Protein AF-E3CAZ2-F1 (afdb_monomer)

Nearest PDB structures (foldseek):
  9b2i-assembly2_B  TM=7.616E-01  e=1.110E-14  Saccharococcus caldoxylosilyticus
  9b2n-assembly2_B  TM=7.678E-01  e=1.558E-14  Saccharococcus caldoxylosilyticus
  9ayt-assembly1_P  TM=7.506E-01  e=1.174E-14  Saccharococcus caldoxylosilyticus
  9b2j-assembly2_B  TM=7.121E-01  e=1.558E-14  Saccharococcus caldoxylosilyticus
  8r2r-assembly1_B  TM=5.221E-01  e=1.292E-05  Mycobacterium tuberculosis H37Rv

Foldseek 3Di:
DDAQWPAKDKAQLWWFWDFPVQWFPPDPTDIAIFGLIKMWTAGPPQGTEIEFFFAACVCVVDPVNVVVCVVTVIDHDNCSGRQNVCVVVVHHLQRHAEYEQLAAANGGLRQQQVRPNYAYEYAPFRVVCVVPPDPLSRGPCVSHHPCNVVRYDHDYQADQDPLCNPGGWGDPPPPQQWTWFQAAKLHHGRTWIAGSVLLETELAPLDSELVCLVRLVRTDDVNCVNIPDHVSSNVSSVVQVVSVVVVRHYDYSRYDPVSVCCSRCQVVLLVVLLCCLQPVPQDLAPVSLVVLQVVLVVVLQVQQCPQAQQNVPPPLVPDDADELVNCLVCVCRQFRPNDDNVVLVVVQVVCLVVLNQPDAPSQKRKYWFPDPPPDIGIDIDGSSLLSSQLSNCLSQPPDPPQSFPFEEEAEDQHDHPSVVSNDDPTYHYDYDHLPDDVVVVQVVCQVSQGQEYEYALVVLLVVLVCLQVVVHDHAHQAYEHEDDFNDPVSFVSSCVSNVHPTHKYWYDGSLGRFWIAHPQRWIFGPSSQKNWDFDDPDPFKTWTQIFGSSGRRRGRRRYTAFWIFGWDPDDDPRSDPTTTTPGTQGGPQLWAWFAAPVRDIFTHTNNLLVCLLVVQPPFDDWAWEQEPVREIEIATAPDDPVSVVSSLVSLVVVCVVRRGDRHHYHYDHDDDDSSDDDDRTGYDD

Sequence (685 aa):
MSNMIKRIDYFPAGYCSSHSGLLFKGIPNEKMQFPAGVFLIHHREKGYILYDTGYHYEIKKRARYFWYRLATPMQMKKEDQIDYLLQERGIDPGEITYVILSHLHPDHLGGAALFPNAHFFVTQEVYEVYQKPKFKDLIFKEFLPADFKDRVTCLKADQRHPAFPYRPTADLFGDGSILVSSIDGHARGQGCLYMDEFKLFIGADLSWGVELLPYTRQMRLIPSLVQDDKKAYLKGADLLETLLQDGIQVVVSHDPQDRIERILNEKTVFLKTFIETRWCHRFRSKEALKRYQDKQLARYHAFITSQSPYFQTHSPESFGTMDKTFMMTHFNELNTLGVDRDQALEMAIRGEQTRDFTEMNGEVAVGLSSGTSGHRGVFVTTEKERSMWAAAILAKMLPKGKLFGHRIAFFLRADNELYQTINSGLIRLEYFDIFKDSKEHLERLKDYQPTIVVAPASTLIELANYVSNQQLAIQPVKVVSVAEILEDRDAQTIAKAFQLDKVDQVYQATEGFLACTCSEGNLHLNEDILSVEKEYLDDSRFYPIITDFKRTSQPIYRYRLNDILVEEKSPCPCGSVFTRIEKIEGRSDDIFYFKKEDGSSQMIYPDFIRRCILFVENIQDYQVTQLADGSIIIALSHRTESMEQAIFAQFELLAQQKQFILPSIQFIDYQWDPTRKLKRVQRLQ

Structure (mmCIF, N/CA/C/O backbone):
data_AF-E3CAZ2-F1
#
_entry.id   AF-E3CAZ2-F1
#
loop_
_atom_site.group_PDB
_atom_site.id
_atom_site.type_symbol
_atom_site.label_atom_id
_atom_site.label_alt_id
_atom_site.label_comp_id
_atom_site.label_asym_id
_atom_site.label_entity_id
_atom_site.label_seq_id
_atom_site.pdbx_PDB_ins_code
_atom_site.Cartn_x
_atom_site.Cartn_y
_atom_site.Cartn_z
_atom_site.occupancy
_atom_site.B_iso_or_equiv
_atom_site.auth_seq_id
_atom_site.auth_comp_id
_atom_site.auth_asym_id
_atom_site.auth_atom_id
_atom_site.pdbx_PDB_model_num
ATOM 1 N N . MET A 1 1 ? -13.732 -13.241 -20.578 1.00 42.38 1 MET A N 1
ATOM 2 C CA . MET A 1 1 ? -12.751 -13.547 -21.641 1.00 42.38 1 MET A CA 1
ATOM 3 C C . MET A 1 1 ? -11.437 -13.857 -20.958 1.00 42.38 1 MET A C 1
ATOM 5 O O . MET A 1 1 ? -11.190 -13.298 -19.898 1.00 42.38 1 MET A O 1
ATOM 9 N N . SER A 1 2 ? -10.673 -14.821 -21.456 1.00 53.06 2 SER A N 1
ATOM 10 C CA . SER A 1 2 ? -9.406 -15.170 -20.822 1.00 53.06 2 SER A CA 1
ATOM 11 C C . SER A 1 2 ? -8.297 -14.272 -21.359 1.00 53.06 2 SER A C 1
ATOM 13 O O . SER A 1 2 ? -8.201 -14.157 -22.572 1.00 53.06 2 SER A O 1
ATOM 15 N N . ASN A 1 3 ? -7.456 -13.722 -20.480 1.00 76.06 3 ASN A N 1
ATOM 16 C CA . ASN A 1 3 ? -6.325 -12.870 -20.867 1.00 76.06 3 ASN A CA 1
ATOM 17 C C . ASN A 1 3 ? -5.417 -13.570 -21.894 1.00 76.06 3 ASN A C 1
ATOM 19 O O . ASN A 1 3 ? -5.028 -14.736 -21.682 1.00 76.06 3 ASN A O 1
ATOM 23 N N . MET A 1 4 ? -5.116 -12.868 -22.990 1.00 90.56 4 MET A N 1
ATOM 24 C CA . MET A 1 4 ? -4.241 -13.332 -24.070 1.00 90.56 4 MET A CA 1
ATOM 25 C C . MET A 1 4 ? -2.774 -13.309 -23.645 1.00 90.56 4 MET A C 1
ATOM 27 O O . MET A 1 4 ? -2.034 -14.257 -23.925 1.00 90.56 4 MET A O 1
ATOM 31 N N . ILE A 1 5 ? -2.366 -12.299 -22.876 1.00 91.19 5 ILE A N 1
ATOM 32 C CA . ILE A 1 5 ? -1.016 -12.210 -22.319 1.00 91.19 5 ILE A CA 1
ATOM 33 C C . ILE A 1 5 ? -1.021 -12.842 -20.922 1.00 91.19 5 ILE A C 1
ATOM 35 O O . ILE A 1 5 ? -1.731 -12.414 -20.011 1.00 91.19 5 ILE A O 1
ATOM 39 N N . LYS A 1 6 ? -0.226 -13.902 -20.741 1.00 85.06 6 LYS A N 1
ATOM 40 C CA . LYS A 1 6 ? -0.132 -14.621 -19.460 1.00 85.06 6 LYS A CA 1
ATOM 41 C C . LYS A 1 6 ? 0.726 -13.872 -18.446 1.00 85.06 6 LYS A C 1
ATOM 43 O O . LYS A 1 6 ? 0.412 -13.884 -17.259 1.00 85.06 6 LYS A O 1
ATOM 48 N N . ARG A 1 7 ? 1.843 -13.310 -18.909 1.00 87.81 7 ARG A N 1
ATOM 49 C CA . ARG A 1 7 ? 2.868 -12.662 -18.086 1.00 87.81 7 ARG A CA 1
ATOM 50 C C . ARG A 1 7 ? 3.768 -11.803 -18.967 1.00 87.81 7 ARG A C 1
ATOM 52 O O . ARG A 1 7 ? 3.971 -12.135 -20.136 1.00 87.81 7 ARG A O 1
ATOM 59 N N . ILE A 1 8 ? 4.313 -10.748 -18.375 1.00 93.06 8 ILE A N 1
ATOM 60 C CA . ILE A 1 8 ? 5.373 -9.924 -18.947 1.00 93.06 8 ILE A CA 1
ATOM 61 C C . ILE A 1 8 ? 6.534 -9.954 -17.955 1.00 93.06 8 ILE A C 1
ATOM 63 O O . ILE A 1 8 ? 6.333 -9.735 -16.761 1.00 93.06 8 ILE A O 1
ATOM 67 N N . ASP A 1 9 ? 7.725 -10.259 -18.447 1.00 92.31 9 ASP A N 1
ATOM 68 C CA . ASP A 1 9 ? 8.962 -10.311 -17.678 1.00 92.31 9 ASP A CA 1
ATOM 69 C C . ASP A 1 9 ? 9.947 -9.263 -18.183 1.00 92.31 9 ASP A C 1
ATOM 71 O O . ASP A 1 9 ? 9.970 -8.951 -19.369 1.00 92.31 9 ASP A O 1
ATOM 75 N N . TYR A 1 10 ? 10.781 -8.747 -17.283 1.00 95.56 10 TYR A N 1
ATOM 76 C CA . TYR A 1 10 ? 11.813 -7.767 -17.606 1.00 95.56 10 TYR A CA 1
ATOM 77 C C . TYR A 1 10 ? 13.219 -8.359 -17.448 1.00 95.56 10 TYR A C 1
ATOM 79 O O . TYR A 1 10 ? 13.467 -9.203 -16.572 1.00 95.56 10 TYR A O 1
ATOM 87 N N . PHE A 1 11 ? 14.130 -7.915 -18.309 1.00 95.62 11 PHE A N 1
ATOM 88 C CA . PHE A 1 11 ? 15.535 -8.294 -18.329 1.00 95.62 11 PHE A CA 1
ATOM 89 C C . PHE A 1 11 ? 16.417 -7.054 -18.579 1.00 95.62 11 PHE A C 1
ATOM 91 O O . PHE A 1 11 ? 16.299 -6.437 -19.638 1.00 95.62 11 PHE A O 1
ATOM 98 N N . PRO A 1 12 ? 17.317 -6.688 -17.647 1.00 93.00 12 PRO A N 1
ATOM 99 C CA . PRO A 1 12 ? 18.283 -5.608 -17.846 1.00 93.00 12 PRO A CA 1
ATOM 100 C C . PRO A 1 12 ? 19.504 -6.133 -18.620 1.00 93.00 12 PRO A C 1
ATOM 102 O O . PRO A 1 12 ? 20.495 -6.563 -18.028 1.00 93.00 12 PRO A O 1
ATOM 105 N N . ALA A 1 13 ? 19.434 -6.130 -19.950 1.00 96.31 13 ALA A N 1
ATOM 106 C CA . ALA A 1 13 ? 20.427 -6.772 -20.809 1.00 96.31 13 ALA A CA 1
ATOM 107 C C . ALA A 1 13 ? 21.679 -5.893 -21.041 1.00 96.31 13 ALA A C 1
ATOM 109 O O . ALA A 1 13 ? 22.016 -5.501 -22.164 1.00 96.31 13 ALA A O 1
ATOM 110 N N . GLY A 1 14 ? 22.357 -5.559 -19.939 1.00 95.06 14 GLY A N 1
ATOM 111 C CA . GLY A 1 14 ? 23.413 -4.549 -19.857 1.00 95.06 14 GLY A CA 1
ATOM 112 C C . GLY A 1 14 ? 22.870 -3.153 -19.534 1.00 95.06 14 GLY A C 1
ATOM 113 O O . GLY A 1 14 ? 21.665 -2.936 -19.439 1.00 95.06 14 GLY A O 1
ATOM 114 N N . TYR A 1 15 ? 23.767 -2.189 -19.334 1.00 95.75 15 TYR A N 1
ATOM 115 C CA . TYR A 1 15 ? 23.398 -0.797 -19.060 1.00 95.75 15 TYR A CA 1
ATOM 116 C C . TYR A 1 15 ? 24.494 0.170 -19.501 1.00 95.75 15 TYR A C 1
ATOM 118 O O . TYR A 1 15 ? 25.662 -0.204 -19.606 1.00 95.75 15 TYR A O 1
ATOM 126 N N . CYS A 1 16 ? 24.153 1.439 -19.708 1.00 94.38 16 CYS A N 1
ATOM 127 C CA . CYS A 1 16 ? 25.139 2.516 -19.749 1.00 94.38 16 CYS A CA 1
ATOM 128 C C . CYS A 1 16 ? 25.035 3.399 -18.503 1.00 94.38 16 CYS A C 1
ATOM 130 O O . CYS A 1 16 ? 24.042 3.367 -17.782 1.00 94.38 16 CYS A O 1
ATOM 132 N N . SER A 1 17 ? 26.090 4.149 -18.189 1.00 92.56 17 SER A N 1
ATOM 133 C CA . SER A 1 17 ? 26.075 5.066 -17.044 1.00 92.56 17 SER A CA 1
ATOM 134 C C . SER A 1 17 ? 26.466 6.474 -17.450 1.00 92.56 17 SER A C 1
ATOM 136 O O . SER A 1 17 ? 27.421 6.658 -18.207 1.00 92.56 17 SER A O 1
ATOM 138 N N . SER A 1 18 ? 25.775 7.458 -16.886 1.00 92.81 18 SER A N 1
ATOM 139 C CA . SER A 1 18 ? 26.091 8.878 -17.033 1.00 92.81 18 SER A CA 1
ATOM 140 C C . SER A 1 18 ? 25.812 9.607 -15.721 1.00 92.81 18 SER A C 1
ATOM 142 O O . SER A 1 18 ? 25.253 9.024 -14.795 1.00 92.81 18 SER A O 1
ATOM 144 N N . HIS A 1 19 ? 26.221 10.870 -15.626 1.00 91.81 19 HIS A N 1
ATOM 145 C CA . HIS A 1 19 ? 25.815 11.716 -14.509 1.00 91.81 19 HIS A CA 1
ATOM 146 C C . HIS A 1 19 ? 24.631 12.590 -14.926 1.00 91.81 19 HIS A C 1
ATOM 148 O O . HIS A 1 19 ? 24.693 13.262 -15.957 1.00 91.81 19 HIS A O 1
ATOM 154 N N . SER A 1 20 ? 23.567 12.607 -14.130 1.00 88.94 20 SER A N 1
ATOM 155 C CA . SER A 1 20 ? 22.316 13.334 -14.399 1.00 88.94 20 SER A CA 1
ATOM 156 C C . SER A 1 20 ? 22.530 14.820 -14.715 1.00 88.94 20 SER A C 1
ATOM 158 O O . SER A 1 20 ? 21.945 15.348 -15.662 1.00 88.94 20 SER A O 1
ATOM 160 N N . GLY A 1 21 ? 23.438 15.493 -14.003 1.00 89.19 21 GLY A N 1
ATOM 161 C CA . GLY A 1 21 ? 23.763 16.906 -14.215 1.00 89.19 21 GLY A CA 1
ATOM 162 C C . GLY A 1 21 ? 24.543 17.183 -15.506 1.00 89.19 21 GLY A C 1
ATOM 163 O O . GLY A 1 21 ? 24.608 18.336 -15.941 1.00 89.19 21 GLY A O 1
ATOM 164 N N . LEU A 1 22 ? 25.102 16.154 -16.157 1.00 90.44 22 LEU A N 1
ATOM 165 C CA . LEU A 1 22 ? 25.636 16.246 -17.524 1.00 90.44 22 LEU A CA 1
ATOM 166 C C . LEU A 1 22 ? 24.530 16.145 -18.579 1.00 90.44 22 LEU A C 1
ATOM 168 O O . LEU A 1 22 ? 24.701 16.651 -19.691 1.00 90.44 22 LEU A O 1
ATOM 172 N N . LEU A 1 23 ? 23.403 15.519 -18.233 1.00 90.25 23 LEU A N 1
ATOM 173 C CA . LEU A 1 23 ? 22.282 15.292 -19.138 1.00 90.25 23 LEU A CA 1
ATOM 174 C C . LEU A 1 23 ? 21.264 16.441 -19.092 1.00 90.25 23 LEU A C 1
ATOM 176 O O . LEU A 1 23 ? 20.863 16.971 -20.132 1.00 90.25 23 LEU A O 1
ATOM 180 N N . PHE A 1 24 ? 20.910 16.890 -17.889 1.00 91.69 24 PHE A N 1
ATOM 181 C CA . PHE A 1 24 ? 19.858 17.880 -17.661 1.00 91.69 24 PHE A CA 1
ATOM 182 C C . PHE A 1 24 ? 20.364 19.082 -16.853 1.00 91.69 24 PHE A C 1
ATOM 184 O O . PHE A 1 24 ? 21.421 19.055 -16.213 1.00 91.69 24 PHE A O 1
ATOM 191 N N . LYS A 1 25 ? 19.645 20.203 -16.939 1.00 88.31 25 LYS A N 1
ATOM 192 C CA . LYS A 1 25 ? 19.810 21.342 -16.023 1.00 88.31 25 LYS A CA 1
ATOM 193 C C . LYS A 1 25 ? 18.842 21.176 -14.847 1.00 88.31 25 LYS A C 1
ATOM 195 O O . LYS A 1 25 ? 17.805 20.547 -15.005 1.00 88.31 25 LYS A O 1
ATOM 200 N N . GLY A 1 26 ? 19.193 21.727 -13.685 1.00 83.56 26 GLY A N 1
ATOM 201 C CA . GLY A 1 26 ? 18.300 21.773 -12.519 1.00 83.56 26 GLY A CA 1
ATOM 202 C C . GLY A 1 26 ? 18.146 20.468 -11.726 1.00 83.56 26 GLY A C 1
ATOM 203 O O . GLY A 1 26 ? 17.418 20.468 -10.743 1.00 83.56 26 GLY A O 1
ATOM 204 N N . ILE A 1 27 ? 18.833 19.386 -12.108 1.00 85.75 27 ILE A N 1
ATOM 205 C CA . ILE A 1 27 ? 18.860 18.112 -11.374 1.00 85.75 27 ILE A CA 1
ATOM 206 C C . ILE A 1 27 ? 20.165 17.985 -10.556 1.00 85.75 27 ILE A C 1
ATOM 208 O O . ILE A 1 27 ? 21.220 18.399 -11.063 1.00 85.75 27 ILE A O 1
ATOM 212 N N . PRO A 1 28 ? 20.142 17.433 -9.323 1.00 84.81 28 PRO A N 1
ATOM 213 C CA . PRO A 1 28 ? 21.356 17.058 -8.595 1.00 84.81 28 PRO A CA 1
ATOM 214 C C . PRO A 1 28 ? 22.243 16.160 -9.453 1.00 84.81 28 PRO A C 1
ATOM 216 O O . PRO A 1 28 ? 21.734 15.294 -10.157 1.00 84.81 28 PRO A O 1
ATOM 219 N N . ASN A 1 29 ? 23.559 16.389 -9.444 1.00 91.12 29 ASN A N 1
ATOM 220 C CA . ASN A 1 29 ? 24.488 15.669 -10.314 1.00 91.12 29 ASN A CA 1
ATOM 221 C C . ASN A 1 29 ? 24.936 14.348 -9.678 1.00 91.12 29 ASN A C 1
ATOM 223 O O . ASN A 1 29 ? 25.919 14.310 -8.941 1.00 91.12 29 ASN A O 1
ATOM 227 N N . GLU A 1 30 ? 24.244 13.273 -10.025 1.00 89.56 30 GLU A N 1
ATOM 228 C CA . GLU A 1 30 ? 24.439 11.932 -9.485 1.00 89.56 30 GLU A CA 1
ATOM 229 C C . GLU A 1 30 ? 24.708 10.936 -10.606 1.00 89.56 30 GLU A C 1
ATOM 231 O O . GLU A 1 30 ? 24.318 11.144 -11.757 1.00 89.56 30 GLU A O 1
ATOM 236 N N . LYS A 1 31 ? 25.407 9.849 -10.282 1.00 90.25 31 LYS A N 1
ATOM 237 C CA . LYS A 1 31 ? 25.685 8.789 -11.247 1.00 90.25 31 LYS A CA 1
ATOM 238 C C . LYS A 1 31 ? 24.452 7.899 -11.395 1.00 90.25 31 LYS A C 1
ATOM 240 O O . LYS A 1 31 ? 24.088 7.201 -10.457 1.00 90.25 31 LYS A O 1
ATOM 245 N N . MET A 1 32 ? 23.892 7.865 -12.598 1.00 90.38 32 MET A N 1
ATOM 246 C CA . MET A 1 32 ? 22.729 7.054 -12.955 1.00 90.38 32 MET A CA 1
ATOM 247 C C . MET A 1 32 ? 23.120 5.888 -13.865 1.00 90.38 32 MET A C 1
ATOM 249 O O . MET A 1 32 ? 24.121 5.951 -14.592 1.00 90.38 32 MET A O 1
ATOM 253 N N . GLN A 1 33 ? 22.317 4.827 -13.823 1.00 93.00 33 GLN A N 1
ATOM 254 C CA . GLN A 1 33 ? 22.394 3.697 -14.744 1.00 93.00 33 GLN A CA 1
ATOM 255 C C . GLN A 1 33 ? 21.157 3.696 -15.641 1.00 93.00 33 GLN A C 1
ATOM 257 O O . GLN A 1 33 ? 20.047 3.848 -15.151 1.00 93.00 33 GLN A O 1
ATOM 262 N N . PHE A 1 34 ? 21.375 3.497 -16.936 1.00 94.25 34 PHE A N 1
ATOM 263 C CA . PHE A 1 34 ? 20.348 3.404 -17.966 1.00 94.25 34 PHE A CA 1
ATOM 264 C C . PHE A 1 34 ? 20.405 1.980 -18.533 1.00 94.25 34 PHE A C 1
ATOM 266 O O . PHE A 1 34 ? 21.288 1.691 -19.352 1.00 94.25 34 PHE A O 1
ATOM 273 N N . PRO A 1 35 ? 19.579 1.047 -18.030 1.00 95.69 35 PRO A N 1
ATOM 274 C CA . PRO A 1 35 ? 19.573 -0.333 -18.496 1.00 95.69 35 PRO A CA 1
ATOM 275 C C . PRO A 1 35 ? 19.112 -0.434 -19.949 1.00 95.69 35 PRO A C 1
ATOM 277 O O . PRO A 1 35 ? 18.271 0.335 -20.395 1.00 95.69 35 PRO A O 1
ATOM 280 N N . ALA A 1 36 ? 19.652 -1.397 -20.688 1.00 96.62 36 ALA A N 1
ATOM 281 C CA . ALA A 1 36 ? 19.113 -1.801 -21.979 1.00 96.62 36 ALA A CA 1
ATOM 282 C C . ALA A 1 36 ? 17.949 -2.765 -21.723 1.00 96.62 36 ALA A C 1
ATOM 284 O O . ALA A 1 36 ? 18.138 -3.978 -21.592 1.00 96.62 36 ALA A O 1
ATOM 285 N N . GLY A 1 37 ? 16.762 -2.193 -21.528 1.00 96.31 37 GLY A N 1
ATOM 286 C CA . GLY A 1 37 ? 15.578 -2.933 -21.124 1.00 96.31 37 GLY A CA 1
ATOM 287 C C . GLY A 1 37 ? 15.053 -3.871 -22.206 1.00 96.31 37 GLY A C 1
ATOM 288 O O . GLY A 1 37 ? 14.801 -3.452 -23.332 1.00 96.31 37 GLY A O 1
ATOM 289 N N . VAL A 1 38 ? 14.838 -5.135 -21.840 1.00 98.25 38 VAL A N 1
ATOM 290 C CA . VAL A 1 38 ? 14.196 -6.144 -22.689 1.00 98.25 38 VAL A CA 1
ATOM 291 C C . VAL A 1 38 ? 12.959 -6.684 -21.989 1.00 98.25 38 VAL A C 1
ATOM 293 O O . VAL A 1 38 ? 13.018 -7.067 -20.816 1.00 98.25 38 VAL A O 1
ATOM 296 N N . PHE A 1 39 ? 11.846 -6.758 -22.718 1.00 98.12 39 PHE A N 1
ATOM 297 C CA . PHE A 1 39 ? 10.595 -7.305 -22.199 1.00 98.12 39 PHE A CA 1
ATOM 298 C C . PHE A 1 39 ? 10.272 -8.629 -22.884 1.00 98.12 39 PHE A C 1
ATOM 300 O O . PHE A 1 39 ? 10.230 -8.718 -24.107 1.00 98.12 39 PHE A O 1
ATOM 307 N N . LEU A 1 40 ? 10.003 -9.658 -22.088 1.00 97.56 40 LEU A N 1
ATOM 308 C CA . LEU A 1 40 ? 9.527 -10.954 -22.551 1.00 97.56 40 LEU A CA 1
ATOM 309 C C . LEU A 1 40 ? 8.029 -11.060 -22.282 1.00 97.56 40 LEU A C 1
ATOM 311 O O . LEU A 1 40 ? 7.592 -11.149 -21.136 1.00 97.56 40 LEU A O 1
ATOM 315 N N . ILE A 1 41 ? 7.242 -11.085 -23.348 1.00 97.38 41 ILE A N 1
ATOM 316 C CA . ILE A 1 41 ? 5.790 -11.204 -23.311 1.00 97.38 41 ILE A CA 1
ATOM 317 C C . ILE A 1 41 ? 5.430 -12.664 -23.602 1.00 97.38 41 ILE A C 1
ATOM 319 O O . ILE A 1 41 ? 5.702 -13.185 -24.684 1.00 97.38 41 ILE A O 1
ATOM 323 N N . HIS A 1 42 ? 4.806 -13.344 -22.638 1.00 94.75 42 HIS A N 1
ATOM 324 C CA . HIS A 1 42 ? 4.293 -14.700 -22.831 1.00 94.75 42 HIS A CA 1
ATOM 325 C C . HIS A 1 42 ? 2.843 -14.633 -23.317 1.00 94.75 42 HIS A C 1
ATOM 327 O O . HIS A 1 42 ? 1.898 -14.544 -22.524 1.00 94.75 42 HIS A O 1
ATOM 333 N N . HIS A 1 43 ? 2.672 -14.714 -24.633 1.00 95.25 43 HIS A N 1
ATOM 334 C CA . HIS A 1 43 ? 1.370 -14.751 -25.278 1.00 95.25 43 HIS A CA 1
ATOM 335 C C . HIS A 1 43 ? 0.807 -16.174 -25.300 1.00 95.25 43 HIS A C 1
ATOM 337 O O . HIS A 1 43 ? 1.504 -17.138 -25.624 1.00 95.25 43 HIS A O 1
ATOM 343 N N . ARG A 1 44 ? -0.480 -16.333 -24.990 1.00 91.94 44 ARG A N 1
ATOM 344 C CA . ARG A 1 44 ? -1.121 -17.648 -24.871 1.00 91.94 44 ARG A CA 1
ATOM 345 C C . ARG A 1 44 ? -1.083 -18.455 -26.162 1.00 91.94 44 ARG A C 1
ATOM 347 O O . ARG A 1 44 ? -0.852 -19.658 -26.095 1.00 91.94 44 ARG A O 1
ATOM 354 N N . GLU A 1 45 ? -1.334 -17.797 -27.287 1.00 94.69 45 GLU A N 1
ATOM 355 C CA . GLU A 1 45 ? -1.430 -18.448 -28.599 1.00 94.69 45 GLU A CA 1
ATOM 356 C C . GLU A 1 45 ? -0.166 -18.303 -29.443 1.00 94.69 45 GLU A C 1
ATOM 358 O O . GLU A 1 45 ? 0.047 -19.081 -30.367 1.00 94.69 45 GLU A O 1
ATOM 363 N N . LYS A 1 46 ? 0.657 -17.290 -29.153 1.00 95.44 46 LYS A N 1
ATOM 364 C CA . LYS A 1 46 ? 1.826 -16.950 -29.974 1.00 95.44 46 LYS A CA 1
ATOM 365 C C . LYS A 1 46 ? 3.132 -17.420 -29.340 1.00 95.44 46 LYS A C 1
ATOM 367 O O . LYS A 1 46 ? 4.119 -17.487 -30.046 1.00 95.44 46 LYS A O 1
ATOM 372 N N . GLY A 1 47 ? 3.131 -17.808 -28.061 1.00 95.00 47 GLY A N 1
ATOM 373 C CA . GLY A 1 47 ? 4.333 -18.231 -27.346 1.00 95.00 47 GLY A CA 1
ATOM 374 C C . GLY A 1 47 ? 5.111 -17.043 -26.784 1.00 95.00 47 GLY A C 1
ATOM 375 O O . GLY A 1 47 ? 4.519 -16.043 -26.370 1.00 95.00 47 GLY A O 1
ATOM 376 N N . TYR A 1 48 ? 6.434 -17.174 -26.728 1.00 97.50 48 TYR A N 1
ATOM 377 C CA . TYR A 1 48 ? 7.318 -16.134 -26.214 1.00 97.50 48 TYR A CA 1
ATOM 378 C C . TYR A 1 48 ? 7.650 -15.094 -27.283 1.00 97.50 48 TYR A C 1
ATOM 380 O O . TYR A 1 48 ? 8.090 -15.435 -28.386 1.00 97.50 48 TYR A O 1
ATOM 388 N N . ILE A 1 49 ? 7.449 -13.829 -26.918 1.00 98.62 49 ILE A N 1
ATOM 389 C CA . ILE A 1 49 ? 7.705 -12.651 -27.742 1.00 98.62 49 ILE A CA 1
ATOM 390 C C . ILE A 1 49 ? 8.689 -11.765 -26.988 1.00 98.62 49 ILE A C 1
ATOM 392 O O . ILE A 1 49 ? 8.458 -11.459 -25.819 1.00 98.62 49 ILE A O 1
ATOM 396 N N . LEU A 1 50 ? 9.756 -11.329 -27.645 1.00 98.69 50 LEU A N 1
ATOM 397 C CA . LEU A 1 50 ? 10.627 -10.289 -27.105 1.00 98.69 50 LEU A CA 1
ATOM 398 C C . LEU A 1 50 ? 10.240 -8.925 -27.665 1.00 98.69 50 LEU A C 1
ATOM 400 O O . LEU A 1 50 ? 9.945 -8.798 -28.851 1.00 98.69 50 LEU A O 1
ATOM 404 N N . TYR A 1 51 ? 10.275 -7.913 -26.812 1.00 98.62 51 TYR A N 1
ATOM 405 C CA . TYR A 1 51 ? 10.342 -6.516 -27.206 1.00 98.62 51 TYR A CA 1
ATOM 406 C C . TYR A 1 51 ? 11.737 -6.004 -26.858 1.00 98.62 51 TYR A C 1
ATOM 408 O O . TYR A 1 51 ? 12.118 -5.978 -25.682 1.00 98.62 51 TYR A O 1
ATOM 416 N N . ASP A 1 52 ? 12.479 -5.662 -27.909 1.00 98.62 52 ASP A N 1
ATOM 417 C CA . ASP A 1 52 ? 13.919 -5.425 -27.922 1.00 98.62 52 ASP A CA 1
ATOM 418 C C . ASP A 1 52 ? 14.759 -6.617 -27.433 1.00 98.62 52 ASP A C 1
ATOM 420 O O . ASP A 1 52 ? 14.253 -7.684 -27.087 1.00 98.62 52 ASP A O 1
ATOM 424 N N . THR A 1 53 ? 16.082 -6.490 -27.533 1.00 98.38 53 THR A N 1
ATOM 425 C CA . THR A 1 53 ? 17.030 -7.601 -27.333 1.00 98.38 53 THR A CA 1
ATOM 426 C C . THR A 1 53 ? 18.312 -7.212 -26.599 1.00 98.38 53 THR A C 1
ATOM 428 O O . THR A 1 53 ? 19.199 -8.052 -26.444 1.00 98.38 53 THR A O 1
ATOM 431 N N . GLY A 1 54 ? 18.413 -5.978 -26.104 1.00 97.38 54 GLY A N 1
ATOM 432 C CA . GLY A 1 54 ? 19.525 -5.569 -25.256 1.00 97.38 54 GLY A CA 1
ATOM 433 C C . GLY A 1 54 ? 20.823 -5.315 -26.015 1.00 97.38 54 GLY A C 1
ATOM 434 O O . GLY A 1 54 ? 20.882 -5.366 -27.248 1.00 97.38 54 GLY A O 1
ATOM 435 N N . TYR A 1 55 ? 21.900 -5.095 -25.260 1.00 97.50 55 TYR A N 1
ATOM 436 C CA . TYR A 1 55 ? 23.244 -5.016 -25.825 1.00 97.50 55 TYR A CA 1
ATOM 437 C C . TYR A 1 55 ? 23.789 -6.395 -26.213 1.00 97.50 55 TYR A C 1
ATOM 439 O O . TYR A 1 55 ? 23.519 -7.411 -25.575 1.00 97.50 55 TYR A O 1
ATOM 447 N N . HIS A 1 56 ? 24.671 -6.415 -27.216 1.00 96.69 56 HIS A N 1
ATOM 448 C CA . HIS A 1 56 ? 25.521 -7.572 -27.491 1.00 96.69 56 HIS A CA 1
ATOM 449 C C . HIS A 1 56 ? 26.852 -7.460 -26.733 1.00 96.69 56 HIS A C 1
ATOM 451 O O . HIS A 1 56 ? 27.546 -6.441 -26.834 1.00 96.69 56 HIS A O 1
ATOM 457 N N . TYR A 1 57 ? 27.305 -8.534 -26.078 1.00 96.06 57 TYR A N 1
ATOM 458 C CA . TYR A 1 57 ? 28.550 -8.528 -25.295 1.00 96.06 57 TYR A CA 1
ATOM 459 C C . TYR A 1 57 ? 29.797 -8.169 -26.134 1.00 96.06 57 TYR A C 1
ATOM 461 O O . TYR A 1 57 ? 30.740 -7.526 -25.666 1.00 96.06 57 TYR A O 1
ATOM 469 N N . GLU A 1 58 ? 29.802 -8.509 -27.426 1.00 94.81 58 GLU A N 1
ATOM 470 C CA . GLU A 1 58 ? 30.885 -8.125 -28.350 1.00 94.81 58 GLU A CA 1
ATOM 471 C C . GLU A 1 58 ? 31.060 -6.599 -28.512 1.00 94.81 58 GLU A C 1
ATOM 473 O O . GLU A 1 58 ? 32.163 -6.165 -28.866 1.00 94.81 58 GLU A O 1
ATOM 478 N N . ILE A 1 59 ? 30.044 -5.776 -28.200 1.00 92.94 59 ILE A N 1
ATOM 479 C CA . ILE A 1 59 ? 30.184 -4.309 -28.145 1.00 92.94 59 ILE A CA 1
ATOM 480 C C . ILE A 1 59 ? 31.180 -3.916 -27.052 1.00 92.94 59 ILE A C 1
ATOM 482 O O . ILE A 1 59 ? 31.997 -3.017 -27.263 1.00 92.94 59 ILE A O 1
ATOM 486 N N . LYS A 1 60 ? 31.208 -4.635 -25.922 1.00 90.19 60 LYS A N 1
ATOM 487 C CA . LYS A 1 60 ? 32.182 -4.422 -24.843 1.00 90.19 60 LYS A CA 1
ATOM 488 C C . LYS A 1 60 ? 33.598 -4.842 -25.249 1.00 90.19 60 LYS A C 1
ATOM 490 O O . LYS A 1 60 ? 34.565 -4.170 -24.891 1.00 90.19 60 LYS A O 1
ATOM 495 N N . LYS A 1 61 ? 33.714 -5.935 -26.009 1.00 90.62 61 LYS A N 1
ATOM 496 C CA . LYS A 1 61 ? 34.980 -6.633 -26.288 1.00 90.62 61 LYS A CA 1
ATOM 497 C C . LYS A 1 61 ? 35.734 -6.122 -27.518 1.00 90.62 61 LYS A C 1
ATOM 499 O O . LYS A 1 61 ? 36.957 -5.996 -27.477 1.00 90.62 61 LYS A O 1
ATOM 504 N N . ARG A 1 62 ? 35.052 -5.862 -28.640 1.00 92.19 62 ARG A N 1
ATOM 505 C CA . ARG A 1 62 ? 35.737 -5.594 -29.921 1.00 92.19 62 ARG A CA 1
ATOM 506 C C . ARG A 1 62 ? 36.273 -4.170 -30.004 1.00 92.19 62 ARG A C 1
ATOM 508 O O . ARG A 1 62 ? 35.560 -3.205 -29.728 1.00 92.19 62 ARG A O 1
ATOM 515 N N . ALA A 1 63 ? 37.500 -4.013 -30.498 1.00 91.19 63 ALA A N 1
ATOM 516 C CA . ALA A 1 63 ? 38.139 -2.705 -30.670 1.00 91.19 63 ALA A CA 1
ATOM 517 C C . ALA A 1 63 ? 37.331 -1.745 -31.566 1.00 91.19 63 ALA A C 1
ATOM 519 O O . ALA A 1 63 ? 37.286 -0.553 -31.280 1.00 91.19 63 ALA A O 1
ATOM 520 N N . ARG A 1 64 ? 36.616 -2.256 -32.582 1.00 92.62 64 ARG A N 1
ATOM 521 C CA . ARG A 1 64 ? 35.826 -1.430 -33.518 1.00 92.62 64 ARG A CA 1
ATOM 522 C C . ARG A 1 64 ? 34.751 -0.557 -32.857 1.00 92.62 64 ARG A C 1
ATOM 524 O O . ARG A 1 64 ? 34.420 0.485 -33.402 1.00 92.62 64 ARG A O 1
ATOM 531 N N . TYR A 1 65 ? 34.249 -0.939 -31.680 1.00 92.62 65 TYR A N 1
ATOM 532 C CA . TYR A 1 65 ? 33.242 -0.165 -30.939 1.00 92.62 65 TYR A CA 1
ATOM 533 C C . TYR A 1 65 ? 33.847 0.753 -29.870 1.00 92.62 65 TYR A C 1
ATOM 535 O O . TYR A 1 65 ? 33.136 1.233 -28.993 1.00 92.62 65 TYR A O 1
ATOM 543 N N . PHE A 1 66 ? 35.161 0.998 -29.908 1.00 90.75 66 PHE A N 1
ATOM 544 C CA . PHE A 1 66 ? 35.847 1.843 -28.928 1.00 90.75 66 PHE A CA 1
ATOM 545 C C . PHE A 1 66 ? 35.219 3.235 -28.807 1.00 90.75 66 PHE A C 1
ATOM 547 O O . PHE A 1 66 ? 34.920 3.667 -27.698 1.00 90.75 66 PHE A O 1
ATOM 554 N N . TRP A 1 67 ? 34.947 3.895 -29.935 1.00 89.62 67 TRP A N 1
ATOM 555 C CA . TRP A 1 67 ? 34.332 5.225 -29.946 1.00 89.62 67 TRP A CA 1
ATOM 556 C C . TRP A 1 67 ? 32.900 5.222 -29.413 1.00 89.62 67 TRP A C 1
ATOM 558 O O . TRP A 1 67 ? 32.524 6.136 -28.686 1.00 89.62 67 TRP A O 1
ATOM 568 N N . TYR A 1 68 ? 32.135 4.164 -29.699 1.00 90.19 68 TYR A N 1
ATOM 569 C CA . TYR A 1 68 ? 30.802 3.983 -29.128 1.00 90.19 68 TYR A CA 1
ATOM 570 C C . TYR A 1 68 ? 30.871 3.858 -27.602 1.00 90.19 68 TYR A C 1
ATOM 572 O O . TYR A 1 68 ? 30.192 4.595 -26.903 1.00 90.19 68 TYR A O 1
ATOM 580 N N . ARG A 1 69 ? 31.769 3.015 -27.070 1.00 92.31 69 ARG A N 1
ATOM 581 C CA . ARG A 1 69 ? 31.956 2.855 -25.614 1.00 92.31 69 ARG A CA 1
ATOM 582 C C . ARG A 1 69 ? 32.452 4.118 -24.912 1.00 92.31 69 ARG A C 1
ATOM 584 O O . ARG A 1 69 ? 32.242 4.262 -23.711 1.00 92.31 69 ARG A O 1
ATOM 591 N N . LEU A 1 70 ? 33.163 4.987 -25.629 1.00 88.25 70 LEU A N 1
ATOM 592 C CA . LEU A 1 70 ? 33.627 6.264 -25.092 1.00 88.25 70 LEU A CA 1
ATOM 593 C C . LEU A 1 70 ? 32.477 7.276 -24.991 1.00 88.25 70 LEU A C 1
ATOM 595 O O . LEU A 1 70 ? 32.393 7.991 -23.998 1.00 88.25 70 LEU A O 1
ATOM 599 N N . ALA A 1 71 ? 31.602 7.322 -26.000 1.00 86.44 71 ALA A N 1
ATOM 600 C CA . ALA A 1 71 ? 30.427 8.195 -26.015 1.00 86.44 71 ALA A CA 1
ATOM 601 C C . ALA A 1 71 ? 29.311 7.696 -25.081 1.00 86.44 71 ALA A C 1
ATOM 603 O O . ALA A 1 71 ? 28.682 8.493 -24.389 1.00 86.44 71 ALA A O 1
ATOM 604 N N . THR A 1 72 ? 29.123 6.378 -25.027 1.00 87.75 72 THR A N 1
ATOM 605 C CA . THR A 1 72 ? 28.111 5.682 -24.234 1.00 87.75 72 THR A CA 1
ATOM 606 C C . THR A 1 72 ? 28.826 4.668 -23.338 1.00 87.75 72 THR A C 1
ATOM 608 O O . THR A 1 72 ? 29.128 3.562 -23.799 1.00 87.75 72 THR A O 1
ATOM 611 N N . PRO A 1 73 ? 29.154 5.020 -22.075 1.00 90.75 73 PRO A N 1
ATOM 612 C CA . PRO A 1 73 ? 29.907 4.165 -21.152 1.00 90.75 73 PRO A CA 1
ATOM 613 C C . PRO A 1 73 ? 29.132 2.906 -20.737 1.00 90.75 73 PRO A C 1
ATOM 615 O O . PRO A 1 73 ? 28.620 2.804 -19.621 1.00 90.75 73 PRO A O 1
ATOM 618 N N . MET A 1 74 ? 29.040 1.939 -21.651 1.00 92.19 74 MET A N 1
ATOM 619 C CA . MET A 1 74 ? 28.289 0.707 -21.452 1.00 92.19 74 MET A CA 1
ATOM 620 C C . MET A 1 74 ? 29.045 -0.294 -20.567 1.00 92.19 74 MET A C 1
ATOM 622 O O . MET A 1 74 ? 30.272 -0.475 -20.659 1.00 92.19 74 MET A O 1
ATOM 626 N N . GLN A 1 75 ? 28.296 -0.980 -19.718 1.00 92.25 75 GLN A N 1
ATOM 627 C CA . GLN A 1 75 ? 28.733 -2.025 -18.809 1.00 92.25 75 GLN A CA 1
ATOM 628 C C . GLN A 1 75 ? 27.840 -3.243 -19.012 1.00 92.25 75 GLN A C 1
ATOM 630 O O . GLN A 1 75 ? 26.623 -3.129 -19.120 1.00 92.25 75 GLN A O 1
ATOM 635 N N . MET A 1 76 ? 28.478 -4.403 -19.124 1.00 93.94 76 MET A N 1
ATOM 636 C CA . MET A 1 76 ? 27.805 -5.668 -19.378 1.00 93.94 76 MET A CA 1
ATOM 637 C C . MET A 1 76 ? 28.800 -6.810 -19.150 1.00 93.94 76 MET A C 1
ATOM 639 O O . MET A 1 76 ? 29.942 -6.744 -19.629 1.00 93.94 76 MET A O 1
ATOM 643 N N . LYS A 1 77 ? 28.384 -7.841 -18.420 1.00 94.12 77 LYS A N 1
ATOM 644 C CA . LYS A 1 77 ? 29.030 -9.156 -18.359 1.00 94.12 77 LYS A CA 1
ATOM 645 C C . LYS A 1 77 ? 28.460 -10.057 -19.453 1.00 94.12 77 LYS A C 1
ATOM 647 O O . LYS A 1 77 ? 27.462 -9.727 -20.078 1.00 94.12 77 LYS A O 1
ATOM 652 N N . LYS A 1 78 ? 29.084 -11.205 -19.707 1.00 93.25 78 LYS A N 1
ATOM 653 C CA . LYS A 1 78 ? 28.559 -12.119 -20.731 1.00 93.25 78 LYS A CA 1
ATOM 654 C C . LYS A 1 78 ? 27.183 -12.664 -20.327 1.00 93.25 78 LYS A C 1
ATOM 656 O O . LYS A 1 78 ? 26.311 -12.816 -21.169 1.00 93.25 78 LYS A O 1
ATOM 661 N N . GLU A 1 79 ? 27.011 -12.891 -19.031 1.00 95.00 79 GLU A N 1
ATOM 662 C CA . GLU A 1 79 ? 25.804 -13.415 -18.396 1.00 95.00 79 GLU A CA 1
ATOM 663 C C . GLU A 1 79 ? 24.639 -12.414 -18.424 1.00 95.00 79 GLU A C 1
ATOM 665 O O . GLU A 1 79 ? 23.491 -12.824 -18.321 1.00 95.00 79 GLU A O 1
ATOM 670 N N . ASP A 1 80 ? 24.921 -11.122 -18.633 1.00 94.38 80 ASP A N 1
ATOM 671 C CA . ASP A 1 80 ? 23.894 -10.085 -18.775 1.00 94.38 80 ASP A CA 1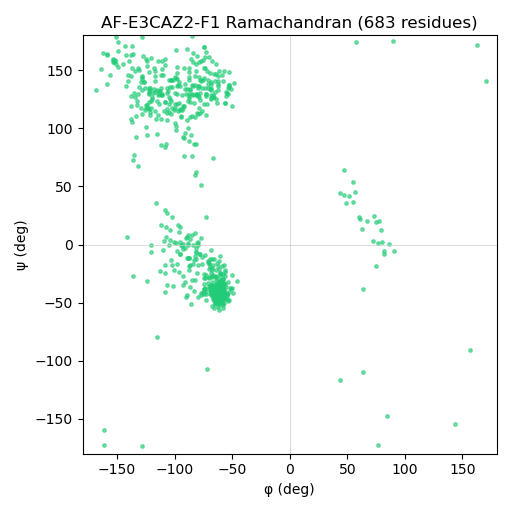
ATOM 672 C C . ASP A 1 80 ? 23.285 -10.072 -20.195 1.00 94.38 80 ASP A C 1
ATOM 674 O O . ASP A 1 80 ? 22.441 -9.234 -20.497 1.00 94.38 80 ASP A O 1
ATOM 678 N N . GLN A 1 81 ? 23.730 -10.940 -21.114 1.00 97.31 81 GLN A N 1
ATOM 679 C CA . GLN A 1 81 ? 23.175 -11.014 -22.468 1.00 97.31 81 GLN A CA 1
ATOM 680 C C . GLN A 1 81 ? 21.859 -11.786 -22.470 1.00 97.31 81 GLN A C 1
ATOM 682 O O . GLN A 1 81 ? 21.684 -12.750 -21.728 1.00 97.31 81 GLN A O 1
ATOM 687 N N . ILE A 1 82 ? 20.921 -11.359 -23.316 1.00 97.75 82 ILE A N 1
ATOM 688 C CA . ILE A 1 82 ? 19.537 -11.831 -23.259 1.00 97.75 82 ILE A CA 1
ATOM 689 C C . ILE A 1 82 ? 19.386 -13.356 -23.399 1.00 97.75 82 ILE A C 1
ATOM 691 O O . ILE A 1 82 ? 18.519 -13.935 -22.754 1.00 97.75 82 ILE A O 1
ATOM 695 N N . ASP A 1 83 ? 20.242 -14.032 -24.168 1.00 97.19 83 ASP A N 1
ATOM 696 C CA . ASP A 1 83 ? 20.233 -15.494 -24.293 1.00 97.19 83 ASP A CA 1
ATOM 697 C C . ASP A 1 83 ? 20.582 -16.196 -22.973 1.00 97.19 83 ASP A C 1
ATOM 699 O O . ASP A 1 83 ? 19.901 -17.146 -22.587 1.00 97.19 83 ASP A O 1
ATOM 703 N N . TYR A 1 84 ? 21.576 -15.688 -22.241 1.00 96.88 84 TYR A N 1
ATOM 704 C CA . TYR A 1 84 ? 21.924 -16.185 -20.907 1.00 96.88 84 TYR A CA 1
ATOM 705 C C . TYR A 1 84 ? 20.818 -15.899 -19.889 1.00 96.88 84 TYR A C 1
ATOM 707 O O . TYR A 1 84 ? 20.446 -16.786 -19.119 1.00 96.88 84 TYR A O 1
ATOM 715 N N . LEU A 1 85 ? 20.255 -14.690 -19.921 1.00 95.56 85 LEU A N 1
ATOM 716 C CA . LEU A 1 85 ? 19.175 -14.292 -19.019 1.00 95.56 85 LEU A CA 1
ATOM 717 C C . LEU A 1 85 ? 17.905 -15.141 -19.224 1.00 95.56 85 LEU A C 1
ATOM 719 O O . LEU A 1 85 ? 17.249 -15.527 -18.254 1.00 95.56 85 LEU A O 1
ATOM 723 N N . LEU A 1 86 ? 17.562 -15.479 -20.472 1.00 95.25 86 LEU A N 1
ATOM 724 C CA . LEU A 1 86 ? 16.457 -16.393 -20.785 1.00 95.25 86 LEU A CA 1
ATOM 725 C C . LEU A 1 86 ? 16.733 -17.811 -20.272 1.00 95.25 86 LEU A C 1
ATOM 727 O O . LEU A 1 86 ? 15.867 -18.408 -19.625 1.00 95.25 86 LEU A O 1
ATOM 731 N N . GLN A 1 87 ? 17.949 -18.320 -20.483 1.00 94.81 87 GLN A N 1
ATOM 732 C CA . GLN A 1 87 ? 18.360 -19.644 -20.006 1.00 94.81 87 GLN A CA 1
ATOM 733 C C . GLN A 1 87 ? 18.335 -19.751 -18.477 1.00 94.81 87 GLN A C 1
ATOM 735 O O . GLN A 1 87 ? 17.918 -20.782 -17.951 1.00 94.81 87 GLN A O 1
ATOM 740 N N . GLU A 1 88 ? 18.704 -18.691 -17.750 1.00 88.31 88 GLU A N 1
ATOM 741 C CA . GLU A 1 88 ? 18.591 -18.641 -16.284 1.00 88.31 88 GLU A CA 1
ATOM 742 C C . GLU A 1 88 ? 17.134 -18.804 -15.817 1.00 88.31 88 GLU A C 1
ATOM 744 O O . GLU A 1 88 ? 16.867 -19.396 -14.769 1.00 88.31 88 GLU A O 1
ATOM 749 N N . ARG A 1 89 ? 16.170 -18.350 -16.629 1.00 86.12 89 ARG A N 1
ATOM 750 C CA . ARG A 1 89 ? 14.729 -18.552 -16.396 1.00 86.12 89 ARG A CA 1
ATOM 751 C C . ARG A 1 89 ? 14.183 -19.851 -16.997 1.00 86.12 89 ARG A C 1
ATOM 753 O O . ARG A 1 89 ? 12.974 -20.072 -16.949 1.00 86.12 89 ARG A O 1
ATOM 760 N N . GLY A 1 90 ? 15.057 -20.720 -17.506 1.00 89.31 90 GLY A N 1
ATOM 761 C CA . GLY A 1 90 ? 14.700 -22.017 -18.077 1.00 89.31 90 GLY A CA 1
ATOM 762 C C . GLY A 1 90 ? 14.020 -21.932 -19.444 1.00 89.31 90 GLY A C 1
ATOM 763 O O . GLY A 1 90 ? 13.268 -22.841 -19.779 1.00 89.31 90 GLY A O 1
ATOM 764 N N . ILE A 1 91 ? 14.249 -20.853 -20.198 1.00 92.88 91 ILE A N 1
ATOM 765 C CA . ILE A 1 91 ? 13.683 -20.636 -21.535 1.00 92.88 91 ILE A CA 1
ATOM 766 C C . ILE A 1 91 ? 14.802 -20.780 -22.565 1.00 92.88 91 ILE A C 1
ATOM 768 O O . ILE A 1 91 ? 15.805 -20.064 -22.501 1.00 92.88 91 ILE A O 1
ATOM 772 N N . ASP A 1 92 ? 14.637 -21.692 -23.522 1.00 94.94 92 ASP A N 1
ATOM 773 C CA . ASP A 1 92 ? 15.567 -21.816 -24.644 1.00 94.94 92 ASP A CA 1
ATOM 774 C C . ASP A 1 92 ? 15.370 -20.623 -25.608 1.00 94.94 92 ASP A C 1
ATOM 776 O O . ASP A 1 92 ? 14.238 -20.359 -26.021 1.00 94.94 92 ASP A O 1
ATOM 780 N N . PRO A 1 93 ? 16.429 -19.891 -26.017 1.00 96.44 93 PRO A N 1
ATOM 781 C CA . PRO A 1 93 ? 16.335 -18.871 -27.066 1.00 96.44 93 PRO A CA 1
ATOM 782 C C . PRO A 1 93 ? 15.646 -19.348 -28.359 1.00 96.44 93 PRO A C 1
ATOM 784 O O . PRO A 1 93 ? 15.045 -18.542 -29.071 1.00 96.44 93 PRO A O 1
ATOM 787 N N . GLY A 1 94 ? 15.684 -20.651 -28.662 1.00 96.31 94 GLY A N 1
ATOM 788 C CA . GLY A 1 94 ? 14.951 -21.258 -29.775 1.00 96.31 94 GLY A CA 1
ATOM 789 C C . GLY A 1 94 ? 13.421 -21.236 -29.636 1.00 96.31 94 GLY A C 1
ATOM 790 O O . GLY A 1 94 ? 12.735 -21.385 -30.649 1.00 96.31 94 GLY A O 1
ATOM 791 N N . GLU A 1 95 ? 12.884 -21.026 -28.428 1.00 96.38 95 GLU A N 1
ATOM 792 C CA . GLU A 1 95 ? 11.445 -20.880 -28.151 1.00 96.38 95 GLU A CA 1
ATOM 793 C C . GLU A 1 95 ? 10.919 -19.459 -28.408 1.00 96.38 95 GLU A C 1
ATOM 795 O O . GLU A 1 95 ? 9.704 -19.238 -28.397 1.00 96.38 95 GLU A O 1
ATOM 800 N N . ILE A 1 96 ? 11.804 -18.482 -28.647 1.00 98.25 96 ILE A N 1
ATOM 801 C CA . ILE A 1 96 ? 11.392 -17.125 -29.009 1.00 98.25 96 ILE A CA 1
ATOM 802 C C . ILE A 1 96 ? 10.857 -17.134 -30.441 1.00 98.25 96 ILE A C 1
ATOM 804 O O . ILE A 1 96 ? 11.587 -17.327 -31.413 1.00 98.25 96 ILE A O 1
ATOM 808 N N . THR A 1 97 ? 9.552 -16.911 -30.554 1.00 95.88 97 THR A N 1
ATOM 809 C CA . THR A 1 97 ? 8.808 -16.980 -31.821 1.00 95.88 97 THR A CA 1
ATOM 810 C C . THR A 1 97 ? 8.746 -15.641 -32.537 1.00 95.88 97 THR A C 1
ATOM 812 O O . THR A 1 97 ? 8.755 -15.599 -33.765 1.00 95.88 97 THR A O 1
ATOM 815 N N . TYR A 1 98 ? 8.717 -14.543 -31.780 1.00 98.62 98 TYR A N 1
ATOM 816 C CA . TYR A 1 98 ? 8.641 -13.196 -32.325 1.00 98.62 98 TYR A CA 1
ATOM 817 C C . TYR A 1 98 ? 9.578 -12.247 -31.583 1.00 98.62 98 TYR A C 1
ATOM 819 O O . TYR A 1 98 ? 9.748 -12.350 -30.368 1.00 98.62 98 TYR A O 1
ATOM 827 N N . VAL A 1 99 ? 10.151 -11.296 -32.317 1.00 98.75 99 VAL A N 1
ATOM 828 C CA . VAL A 1 99 ? 10.939 -10.189 -31.767 1.00 98.75 99 VAL A CA 1
ATOM 829 C C . VAL A 1 99 ? 10.413 -8.885 -32.356 1.00 98.75 99 VAL A C 1
ATOM 831 O O . VAL A 1 99 ? 10.472 -8.662 -33.563 1.00 98.75 99 VAL A O 1
ATOM 834 N N . ILE A 1 100 ? 9.901 -8.007 -31.509 1.00 98.75 100 ILE A N 1
ATOM 835 C CA . ILE A 1 100 ? 9.526 -6.645 -31.871 1.00 98.75 100 ILE A CA 1
ATOM 836 C C . ILE A 1 100 ? 10.733 -5.766 -31.555 1.00 98.75 100 ILE A C 1
ATOM 838 O O . ILE A 1 100 ? 11.122 -5.664 -30.396 1.00 98.75 100 ILE A O 1
ATOM 842 N N . LEU A 1 101 ? 11.336 -5.150 -32.567 1.00 98.62 101 LEU A N 1
ATOM 843 C CA . LEU A 1 101 ? 12.394 -4.164 -32.354 1.00 98.62 101 LEU A CA 1
ATOM 844 C C . LEU A 1 101 ? 11.753 -2.780 -32.362 1.00 98.62 101 LEU A C 1
ATOM 846 O O . LEU A 1 101 ? 11.213 -2.354 -33.388 1.00 98.62 101 LEU A O 1
ATOM 850 N N . SER A 1 102 ? 11.805 -2.089 -31.224 1.00 98.12 102 SER A N 1
ATOM 851 C CA . SER A 1 102 ? 11.271 -0.735 -31.084 1.00 98.12 102 SER A CA 1
ATOM 852 C C . SER A 1 102 ? 11.970 0.208 -32.058 1.00 98.12 102 SER A C 1
ATOM 854 O O . SER A 1 102 ? 11.317 0.956 -32.781 1.00 98.12 102 SER A O 1
ATOM 856 N N . HIS A 1 103 ? 13.297 0.111 -32.136 1.00 97.94 103 HIS A N 1
ATOM 857 C CA . HIS A 1 103 ? 14.156 0.768 -33.110 1.00 97.94 103 HIS A CA 1
ATOM 858 C C . HIS A 1 103 ? 15.520 0.056 -33.177 1.00 97.94 103 HIS A C 1
ATOM 860 O O . HIS A 1 103 ? 15.702 -1.030 -32.631 1.00 97.94 103 HIS A O 1
ATOM 866 N N . LEU A 1 104 ? 16.480 0.625 -33.913 1.00 97.25 104 LEU A N 1
ATOM 867 C CA . LEU A 1 104 ? 17.722 -0.057 -34.299 1.00 97.25 104 LEU A CA 1
ATOM 868 C C . LEU A 1 104 ? 18.989 0.575 -33.710 1.00 97.25 104 LEU A C 1
ATOM 870 O O . LEU A 1 104 ? 20.042 0.558 -34.352 1.00 97.25 104 LEU A O 1
ATOM 874 N N . HIS A 1 105 ? 18.913 1.078 -32.479 1.00 96.69 105 HIS A N 1
ATOM 875 C CA . HIS A 1 105 ? 20.114 1.400 -31.711 1.00 96.69 105 HIS A CA 1
ATOM 876 C C . HIS A 1 105 ? 20.750 0.144 -31.078 1.00 96.69 105 HIS A C 1
ATOM 878 O O . HIS A 1 105 ? 20.079 -0.884 -30.914 1.00 96.69 105 HIS A O 1
ATOM 884 N N . PRO A 1 106 ? 22.060 0.177 -30.756 1.00 95.81 106 PRO A N 1
ATOM 885 C CA . PRO A 1 106 ? 22.805 -1.010 -30.321 1.00 95.81 106 PRO A CA 1
ATOM 886 C C . PRO A 1 106 ? 22.303 -1.696 -29.038 1.00 95.81 106 PRO A C 1
ATOM 888 O O . PRO A 1 106 ? 22.569 -2.883 -28.861 1.00 95.81 106 PRO A O 1
ATOM 891 N N . ASP A 1 107 ? 21.610 -0.969 -28.165 1.00 95.88 107 ASP A N 1
ATOM 892 C CA . ASP A 1 107 ? 20.940 -1.431 -26.938 1.00 95.88 107 ASP A CA 1
ATOM 893 C C . ASP A 1 107 ? 19.627 -2.168 -27.191 1.00 95.88 107 ASP A C 1
ATOM 895 O O . ASP A 1 107 ? 19.136 -2.848 -26.297 1.00 95.88 107 ASP A O 1
ATOM 899 N N . HIS A 1 108 ? 19.050 -2.038 -28.383 1.00 97.75 108 HIS A N 1
ATOM 900 C CA . HIS A 1 108 ? 17.728 -2.580 -28.692 1.00 97.75 108 HIS A CA 1
ATOM 901 C C . HIS A 1 108 ? 17.831 -3.779 -29.627 1.00 97.75 108 HIS A C 1
ATOM 903 O O . HIS A 1 108 ? 17.166 -4.793 -29.420 1.00 97.75 108 HIS A O 1
ATOM 909 N N . LEU A 1 109 ? 18.719 -3.715 -30.625 1.00 97.19 109 LEU A N 1
ATOM 910 C CA . LEU A 1 109 ? 18.913 -4.799 -31.597 1.00 97.19 109 LEU A CA 1
ATOM 911 C C . LEU A 1 109 ? 20.057 -5.762 -31.248 1.00 97.19 109 LEU A C 1
ATOM 913 O O . LEU A 1 109 ? 20.241 -6.747 -31.958 1.00 97.19 109 LEU A O 1
ATOM 917 N N . GLY A 1 110 ? 20.872 -5.461 -30.233 1.00 96.69 110 GLY A N 1
ATOM 918 C CA . GLY A 1 110 ? 22.156 -6.127 -30.013 1.00 96.69 110 GLY A CA 1
ATOM 919 C C . GLY A 1 110 ? 22.051 -7.650 -29.907 1.00 96.69 110 GLY A C 1
ATOM 920 O O . GLY A 1 110 ? 22.902 -8.354 -30.442 1.00 96.69 110 GLY A O 1
ATOM 921 N N . GLY A 1 111 ? 20.992 -8.176 -29.294 1.00 96.81 111 GLY A N 1
ATOM 922 C CA . GLY A 1 111 ? 20.747 -9.615 -29.191 1.00 96.81 111 GLY A CA 1
ATOM 923 C C . GLY A 1 111 ? 19.969 -10.247 -30.355 1.00 96.81 111 GLY A C 1
ATOM 924 O O . GLY A 1 111 ? 19.740 -11.451 -30.326 1.00 96.81 111 GLY A O 1
ATOM 925 N N . ALA A 1 112 ? 19.547 -9.499 -31.379 1.00 97.69 112 ALA A N 1
ATOM 926 C CA . ALA A 1 112 ? 18.588 -9.980 -32.383 1.00 97.69 112 ALA A CA 1
ATOM 927 C C . ALA A 1 112 ? 19.037 -11.250 -33.134 1.00 97.69 112 ALA A C 1
ATOM 929 O O . ALA A 1 112 ? 18.222 -12.135 -33.397 1.00 97.69 112 ALA A O 1
ATOM 930 N N . ALA A 1 113 ? 20.328 -11.387 -33.446 1.00 97.44 113 ALA A N 1
ATOM 931 C CA . ALA A 1 113 ? 20.883 -12.566 -34.117 1.00 97.44 113 ALA A CA 1
ATOM 932 C C . ALA A 1 113 ? 20.863 -13.855 -33.269 1.00 97.44 113 ALA A C 1
ATOM 934 O O . ALA A 1 113 ? 21.082 -14.935 -33.816 1.00 97.44 113 ALA A O 1
ATOM 935 N N . LEU A 1 114 ? 20.601 -13.763 -31.961 1.00 97.19 114 LEU A N 1
ATOM 936 C CA . LEU A 1 114 ? 20.593 -14.903 -31.035 1.00 97.19 114 LEU A CA 1
ATOM 937 C C . LEU A 1 114 ? 19.314 -15.749 -31.136 1.00 97.19 114 LEU A C 1
ATOM 939 O O . LEU A 1 114 ? 19.250 -16.827 -30.549 1.00 97.19 114 LEU A O 1
ATOM 943 N N . PHE A 1 115 ? 18.310 -15.282 -31.887 1.00 97.62 115 PHE A N 1
ATOM 944 C CA . PHE A 1 115 ? 16.989 -15.904 -31.997 1.00 97.62 115 PHE A CA 1
ATOM 945 C C . PHE A 1 115 ? 16.768 -16.480 -33.409 1.00 97.62 115 PHE A C 1
ATOM 947 O O . PHE A 1 115 ? 16.210 -15.813 -34.293 1.00 97.62 115 PHE A O 1
ATOM 954 N N . PRO A 1 116 ? 17.223 -17.722 -33.669 1.00 93.31 116 PRO A N 1
ATOM 955 C CA . PRO A 1 116 ? 17.235 -18.296 -35.016 1.00 93.31 116 PRO A CA 1
ATOM 956 C C . PRO A 1 116 ? 15.832 -18.556 -35.580 1.00 93.31 116 PRO A C 1
ATOM 958 O O . PRO A 1 116 ? 15.657 -18.493 -36.791 1.00 93.31 116 PRO A O 1
ATOM 961 N N . ASN A 1 117 ? 14.839 -18.792 -34.717 1.00 95.31 117 ASN A N 1
ATOM 962 C CA . ASN A 1 117 ? 13.469 -19.132 -35.116 1.00 95.31 117 ASN A CA 1
ATOM 963 C C . ASN A 1 117 ? 12.510 -17.930 -35.113 1.00 95.31 117 ASN A C 1
ATOM 965 O O . ASN A 1 117 ? 11.359 -18.073 -35.519 1.00 95.31 117 ASN A O 1
ATOM 969 N N . ALA A 1 118 ? 12.957 -16.761 -34.647 1.00 97.75 118 ALA A N 1
ATOM 970 C CA . ALA A 1 118 ? 12.069 -15.625 -34.440 1.00 97.75 118 ALA A CA 1
ATOM 971 C C . ALA A 1 118 ? 11.665 -14.935 -35.750 1.00 97.75 118 ALA A C 1
ATOM 973 O O . ALA A 1 118 ? 12.489 -14.726 -36.642 1.00 97.75 118 ALA A O 1
ATOM 974 N N . HIS A 1 119 ? 10.412 -14.503 -35.836 1.00 98.44 119 HIS A N 1
ATOM 975 C CA . HIS A 1 119 ? 9.957 -13.543 -36.840 1.00 98.44 119 HIS A CA 1
ATOM 976 C C . HIS A 1 119 ? 9.989 -12.124 -36.262 1.00 98.44 119 HIS A C 1
ATOM 978 O O . HIS A 1 119 ? 9.592 -11.895 -35.120 1.00 98.44 119 HIS A O 1
ATOM 984 N N . PHE A 1 120 ? 10.474 -11.159 -37.033 1.00 98.75 120 PHE A N 1
ATOM 985 C CA . PHE A 1 120 ? 10.721 -9.798 -36.576 1.00 98.75 120 PHE A CA 1
ATOM 986 C C . PHE A 1 120 ? 9.594 -8.845 -36.960 1.00 98.75 120 PHE A C 1
ATOM 988 O O . PHE A 1 120 ? 9.063 -8.889 -38.071 1.00 98.75 120 PHE A O 1
ATOM 995 N N . PHE A 1 121 ? 9.294 -7.912 -36.065 1.00 98.69 121 PHE A N 1
ATOM 996 C CA . PHE A 1 121 ? 8.401 -6.793 -36.327 1.00 98.69 121 PHE A CA 1
ATOM 997 C C . PHE A 1 121 ? 9.118 -5.471 -36.088 1.00 98.69 121 PHE A C 1
ATOM 999 O O . PHE A 1 121 ? 9.792 -5.288 -35.076 1.00 98.69 121 PHE A O 1
ATOM 1006 N N . VAL A 1 122 ? 8.934 -4.546 -37.024 1.00 98.62 122 VAL A N 1
ATOM 1007 C CA . VAL A 1 122 ? 9.363 -3.147 -36.922 1.00 98.62 122 VAL A CA 1
ATOM 1008 C C . VAL A 1 122 ? 8.273 -2.262 -37.506 1.00 98.62 122 VAL A C 1
ATOM 1010 O O . VAL A 1 122 ? 7.479 -2.711 -38.335 1.00 98.62 122 VAL A O 1
ATOM 1013 N N . THR A 1 123 ? 8.229 -0.992 -37.125 1.00 98.56 123 THR A N 1
ATOM 1014 C CA . THR A 1 123 ? 7.382 -0.020 -37.826 1.00 98.56 123 THR A CA 1
ATOM 1015 C C . THR A 1 123 ? 7.898 0.224 -39.246 1.00 98.56 123 THR A C 1
ATOM 1017 O O . THR A 1 123 ? 9.070 -0.008 -39.568 1.00 98.56 123 THR A O 1
ATOM 1020 N N . GLN A 1 124 ? 7.011 0.701 -40.117 1.00 98.06 124 GLN A N 1
ATOM 1021 C CA . GLN A 1 124 ? 7.346 1.069 -41.489 1.00 98.06 124 GLN A CA 1
ATOM 1022 C C . GLN A 1 124 ? 8.508 2.074 -41.535 1.00 98.06 124 GLN A C 1
ATOM 1024 O O . GLN A 1 124 ? 9.432 1.911 -42.333 1.00 98.06 124 GLN A O 1
ATOM 1029 N N . GLU A 1 125 ? 8.501 3.075 -40.656 1.00 97.69 125 GLU A N 1
ATOM 1030 C CA . GLU A 1 125 ? 9.537 4.104 -40.589 1.00 97.69 125 GLU A CA 1
ATOM 1031 C C . GLU A 1 125 ? 10.890 3.546 -40.119 1.00 97.69 125 GLU A C 1
ATOM 1033 O O . GLU A 1 125 ? 11.925 3.893 -40.697 1.00 97.69 125 GLU A O 1
ATOM 1038 N N . VAL A 1 126 ? 10.902 2.639 -39.133 1.00 97.75 126 VAL A N 1
ATOM 1039 C CA . VAL A 1 126 ? 12.132 1.964 -38.681 1.00 97.75 126 VAL A CA 1
ATOM 1040 C C . VAL A 1 126 ? 12.719 1.108 -39.803 1.00 97.75 126 VAL A C 1
ATOM 1042 O O . VAL A 1 126 ? 13.937 1.096 -40.005 1.00 97.75 126 VAL A O 1
ATOM 1045 N N . TYR A 1 127 ? 11.879 0.437 -40.596 1.00 97.69 127 TYR A N 1
ATOM 1046 C CA . TYR A 1 127 ? 12.356 -0.320 -41.753 1.00 97.69 127 TYR A CA 1
ATOM 1047 C C . TYR A 1 127 ? 12.947 0.581 -42.851 1.00 97.69 127 TYR A C 1
ATOM 1049 O O . TYR A 1 127 ? 13.959 0.233 -43.465 1.00 97.69 127 TYR A O 1
ATOM 1057 N N . GLU A 1 128 ? 12.386 1.772 -43.080 1.00 97.19 128 GLU A N 1
ATOM 1058 C CA . GLU A 1 128 ? 12.978 2.761 -43.993 1.00 97.19 128 GLU A CA 1
ATOM 1059 C C . GLU A 1 128 ? 14.369 3.214 -43.523 1.00 97.19 128 GLU A C 1
ATOM 1061 O O . GLU A 1 128 ? 15.298 3.317 -44.334 1.00 97.19 128 GLU A O 1
ATOM 1066 N N . VAL A 1 129 ? 14.529 3.437 -42.214 1.00 95.81 129 VAL A N 1
ATOM 1067 C CA . VAL A 1 129 ? 15.818 3.765 -41.583 1.00 95.81 129 VAL A CA 1
ATOM 1068 C C . VAL A 1 129 ? 16.808 2.605 -41.733 1.00 95.81 129 VAL A C 1
ATOM 1070 O O . VAL A 1 129 ? 17.948 2.817 -42.147 1.00 95.81 129 VAL A O 1
ATOM 1073 N N . TYR A 1 130 ? 16.370 1.359 -41.525 1.00 96.12 130 TYR A N 1
ATOM 1074 C CA . TYR A 1 130 ? 17.183 0.167 -41.791 1.00 96.12 130 TYR A CA 1
ATOM 1075 C C . TYR A 1 130 ? 17.691 0.108 -43.239 1.00 96.12 130 TYR A C 1
ATOM 1077 O O . TYR A 1 130 ? 18.856 -0.237 -43.486 1.00 96.12 130 TYR A O 1
ATOM 1085 N N . GLN A 1 131 ? 16.835 0.430 -44.212 1.00 95.50 131 GLN A N 1
ATOM 1086 C CA . GLN A 1 131 ? 17.193 0.395 -45.629 1.00 95.50 131 GLN A CA 1
ATOM 1087 C C . GLN A 1 131 ? 18.203 1.485 -46.000 1.00 95.50 131 GLN A C 1
ATOM 1089 O O . GLN A 1 131 ? 19.124 1.218 -46.778 1.00 95.50 131 GLN A O 1
ATOM 1094 N N . LYS A 1 132 ? 18.050 2.693 -45.445 1.00 94.06 132 LYS A N 1
ATOM 1095 C CA . LYS A 1 132 ? 18.873 3.868 -45.773 1.00 94.06 132 LYS A CA 1
ATOM 1096 C C . LYS A 1 132 ? 19.385 4.567 -44.502 1.00 94.06 132 LYS A C 1
ATOM 1098 O O . LYS A 1 132 ? 18.983 5.703 -44.241 1.00 94.06 132 LYS A O 1
ATOM 1103 N N . PRO A 1 133 ? 20.285 3.924 -43.735 1.00 92.31 133 PRO A N 1
ATOM 1104 C CA . PRO A 1 133 ? 20.759 4.480 -42.478 1.00 92.31 133 PRO A CA 1
ATOM 1105 C C . PRO A 1 133 ? 21.671 5.682 -42.720 1.00 92.31 133 PRO A C 1
ATOM 1107 O O . PRO A 1 133 ? 22.549 5.664 -43.590 1.00 92.31 133 PRO A O 1
ATOM 1110 N N . LYS A 1 134 ? 21.495 6.718 -41.909 1.00 90.19 134 LYS A N 1
ATOM 1111 C CA . LYS A 1 134 ? 22.449 7.810 -41.732 1.00 90.19 134 LYS A CA 1
ATOM 1112 C C . LYS A 1 134 ? 23.472 7.401 -40.675 1.00 90.19 134 LYS A C 1
ATOM 1114 O O . LYS A 1 134 ? 23.223 6.546 -39.833 1.00 90.19 134 LYS A O 1
ATOM 1119 N N . PHE A 1 135 ? 24.626 8.063 -40.673 1.00 83.88 135 PHE A N 1
ATOM 1120 C CA . PHE A 1 135 ? 25.683 7.781 -39.696 1.00 83.88 135 PHE A CA 1
ATOM 1121 C C . PHE A 1 135 ? 25.215 7.935 -38.237 1.00 83.88 135 PHE A C 1
ATOM 1123 O O . PHE A 1 135 ? 25.615 7.156 -37.378 1.00 83.88 135 PHE A O 1
ATOM 1130 N N . LYS A 1 136 ? 24.339 8.914 -37.969 1.00 83.94 136 LYS A N 1
ATOM 1131 C CA . LYS A 1 136 ? 23.795 9.181 -36.631 1.00 83.94 136 LYS A CA 1
ATOM 1132 C C . LYS A 1 136 ? 22.811 8.119 -36.121 1.00 83.94 136 LYS A C 1
ATOM 1134 O O . LYS A 1 136 ? 22.570 8.095 -34.926 1.00 83.94 136 LYS A O 1
ATOM 1139 N N . ASP A 1 137 ? 22.296 7.249 -36.993 1.00 86.88 137 ASP A N 1
ATOM 1140 C CA . ASP A 1 137 ? 21.311 6.220 -36.623 1.00 86.88 137 ASP A CA 1
ATOM 1141 C C . ASP A 1 137 ? 21.974 5.004 -35.940 1.00 86.88 137 ASP A C 1
ATOM 1143 O O . ASP A 1 137 ? 21.285 4.103 -35.484 1.00 86.88 137 ASP A O 1
ATOM 1147 N N . LEU A 1 138 ? 23.318 4.943 -35.911 1.00 88.38 138 LEU A N 1
ATOM 1148 C CA . LEU A 1 138 ? 24.124 3.976 -35.142 1.00 88.38 138 LEU A CA 1
ATOM 1149 C C . LEU A 1 138 ? 23.713 2.491 -35.278 1.00 88.38 138 LEU A C 1
ATOM 1151 O O . LEU A 1 138 ? 23.866 1.705 -34.345 1.00 88.38 138 LEU A O 1
ATOM 1155 N N . ILE A 1 139 ? 23.261 2.073 -36.464 1.00 92.56 139 ILE A N 1
ATOM 1156 C CA . ILE A 1 139 ? 22.764 0.707 -36.696 1.00 92.56 139 ILE A CA 1
ATOM 1157 C C . ILE A 1 139 ? 23.912 -0.290 -36.915 1.00 92.56 139 ILE A C 1
ATOM 1159 O O . ILE A 1 139 ? 24.574 -0.280 -37.958 1.00 92.56 139 ILE A O 1
ATOM 1163 N N . PHE A 1 140 ? 24.091 -1.228 -35.982 1.00 93.81 140 PHE A N 1
ATOM 1164 C CA . PHE A 1 140 ? 25.074 -2.319 -36.074 1.00 93.81 140 PHE A CA 1
ATOM 1165 C C . PHE A 1 140 ? 24.461 -3.578 -36.703 1.00 93.81 140 PHE A C 1
ATOM 1167 O O . PHE A 1 140 ? 24.141 -4.551 -36.022 1.00 93.81 140 PHE A O 1
ATOM 1174 N N . LYS A 1 141 ? 24.285 -3.557 -38.031 1.00 93.56 141 LYS A N 1
ATOM 1175 C CA . LYS A 1 141 ? 23.588 -4.613 -38.797 1.00 93.56 141 LYS A CA 1
ATOM 1176 C C . LYS A 1 141 ? 24.162 -6.021 -38.619 1.00 93.56 141 LYS A C 1
ATOM 1178 O O . LYS A 1 141 ? 23.449 -6.983 -38.863 1.00 93.56 141 LYS A O 1
ATOM 1183 N N . GLU A 1 142 ? 25.417 -6.157 -38.204 1.00 94.25 142 GLU A N 1
ATOM 1184 C CA . GLU A 1 142 ? 26.036 -7.450 -37.889 1.00 94.25 142 GLU A CA 1
ATOM 1185 C C . GLU A 1 142 ? 25.393 -8.202 -36.712 1.00 94.25 142 GLU A C 1
ATOM 1187 O O . GLU A 1 142 ? 25.675 -9.385 -36.543 1.00 94.25 142 GLU A O 1
ATOM 1192 N N . PHE A 1 143 ? 24.587 -7.522 -35.892 1.00 96.25 143 PHE A N 1
ATOM 1193 C CA . PHE A 1 143 ? 23.827 -8.128 -34.798 1.00 96.25 143 PHE A CA 1
ATOM 1194 C C . PHE A 1 143 ? 22.396 -8.490 -35.200 1.00 96.25 143 PHE A C 1
ATOM 1196 O O . PHE A 1 143 ? 21.664 -9.059 -34.398 1.00 96.25 143 PHE A O 1
ATOM 1203 N N . LEU A 1 144 ? 22.005 -8.217 -36.448 1.00 96.94 144 LEU A N 1
ATOM 1204 C CA . LEU A 1 144 ? 20.800 -8.783 -37.041 1.00 96.94 144 LEU A CA 1
ATOM 1205 C C . LEU A 1 144 ? 21.127 -10.141 -37.677 1.00 96.94 144 LEU A C 1
ATOM 1207 O O . LEU A 1 144 ? 22.248 -10.344 -38.155 1.00 96.94 144 LEU A O 1
ATOM 1211 N N . PRO A 1 145 ? 20.155 -11.063 -37.749 1.00 95.19 145 PRO A N 1
ATOM 1212 C CA . PRO A 1 145 ? 20.325 -12.283 -38.520 1.00 95.19 145 PRO A CA 1
ATOM 1213 C C . PRO A 1 145 ? 20.648 -12.014 -39.995 1.00 95.19 145 PRO A C 1
ATOM 1215 O O . PRO A 1 145 ? 20.177 -11.039 -40.586 1.00 95.19 145 PRO A O 1
ATOM 1218 N N . ALA A 1 146 ? 21.412 -12.911 -40.620 1.00 94.62 146 ALA A N 1
ATOM 1219 C CA . ALA A 1 146 ? 21.786 -12.781 -42.031 1.00 94.62 146 ALA A CA 1
ATOM 1220 C C . ALA A 1 146 ? 20.564 -12.756 -42.974 1.00 94.62 146 ALA A C 1
ATOM 1222 O O . ALA A 1 146 ? 20.582 -12.070 -43.994 1.00 94.62 146 ALA A O 1
ATOM 1223 N N . ASP A 1 147 ? 19.500 -13.461 -42.595 1.00 95.44 147 ASP A N 1
ATOM 1224 C CA . ASP A 1 147 ? 18.213 -13.592 -43.281 1.00 95.44 147 ASP A CA 1
ATOM 1225 C C . ASP A 1 147 ? 17.135 -12.634 -42.731 1.00 95.44 147 ASP A C 1
ATOM 1227 O O . ASP A 1 147 ? 15.948 -12.805 -42.996 1.00 95.44 147 ASP A O 1
ATOM 1231 N N . PHE A 1 148 ? 17.518 -11.592 -41.977 1.00 97.00 148 PHE A N 1
ATOM 1232 C CA . PHE A 1 148 ? 16.577 -10.658 -41.336 1.00 97.00 148 PHE A CA 1
ATOM 1233 C C . PHE A 1 148 ? 15.530 -10.081 -42.301 1.00 97.00 148 PHE A C 1
ATOM 1235 O O . PHE A 1 148 ? 14.369 -9.927 -41.936 1.00 97.00 148 PHE A O 1
ATOM 1242 N N . LYS A 1 149 ? 15.919 -9.784 -43.549 1.00 96.06 149 LYS A N 1
ATOM 1243 C CA . LYS A 1 149 ? 15.008 -9.231 -44.565 1.00 96.06 149 LYS A CA 1
ATOM 1244 C C . LYS A 1 149 ? 13.878 -10.184 -44.949 1.00 96.06 149 LYS A C 1
ATOM 1246 O O . LYS A 1 149 ? 12.816 -9.703 -45.331 1.00 96.06 149 LYS A O 1
ATOM 1251 N N . ASP A 1 150 ? 14.112 -11.486 -44.840 1.00 97.00 150 ASP A N 1
ATOM 1252 C CA . ASP A 1 150 ? 13.144 -12.522 -45.194 1.00 97.00 150 ASP A CA 1
ATOM 1253 C C . ASP A 1 150 ? 12.202 -12.831 -44.017 1.00 97.00 150 ASP A C 1
ATOM 1255 O O . ASP A 1 150 ? 11.117 -13.374 -44.211 1.00 97.00 150 ASP A O 1
ATOM 1259 N N . ARG A 1 151 ? 12.595 -12.434 -42.797 1.00 96.94 151 ARG A N 1
ATOM 1260 C CA . ARG A 1 151 ? 11.881 -12.683 -41.537 1.00 96.94 151 ARG A CA 1
ATOM 1261 C C . ARG A 1 151 ? 11.296 -11.431 -40.888 1.00 96.94 151 ARG A C 1
ATOM 1263 O O . ARG A 1 151 ? 11.009 -11.466 -39.700 1.00 96.94 151 ARG A O 1
ATOM 1270 N N . VAL A 1 152 ? 11.147 -10.314 -41.601 1.00 98.12 152 VAL A N 1
ATOM 1271 C CA . VAL A 1 152 ? 10.666 -9.054 -41.007 1.00 98.12 152 VAL A CA 1
ATOM 1272 C C . VAL A 1 152 ? 9.346 -8.585 -41.610 1.00 98.12 152 VAL A C 1
ATOM 1274 O O . VAL A 1 152 ? 9.193 -8.488 -42.827 1.00 98.12 152 VAL A O 1
ATOM 1277 N N . THR A 1 153 ? 8.395 -8.232 -40.747 1.00 98.31 153 THR A N 1
ATOM 1278 C CA . THR A 1 153 ? 7.142 -7.568 -41.119 1.00 98.31 153 THR A CA 1
ATOM 1279 C C . THR A 1 153 ? 7.180 -6.096 -40.723 1.00 98.31 153 THR A C 1
ATOM 1281 O O . THR A 1 153 ? 7.518 -5.744 -39.593 1.00 98.31 153 THR A O 1
ATOM 1284 N N . CYS A 1 154 ? 6.801 -5.237 -41.671 1.00 97.81 154 CYS A N 1
ATOM 1285 C CA . CYS A 1 154 ? 6.688 -3.794 -41.475 1.00 97.81 154 CYS A CA 1
ATOM 1286 C C . CYS A 1 154 ? 5.264 -3.433 -41.044 1.00 97.81 154 CYS A C 1
ATOM 1288 O O . CYS A 1 154 ? 4.310 -3.663 -41.789 1.00 97.81 154 CYS A O 1
ATOM 1290 N N . LEU A 1 155 ? 5.127 -2.852 -39.857 1.00 97.56 155 LEU A N 1
ATOM 1291 C CA . LEU A 1 155 ? 3.852 -2.434 -39.285 1.00 97.56 155 LEU A CA 1
ATOM 1292 C C . LEU A 1 155 ? 3.521 -0.998 -39.692 1.00 97.56 155 LEU A C 1
ATOM 1294 O O . LEU A 1 155 ? 4.354 -0.099 -39.567 1.00 97.56 155 LEU A O 1
ATOM 1298 N N . LYS A 1 156 ? 2.279 -0.766 -40.122 1.00 96.88 156 LYS A N 1
ATOM 1299 C CA . LYS A 1 156 ? 1.736 0.576 -40.361 1.00 96.88 156 LYS A CA 1
ATOM 1300 C C . LYS A 1 156 ? 0.745 0.913 -39.258 1.00 96.88 156 LYS A C 1
ATOM 1302 O O . LYS A 1 156 ? -0.340 0.347 -39.211 1.00 96.88 156 LYS A O 1
ATOM 1307 N N . ALA A 1 157 ? 1.140 1.808 -38.360 1.00 94.19 157 ALA A N 1
ATOM 1308 C CA . ALA A 1 157 ? 0.300 2.259 -37.258 1.00 94.19 157 ALA A CA 1
ATOM 1309 C C . ALA A 1 157 ? -0.619 3.401 -37.719 1.00 94.19 157 ALA A C 1
ATOM 1311 O O . ALA A 1 157 ? -0.348 4.568 -37.448 1.00 94.19 157 ALA A O 1
ATOM 1312 N N . ASP A 1 158 ? -1.678 3.075 -38.462 1.00 95.31 158 ASP A N 1
ATOM 1313 C CA . ASP A 1 158 ? -2.612 4.044 -39.057 1.00 95.31 158 ASP A CA 1
ATOM 1314 C C . ASP A 1 158 ? -4.074 3.867 -38.600 1.00 95.31 158 ASP A C 1
ATOM 1316 O O . ASP A 1 158 ? -4.941 4.668 -38.961 1.00 95.31 158 ASP A O 1
ATOM 1320 N N . GLN A 1 159 ? -4.351 2.884 -37.737 1.00 93.75 159 GLN A N 1
ATOM 1321 C CA . GLN A 1 159 ? -5.702 2.557 -37.279 1.00 93.75 159 GLN A CA 1
ATOM 1322 C C . GLN A 1 159 ? -6.002 3.184 -35.917 1.00 93.75 159 GLN A C 1
ATOM 1324 O O . GLN A 1 159 ? -5.199 3.120 -34.988 1.00 93.75 159 GLN A O 1
ATOM 1329 N N . ARG A 1 160 ? -7.193 3.766 -35.746 1.00 92.56 160 ARG A N 1
ATOM 1330 C CA . ARG A 1 160 ? -7.658 4.195 -34.418 1.00 92.56 160 ARG A CA 1
ATOM 1331 C C . ARG A 1 160 ? -8.259 3.007 -33.681 1.00 92.56 160 ARG A C 1
ATOM 1333 O O . ARG A 1 160 ? -9.242 2.443 -34.152 1.00 92.56 160 ARG A O 1
ATOM 1340 N N . HIS A 1 161 ? -7.712 2.684 -32.515 1.00 93.56 161 HIS A N 1
ATOM 1341 C CA . HIS A 1 161 ? -8.238 1.626 -31.663 1.00 93.56 161 HIS A CA 1
ATOM 1342 C C . HIS A 1 161 ? -8.944 2.230 -30.436 1.00 93.56 161 HIS A C 1
ATOM 1344 O O . HIS A 1 161 ? -8.342 3.065 -29.759 1.00 93.56 161 HIS A O 1
ATOM 1350 N N . PRO A 1 162 ? -10.187 1.828 -30.099 1.00 90.62 162 PRO A N 1
ATOM 1351 C CA . PRO A 1 162 ? -10.925 2.402 -28.968 1.00 90.62 162 PRO A CA 1
ATOM 1352 C C . PRO A 1 162 ? -10.194 2.293 -27.625 1.00 90.62 162 PRO A C 1
ATOM 1354 O O . PRO A 1 162 ? -10.308 3.188 -26.796 1.00 90.62 162 PRO A O 1
ATOM 1357 N N . ALA A 1 163 ? -9.425 1.217 -27.425 1.00 89.94 163 ALA A N 1
ATOM 1358 C CA . ALA A 1 163 ? -8.654 1.010 -26.197 1.00 89.94 163 ALA A CA 1
ATOM 1359 C C . ALA A 1 163 ? -7.455 1.967 -26.046 1.00 89.94 163 ALA A C 1
ATOM 1361 O O . ALA A 1 163 ? -6.988 2.175 -24.933 1.00 89.94 163 ALA A O 1
ATOM 1362 N N . PHE A 1 164 ? -6.964 2.561 -27.140 1.00 95.31 164 PHE A N 1
ATOM 1363 C CA . PHE A 1 164 ? -5.846 3.505 -27.118 1.00 95.31 164 PHE A CA 1
ATOM 1364 C C . PHE A 1 164 ? -6.158 4.728 -28.000 1.00 95.31 164 PHE A C 1
ATOM 1366 O O . PHE A 1 164 ? -5.672 4.835 -29.127 1.00 95.31 164 PHE A O 1
ATOM 1373 N N . PRO A 1 165 ? -6.993 5.668 -27.516 1.00 94.31 165 PRO A N 1
ATOM 1374 C CA . PRO A 1 165 ? -7.489 6.791 -28.318 1.00 94.31 165 PRO A CA 1
ATOM 1375 C C . PRO A 1 165 ? -6.440 7.885 -28.580 1.00 94.31 165 PRO A C 1
ATOM 1377 O O . PRO A 1 165 ? -6.681 8.787 -29.382 1.00 94.31 165 PRO A O 1
ATOM 1380 N N . TYR A 1 166 ? -5.284 7.815 -27.920 1.00 95.75 166 TYR A N 1
ATOM 1381 C CA . TYR A 1 166 ? -4.248 8.848 -27.945 1.00 95.75 166 TYR A CA 1
ATOM 1382 C C . TYR A 1 166 ? -3.552 8.971 -29.300 1.00 95.75 166 TYR A C 1
ATOM 1384 O O . TYR A 1 166 ? -3.171 10.071 -29.707 1.00 95.75 166 TYR A O 1
ATOM 1392 N N . ARG A 1 167 ? -3.358 7.846 -30.004 1.00 95.38 167 ARG A N 1
ATOM 1393 C CA . ARG A 1 167 ? -2.640 7.789 -31.283 1.00 95.38 167 ARG A CA 1
ATOM 1394 C C . ARG A 1 167 ? -3.125 6.635 -32.164 1.00 95.38 167 ARG A C 1
ATOM 1396 O O . ARG A 1 167 ? -3.664 5.660 -31.648 1.00 95.38 167 ARG A O 1
ATOM 1403 N N . PRO A 1 168 ? -2.914 6.719 -33.489 1.00 97.38 168 PRO A N 1
ATOM 1404 C CA . PRO A 1 168 ? -3.051 5.569 -34.370 1.00 97.38 168 PRO A CA 1
ATOM 1405 C C . PRO A 1 168 ? -2.113 4.421 -33.970 1.00 97.38 168 PRO A C 1
ATOM 1407 O O . PRO A 1 168 ? -0.997 4.642 -33.501 1.00 97.38 168 PRO A O 1
ATOM 1410 N N . THR A 1 169 ? -2.578 3.196 -34.178 1.00 97.69 169 THR A N 1
ATOM 1411 C CA . THR A 1 169 ? -1.924 1.946 -33.791 1.00 97.69 169 THR A CA 1
ATOM 1412 C C . THR A 1 169 ? -2.038 0.913 -34.910 1.00 97.69 169 THR A C 1
ATOM 1414 O O . THR A 1 169 ? -2.858 1.051 -35.818 1.00 97.69 169 THR A O 1
ATOM 1417 N N . ALA A 1 170 ? -1.206 -0.118 -34.843 1.00 97.69 170 ALA A N 1
ATOM 1418 C CA . ALA A 1 170 ? -1.388 -1.386 -35.530 1.00 97.69 170 ALA A CA 1
ATOM 1419 C C . ALA A 1 170 ? -1.659 -2.462 -34.474 1.00 97.69 170 ALA A C 1
ATOM 1421 O O . ALA A 1 170 ? -0.889 -2.582 -33.522 1.00 97.69 170 ALA A O 1
ATOM 1422 N N . ASP A 1 171 ? -2.724 -3.241 -34.635 1.00 96.62 171 ASP A N 1
ATOM 1423 C CA . ASP A 1 171 ? -2.920 -4.454 -33.840 1.00 96.62 171 ASP A CA 1
ATOM 1424 C C . ASP A 1 171 ? -1.993 -5.545 -34.384 1.00 96.62 171 ASP A C 1
ATOM 1426 O O . ASP A 1 171 ? -2.122 -5.959 -35.539 1.00 96.62 171 ASP A O 1
ATOM 1430 N N . LEU A 1 172 ? -1.021 -5.963 -33.569 1.00 96.38 172 LEU A N 1
ATOM 1431 C CA . LEU A 1 172 ? 0.068 -6.830 -34.010 1.00 96.38 172 LEU A CA 1
ATOM 1432 C C . LEU A 1 172 ? -0.425 -8.195 -34.509 1.00 96.38 172 LEU A C 1
ATOM 1434 O O . LEU A 1 172 ? 0.122 -8.732 -35.473 1.00 96.38 172 LEU A O 1
ATOM 1438 N N . PHE A 1 173 ? -1.449 -8.750 -33.855 1.00 95.56 173 PHE A N 1
ATOM 1439 C CA . PHE A 1 173 ? -1.975 -10.085 -34.153 1.00 95.56 173 PHE A CA 1
ATOM 1440 C C . PHE A 1 173 ? -3.454 -10.092 -34.553 1.00 95.56 173 PHE A C 1
ATOM 1442 O O . PHE A 1 173 ? -3.954 -11.140 -34.968 1.00 95.56 173 PHE A O 1
ATOM 1449 N N . GLY A 1 174 ? -4.139 -8.948 -34.473 1.00 94.00 174 GLY A N 1
ATOM 1450 C CA . GLY A 1 174 ? -5.569 -8.824 -34.765 1.00 94.00 174 GLY A CA 1
ATOM 1451 C C . GLY A 1 174 ? -6.474 -9.296 -33.622 1.00 94.00 174 GLY A C 1
ATOM 1452 O O . GLY A 1 174 ? -7.667 -9.505 -33.845 1.00 94.00 174 GLY A O 1
ATOM 1453 N N . ASP A 1 175 ? -5.914 -9.523 -32.431 1.00 93.88 175 ASP A N 1
ATOM 1454 C CA . ASP A 1 175 ? -6.620 -9.994 -31.233 1.00 93.88 175 ASP A CA 1
ATOM 1455 C C . ASP A 1 175 ? -6.746 -8.915 -30.138 1.00 93.88 175 ASP A C 1
ATOM 1457 O O . ASP A 1 175 ? -7.285 -9.183 -29.062 1.00 93.88 175 ASP A O 1
ATOM 1461 N N . GLY A 1 176 ? -6.270 -7.695 -30.407 1.00 93.31 176 GLY A N 1
ATOM 1462 C CA . GLY A 1 176 ? -6.289 -6.554 -29.495 1.00 93.31 176 GLY A CA 1
ATOM 1463 C C . GLY A 1 176 ? -5.308 -6.647 -28.321 1.00 93.31 176 GLY A C 1
ATOM 1464 O O . GLY A 1 176 ? -5.312 -5.756 -27.469 1.00 93.31 176 GLY A O 1
ATOM 1465 N N . SER A 1 177 ? -4.478 -7.696 -28.241 1.00 94.62 177 SER A N 1
ATOM 1466 C CA . SER A 1 177 ? -3.602 -7.937 -27.085 1.00 94.62 177 SER A CA 1
ATOM 1467 C C . SER A 1 177 ? -2.399 -6.990 -27.027 1.00 94.62 177 SER A C 1
ATOM 1469 O O . SER A 1 177 ? -2.021 -6.540 -25.943 1.00 94.62 177 SER A O 1
ATOM 1471 N N . ILE A 1 178 ? -1.808 -6.677 -28.185 1.00 97.81 178 ILE A N 1
ATOM 1472 C CA . ILE A 1 178 ? -0.634 -5.811 -28.330 1.00 97.81 178 ILE A CA 1
ATOM 1473 C C . ILE A 1 178 ? -0.898 -4.815 -29.457 1.00 97.81 178 ILE A C 1
ATOM 1475 O O . ILE A 1 178 ? -0.914 -5.171 -30.638 1.00 97.81 178 ILE A O 1
ATOM 1479 N N . LEU A 1 179 ? -1.054 -3.546 -29.087 1.00 98.31 179 LEU A N 1
ATOM 1480 C CA . LEU A 1 179 ? -1.176 -2.441 -30.032 1.00 98.31 179 LEU A CA 1
ATOM 1481 C C . LEU A 1 179 ? 0.173 -1.735 -30.172 1.00 98.31 179 LEU A C 1
ATOM 1483 O O . LEU A 1 179 ? 0.789 -1.368 -29.174 1.00 98.31 179 LEU A O 1
ATOM 1487 N N . VAL A 1 180 ? 0.622 -1.512 -31.405 1.00 98.50 180 VAL A N 1
ATOM 1488 C CA . VAL A 1 180 ? 1.898 -0.851 -31.711 1.00 98.50 180 VAL A CA 1
ATOM 1489 C C . VAL A 1 180 ? 1.636 0.543 -32.271 1.00 98.50 180 VAL A C 1
ATOM 1491 O O . VAL A 1 180 ? 0.970 0.678 -33.294 1.00 98.50 180 VAL A O 1
ATOM 1494 N N . SER A 1 181 ? 2.177 1.586 -31.643 1.00 97.88 181 SER A N 1
ATOM 1495 C CA . SER A 1 181 ? 2.151 2.962 -32.160 1.00 97.88 181 SER A CA 1
ATOM 1496 C C . SER A 1 181 ? 3.535 3.357 -32.673 1.00 97.88 181 SER A C 1
ATOM 1498 O O . SER A 1 181 ? 4.524 3.177 -31.972 1.00 97.88 181 SER A O 1
ATOM 1500 N N . SER A 1 182 ? 3.600 3.970 -33.858 1.00 97.75 182 SER A N 1
ATOM 1501 C CA . SER A 1 182 ? 4.827 4.588 -34.386 1.00 97.75 182 SER A CA 1
ATOM 1502 C C . SER A 1 182 ? 4.950 6.027 -33.872 1.00 97.75 182 SER A C 1
ATOM 1504 O O . SER A 1 182 ? 4.020 6.841 -34.017 1.00 97.75 182 SER A O 1
ATOM 1506 N N . ILE A 1 183 ? 6.060 6.338 -33.197 1.00 97.50 183 ILE A N 1
ATOM 1507 C CA . ILE A 1 183 ? 6.277 7.640 -32.555 1.00 97.50 183 ILE A CA 1
ATOM 1508 C C . ILE A 1 183 ? 7.685 8.148 -32.868 1.00 97.50 183 ILE A C 1
ATOM 1510 O O . ILE A 1 183 ? 8.668 7.459 -32.643 1.00 97.50 183 ILE A O 1
ATOM 1514 N N . ASP A 1 184 ? 7.789 9.370 -33.384 1.00 97.00 184 ASP A N 1
ATOM 1515 C CA . ASP A 1 184 ? 9.075 10.024 -33.638 1.00 97.00 184 ASP A CA 1
ATOM 1516 C C . ASP A 1 184 ? 9.652 10.657 -32.365 1.00 97.00 184 ASP A C 1
ATOM 1518 O O . ASP A 1 184 ? 8.921 11.052 -31.455 1.00 97.00 184 ASP A O 1
ATOM 1522 N N . GLY A 1 185 ? 10.971 10.829 -32.325 1.00 94.06 185 GLY A N 1
ATOM 1523 C CA . GLY A 1 185 ? 11.651 11.537 -31.245 1.00 94.06 185 GLY A CA 1
ATOM 1524 C C . GLY A 1 185 ? 13.099 11.108 -31.128 1.00 94.06 185 GLY A C 1
ATOM 1525 O O . GLY A 1 185 ? 13.964 11.685 -31.783 1.00 94.06 185 GLY A O 1
ATOM 1526 N N . HIS A 1 186 ? 13.346 10.088 -30.304 1.00 95.00 186 HIS A N 1
ATOM 1527 C CA . HIS A 1 186 ? 14.677 9.516 -30.122 1.00 95.00 186 HIS A CA 1
ATOM 1528 C C . HIS A 1 186 ? 15.177 8.850 -31.401 1.00 95.00 186 HIS A C 1
ATOM 1530 O O . HIS A 1 186 ? 16.200 9.251 -31.950 1.00 95.00 186 HIS A O 1
ATOM 1536 N N . ALA A 1 187 ? 14.379 7.925 -31.927 1.00 95.56 187 ALA A N 1
ATOM 1537 C CA . ALA A 1 187 ? 14.545 7.338 -33.244 1.00 95.56 187 ALA A CA 1
ATOM 1538 C C . ALA A 1 187 ? 13.283 7.577 -34.080 1.00 95.56 187 ALA A C 1
ATOM 1540 O O . ALA A 1 187 ? 12.171 7.651 -33.548 1.00 95.56 187 ALA A O 1
ATOM 1541 N N . ARG A 1 188 ? 13.457 7.716 -35.398 1.00 96.19 188 ARG A N 1
ATOM 1542 C CA . ARG A 1 188 ? 12.343 7.915 -36.330 1.00 96.19 188 ARG A CA 1
ATOM 1543 C C . ARG A 1 188 ? 11.420 6.694 -36.315 1.00 96.19 188 ARG A C 1
ATOM 1545 O O . ARG A 1 188 ? 11.857 5.583 -36.612 1.00 96.19 188 ARG A O 1
ATOM 1552 N N . GLY A 1 189 ? 10.155 6.946 -35.995 1.00 96.31 189 GLY A N 1
ATOM 1553 C CA . GLY A 1 189 ? 9.073 5.978 -35.885 1.00 96.31 189 GLY A CA 1
ATOM 1554 C C . GLY A 1 189 ? 9.335 4.808 -34.949 1.00 96.31 189 GLY A C 1
ATOM 1555 O O . GLY A 1 189 ? 8.904 3.700 -35.262 1.00 96.31 189 GLY A O 1
ATOM 1556 N N . GLN A 1 190 ? 10.028 5.020 -33.824 1.00 97.50 190 GLN A N 1
ATOM 1557 C CA . GLN A 1 190 ? 10.169 3.959 -32.824 1.00 97.50 190 GLN A CA 1
ATOM 1558 C C . GLN A 1 190 ? 8.794 3.371 -32.465 1.00 97.50 190 GLN A C 1
ATOM 1560 O O . GLN A 1 190 ? 7.808 4.097 -32.292 1.00 97.50 190 GLN A O 1
ATOM 1565 N N . GLY A 1 191 ? 8.716 2.044 -32.434 1.00 98.12 191 GLY A N 1
ATOM 1566 C CA . GLY A 1 191 ? 7.487 1.314 -32.161 1.00 98.12 191 GLY A CA 1
ATOM 1567 C C . GLY A 1 191 ? 7.273 1.167 -30.665 1.00 98.12 191 GLY A C 1
ATOM 1568 O O . GLY A 1 191 ? 7.997 0.407 -30.042 1.00 98.12 191 GLY A O 1
ATOM 1569 N N . CYS A 1 192 ? 6.274 1.850 -30.112 1.00 98.50 192 CYS A N 1
ATOM 1570 C CA . CYS A 1 192 ? 5.872 1.743 -28.708 1.00 98.50 192 CYS A CA 1
ATOM 1571 C C . CYS A 1 192 ? 4.674 0.796 -28.559 1.00 98.50 192 CYS A C 1
ATOM 1573 O O . CYS A 1 192 ? 3.818 0.748 -29.448 1.00 98.50 192 CYS A O 1
ATOM 1575 N N . LEU A 1 193 ? 4.578 0.079 -27.436 1.00 98.44 193 LEU A N 1
ATOM 1576 C CA . LEU A 1 193 ? 3.509 -0.899 -27.196 1.00 98.44 193 LEU A CA 1
ATOM 1577 C C . LEU A 1 193 ? 2.459 -0.381 -26.217 1.00 98.44 193 LEU A C 1
ATOM 1579 O O . LEU A 1 193 ? 2.802 0.197 -25.191 1.00 98.44 193 LEU A O 1
ATOM 1583 N N . TYR A 1 194 ? 1.192 -0.692 -26.478 1.00 98.06 194 TYR A N 1
ATOM 1584 C CA . TYR A 1 194 ? 0.103 -0.593 -25.512 1.00 98.06 194 TYR A CA 1
ATOM 1585 C C . TYR A 1 194 ? -0.585 -1.948 -25.336 1.00 98.06 194 TYR A C 1
ATOM 1587 O O . TYR A 1 194 ? -0.939 -2.607 -26.315 1.00 98.06 194 TYR A O 1
ATOM 1595 N N . MET A 1 195 ? -0.795 -2.343 -24.080 1.00 95.81 195 MET A N 1
ATOM 1596 C CA . MET A 1 195 ? -1.480 -3.579 -23.694 1.00 95.81 195 MET A CA 1
ATOM 1597 C C . MET A 1 195 ? -2.644 -3.239 -22.759 1.00 95.81 195 MET A C 1
ATOM 1599 O O . MET A 1 195 ? -2.450 -2.995 -21.563 1.00 95.81 195 MET A O 1
ATOM 1603 N N . ASP A 1 196 ? -3.863 -3.231 -23.305 1.00 89.06 196 ASP A N 1
ATOM 1604 C CA . ASP A 1 196 ? -5.081 -2.801 -22.600 1.00 89.06 196 ASP A CA 1
ATOM 1605 C C . ASP A 1 196 ? -5.373 -3.648 -21.351 1.00 89.06 196 ASP A C 1
ATOM 1607 O O . ASP A 1 196 ? -5.720 -3.111 -20.300 1.00 89.06 196 ASP A O 1
ATOM 1611 N N . GLU A 1 197 ? -5.124 -4.964 -21.422 1.00 84.50 197 GLU A N 1
ATOM 1612 C CA . GLU A 1 197 ? -5.317 -5.907 -20.304 1.00 84.50 197 GLU A CA 1
ATOM 1613 C C . GLU A 1 197 ? -4.534 -5.510 -19.036 1.00 84.50 197 GLU A C 1
ATOM 1615 O O . GLU A 1 197 ? -4.926 -5.849 -17.910 1.00 84.50 197 GLU A O 1
ATOM 1620 N N . PHE A 1 198 ? -3.421 -4.796 -19.213 1.00 83.56 198 PHE A N 1
ATOM 1621 C CA . PHE A 1 198 ? -2.536 -4.335 -18.145 1.00 83.56 198 PHE A CA 1
ATOM 1622 C C . PHE A 1 198 ? -2.598 -2.822 -17.941 1.00 83.56 198 PHE A C 1
ATOM 1624 O O . PHE A 1 198 ? -1.950 -2.342 -17.018 1.00 83.56 198 PHE A O 1
ATOM 1631 N N . LYS A 1 199 ? -3.346 -2.085 -18.780 1.00 88.06 199 LYS A N 1
ATOM 1632 C CA . LYS A 1 199 ? -3.251 -0.621 -18.889 1.00 88.06 199 LYS A CA 1
ATOM 1633 C C . LYS A 1 199 ? -1.789 -0.167 -18.904 1.00 88.06 199 LYS A C 1
ATOM 1635 O O . LYS A 1 199 ? -1.424 0.769 -18.207 1.00 88.06 199 LYS A O 1
ATOM 1640 N N . LEU A 1 200 ? -0.961 -0.870 -19.679 1.00 94.31 200 LEU A N 1
ATOM 1641 C CA . LEU A 1 200 ? 0.489 -0.697 -19.704 1.00 94.31 200 LEU A CA 1
ATOM 1642 C C . LEU A 1 200 ? 0.939 -0.161 -21.061 1.00 94.31 200 LEU A C 1
ATOM 1644 O O . LEU A 1 200 ? 0.619 -0.744 -22.099 1.00 94.31 200 LEU A O 1
ATOM 1648 N N . PHE A 1 201 ? 1.723 0.911 -21.031 1.00 97.81 201 PHE A N 1
ATOM 1649 C CA . PHE A 1 201 ? 2.402 1.484 -22.182 1.00 97.81 201 PHE A CA 1
ATOM 1650 C C . PHE A 1 201 ? 3.922 1.324 -22.042 1.00 97.81 201 PHE A C 1
ATOM 1652 O O . PHE A 1 201 ? 4.515 1.817 -21.081 1.00 97.81 201 PHE A O 1
ATOM 1659 N N . ILE A 1 202 ? 4.553 0.649 -23.006 1.00 98.12 202 ILE A N 1
ATOM 1660 C CA . ILE A 1 202 ? 6.012 0.528 -23.113 1.00 98.12 202 ILE A CA 1
ATOM 1661 C C . ILE A 1 202 ? 6.491 1.536 -24.159 1.00 98.12 202 ILE A C 1
ATOM 1663 O O . ILE A 1 202 ? 6.309 1.340 -25.362 1.00 98.12 202 ILE A O 1
ATOM 1667 N N . GLY A 1 203 ? 7.088 2.630 -23.691 1.00 97.06 203 GLY A N 1
ATOM 1668 C CA . GLY A 1 203 ? 7.439 3.794 -24.500 1.00 97.06 203 GLY A CA 1
ATOM 1669 C C . GLY A 1 203 ? 8.791 3.731 -25.207 1.00 97.06 203 GLY A C 1
ATOM 1670 O O . GLY A 1 203 ? 9.165 4.731 -25.807 1.00 97.06 203 GLY A O 1
ATOM 1671 N N . ALA A 1 204 ? 9.524 2.615 -25.129 1.00 96.44 204 ALA A N 1
ATOM 1672 C CA . ALA A 1 204 ? 10.930 2.537 -25.545 1.00 96.44 204 ALA A CA 1
ATOM 1673 C C . ALA A 1 204 ? 11.728 3.760 -25.053 1.00 96.44 204 ALA A C 1
ATOM 1675 O O . ALA A 1 204 ? 11.782 3.994 -23.848 1.00 96.44 204 ALA A O 1
ATOM 1676 N N . ASP A 1 205 ? 12.254 4.573 -25.968 1.00 96.56 205 ASP A N 1
ATOM 1677 C CA . ASP A 1 205 ? 13.146 5.692 -25.675 1.00 96.56 205 ASP A CA 1
ATOM 1678 C C . ASP A 1 205 ? 12.439 7.037 -25.880 1.00 96.56 205 ASP A C 1
ATOM 1680 O O . ASP A 1 205 ? 13.049 8.046 -26.228 1.00 96.56 205 ASP A O 1
ATOM 1684 N N . LEU A 1 206 ? 11.120 7.097 -25.678 1.00 95.25 206 LEU A N 1
ATOM 1685 C CA . LEU A 1 206 ? 10.410 8.381 -25.575 1.00 95.25 206 LEU A CA 1
ATOM 1686 C C . LEU A 1 206 ? 10.859 9.210 -24.363 1.00 95.25 206 LEU A C 1
ATOM 1688 O O . LEU A 1 206 ? 10.708 10.431 -24.362 1.00 95.25 206 LEU A O 1
ATOM 1692 N N . SER A 1 207 ? 11.427 8.547 -23.356 1.00 94.12 207 SER A N 1
ATOM 1693 C CA . SER A 1 207 ? 12.214 9.152 -22.289 1.00 94.12 207 SER A CA 1
ATOM 1694 C C . SER A 1 207 ? 13.340 8.199 -21.885 1.00 94.12 207 SER A C 1
ATOM 1696 O O . SER A 1 207 ? 13.208 6.987 -22.027 1.00 94.12 207 SER A O 1
ATOM 1698 N N . TRP A 1 208 ? 14.425 8.725 -21.317 1.00 91.44 208 TRP A N 1
ATOM 1699 C CA . TRP A 1 208 ? 15.473 7.912 -20.681 1.00 91.44 208 TRP A CA 1
ATOM 1700 C C . TRP A 1 208 ? 15.128 7.467 -19.254 1.00 91.44 208 TRP A C 1
ATOM 1702 O O . TRP A 1 208 ? 15.939 6.837 -18.590 1.00 91.44 208 TRP A O 1
ATOM 1712 N N . GLY A 1 209 ? 13.947 7.831 -18.771 1.00 91.25 209 GLY A N 1
ATOM 1713 C CA . GLY A 1 209 ? 13.401 7.436 -17.479 1.00 91.25 209 GLY A CA 1
ATOM 1714 C C . GLY A 1 209 ? 12.137 8.239 -17.196 1.00 91.25 209 GLY A C 1
ATOM 1715 O O . GLY A 1 209 ? 12.077 9.431 -17.519 1.00 91.25 209 GLY A O 1
ATOM 1716 N N . VAL A 1 210 ? 11.113 7.621 -16.614 1.00 89.38 210 VAL A N 1
ATOM 1717 C CA . VAL A 1 210 ? 9.874 8.327 -16.247 1.00 89.38 210 VAL A CA 1
ATOM 1718 C C . VAL A 1 210 ? 10.155 9.406 -15.194 1.00 89.38 210 VAL A C 1
ATOM 1720 O O . VAL A 1 210 ? 9.655 10.522 -15.305 1.00 89.38 210 VAL A O 1
ATOM 1723 N N . GLU A 1 211 ? 11.058 9.140 -14.247 1.00 85.94 211 GLU A N 1
ATOM 1724 C CA . GLU A 1 211 ? 11.518 10.120 -13.245 1.00 85.94 211 GLU A CA 1
ATOM 1725 C C . GLU A 1 211 ? 12.228 11.344 -13.856 1.00 85.94 211 GLU A C 1
ATOM 1727 O O . GLU A 1 211 ? 12.332 12.400 -13.232 1.00 85.94 211 GLU A O 1
ATOM 1732 N N . LEU A 1 212 ? 12.693 11.227 -15.104 1.00 89.12 212 LEU A N 1
ATOM 1733 C CA . LEU A 1 212 ? 13.390 12.286 -15.832 1.00 89.12 212 LEU A CA 1
ATOM 1734 C C . LEU A 1 212 ? 12.450 13.146 -16.691 1.00 89.12 212 LEU A C 1
ATOM 1736 O O . LEU A 1 212 ? 12.897 14.144 -17.270 1.00 89.12 212 LEU A O 1
ATOM 1740 N N . LEU A 1 213 ? 11.153 12.815 -16.763 1.00 89.00 213 LEU A N 1
ATOM 1741 C CA . LEU A 1 213 ? 10.159 13.593 -17.514 1.00 89.00 213 LEU A CA 1
ATOM 1742 C C . LEU A 1 213 ? 10.151 15.087 -17.131 1.00 89.00 213 LEU A C 1
ATOM 1744 O O . LEU A 1 213 ? 10.331 15.906 -18.041 1.00 89.00 213 LEU A O 1
ATOM 1748 N N . PRO A 1 214 ? 10.135 15.482 -15.836 1.00 86.81 214 PRO A N 1
ATOM 1749 C CA . PRO A 1 214 ? 10.130 16.900 -15.446 1.00 86.81 214 PRO A CA 1
ATOM 1750 C C . PRO A 1 214 ? 11.356 17.684 -15.943 1.00 86.81 214 PRO A C 1
ATOM 1752 O O . PRO A 1 214 ? 11.318 18.904 -16.140 1.00 86.81 214 PRO A O 1
ATOM 1755 N N . TYR A 1 215 ? 12.466 16.982 -16.176 1.00 88.38 215 TYR A N 1
ATOM 1756 C CA . TYR A 1 215 ? 13.729 17.559 -16.627 1.00 88.38 215 TYR A CA 1
ATOM 1757 C C . TYR A 1 215 ? 13.912 17.491 -18.142 1.00 88.38 215 TYR A C 1
ATOM 1759 O O . TYR A 1 215 ? 14.825 18.124 -18.673 1.00 88.38 215 TYR A O 1
ATOM 1767 N N . THR A 1 216 ? 13.037 16.795 -18.871 1.00 88.19 216 THR A N 1
ATOM 1768 C CA . THR A 1 216 ? 13.177 16.564 -20.316 1.00 88.19 216 THR A CA 1
ATOM 1769 C C . THR A 1 216 ? 13.266 17.872 -21.108 1.00 88.19 216 THR A C 1
ATOM 1771 O O . THR A 1 216 ? 14.113 18.023 -21.995 1.00 88.19 216 THR A O 1
ATOM 1774 N N . ARG A 1 217 ? 12.493 18.895 -20.720 1.00 87.75 217 ARG A N 1
ATOM 1775 C CA . ARG A 1 217 ? 12.564 20.247 -21.314 1.00 87.75 217 ARG A CA 1
ATOM 1776 C C . ARG A 1 217 ? 13.882 20.975 -21.015 1.00 87.75 217 ARG A C 1
ATOM 1778 O O . ARG A 1 217 ? 14.279 21.870 -21.760 1.00 87.75 217 ARG A O 1
ATOM 1785 N N . GLN A 1 218 ? 14.579 20.572 -19.958 1.00 89.44 218 GLN A N 1
ATOM 1786 C CA . GLN A 1 218 ? 15.843 21.134 -19.477 1.00 89.44 218 GLN A CA 1
ATOM 1787 C C . GLN A 1 218 ? 17.076 20.363 -19.985 1.00 89.44 218 GLN A C 1
ATOM 1789 O O . GLN A 1 218 ? 18.198 20.611 -19.528 1.00 89.44 218 GLN A O 1
ATOM 1794 N N . MET A 1 219 ? 16.891 19.449 -20.944 1.00 89.50 219 MET A N 1
ATOM 1795 C CA . MET A 1 219 ? 17.960 18.665 -21.561 1.00 89.50 219 MET A CA 1
ATOM 1796 C C . MET A 1 219 ? 19.062 19.560 -22.154 1.00 89.50 219 MET A C 1
ATOM 1798 O O . MET A 1 219 ? 18.802 20.516 -22.899 1.00 89.50 219 MET A O 1
ATOM 1802 N N . ARG A 1 220 ? 20.318 19.239 -21.825 1.00 90.00 220 ARG A N 1
ATOM 1803 C CA . ARG A 1 220 ? 21.507 19.961 -22.296 1.00 90.00 220 ARG A CA 1
ATOM 1804 C C . ARG A 1 220 ? 21.789 19.687 -23.777 1.00 90.00 220 ARG A C 1
ATOM 1806 O O . ARG A 1 220 ? 21.251 18.765 -24.381 1.00 90.00 220 ARG A O 1
ATOM 1813 N N . LEU A 1 221 ? 22.656 20.511 -24.369 1.00 84.19 221 LEU A N 1
ATOM 1814 C CA . LEU A 1 221 ? 22.909 20.519 -25.813 1.00 84.19 221 LEU A CA 1
ATOM 1815 C C . LEU A 1 221 ? 23.411 19.172 -26.354 1.00 84.19 221 LEU A C 1
ATOM 1817 O O . LEU A 1 221 ? 22.866 18.694 -27.337 1.00 84.19 221 LEU A O 1
ATOM 1821 N N . ILE A 1 222 ? 24.415 18.561 -25.720 1.00 83.06 222 ILE A N 1
ATOM 1822 C CA . ILE A 1 222 ? 25.013 17.300 -26.196 1.00 83.06 222 ILE A CA 1
ATOM 1823 C C . ILE A 1 222 ? 23.978 16.152 -26.197 1.00 83.06 222 ILE A C 1
ATOM 1825 O O . ILE A 1 222 ? 23.740 15.594 -27.263 1.00 83.06 222 ILE A O 1
ATOM 1829 N N . PRO A 1 223 ? 23.285 15.857 -25.079 1.00 82.19 223 PRO A N 1
ATOM 1830 C CA . PRO A 1 223 ? 22.148 14.928 -25.053 1.00 82.19 223 PRO A CA 1
ATOM 1831 C C . PRO A 1 223 ? 21.062 15.232 -26.092 1.00 82.19 223 PRO A C 1
ATOM 1833 O O . PRO A 1 223 ? 20.498 14.332 -26.704 1.00 82.19 223 PRO A O 1
ATOM 1836 N N . SER A 1 224 ? 20.789 16.516 -26.331 1.00 81.88 224 SER A N 1
ATOM 1837 C CA . SER A 1 224 ? 19.781 16.951 -27.296 1.00 81.88 224 SER A CA 1
ATOM 1838 C C . SER A 1 224 ? 20.150 16.650 -28.751 1.00 81.88 224 SER A C 1
ATOM 1840 O O . SER A 1 224 ? 19.249 16.658 -29.584 1.00 81.88 224 SER A O 1
ATOM 1842 N N . LEU A 1 225 ? 21.432 16.436 -29.066 1.00 83.81 225 LEU A N 1
ATOM 1843 C CA . LEU A 1 225 ? 21.896 16.046 -30.403 1.00 83.81 225 LEU A CA 1
ATOM 1844 C C . LEU A 1 225 ? 21.787 14.535 -30.649 1.00 83.81 225 LEU A C 1
ATOM 1846 O O . LEU A 1 225 ? 21.916 14.110 -31.794 1.00 83.81 225 LEU A O 1
ATOM 1850 N N . VAL A 1 226 ? 21.564 13.741 -29.594 1.00 83.94 226 VAL A N 1
ATOM 1851 C CA . VAL A 1 226 ? 21.338 12.289 -29.691 1.00 83.94 226 VAL A CA 1
ATOM 1852 C C . VAL A 1 226 ? 19.936 11.986 -30.226 1.00 83.94 226 VAL A C 1
ATOM 1854 O O . VAL A 1 226 ? 19.743 10.977 -30.887 1.00 83.94 226 VAL A O 1
ATOM 1857 N N . GLN A 1 227 ? 18.969 12.873 -29.983 1.00 89.12 227 GLN A N 1
ATOM 1858 C CA . GLN A 1 227 ? 17.595 12.706 -30.459 1.00 89.12 227 GLN A CA 1
ATOM 1859 C C . GLN A 1 227 ? 17.513 12.958 -31.973 1.00 89.12 227 GLN A C 1
ATOM 1861 O O . GLN A 1 227 ? 18.047 13.963 -32.455 1.00 89.12 227 GLN A O 1
ATOM 1866 N N . ASP A 1 228 ? 16.812 12.101 -32.723 1.00 90.31 228 ASP A N 1
ATOM 1867 C CA . ASP A 1 228 ? 16.588 12.315 -34.159 1.00 90.31 228 ASP A CA 1
ATOM 1868 C C . ASP A 1 228 ? 15.798 13.607 -34.434 1.00 90.31 228 ASP A C 1
ATOM 1870 O O . ASP A 1 228 ? 16.216 14.413 -35.274 1.00 90.31 228 ASP A O 1
ATOM 1874 N N . ASP A 1 229 ? 14.723 13.837 -33.667 1.00 93.19 229 ASP A N 1
ATOM 1875 C CA . ASP A 1 229 ? 13.920 15.064 -33.658 1.00 93.19 229 ASP A CA 1
ATOM 1876 C C . ASP A 1 229 ? 13.555 15.463 -32.217 1.00 93.19 229 ASP A C 1
ATOM 1878 O O . ASP A 1 229 ? 12.676 14.888 -31.572 1.00 93.19 229 ASP A O 1
ATOM 1882 N N . LYS A 1 230 ? 14.187 16.534 -31.718 1.00 90.94 230 LYS A N 1
ATOM 1883 C CA . LYS A 1 230 ? 13.932 17.066 -30.369 1.00 90.94 230 LYS A CA 1
ATOM 1884 C C . LYS A 1 230 ? 12.478 17.497 -30.150 1.00 90.94 230 LYS A C 1
ATOM 1886 O O . LYS A 1 230 ? 11.946 17.334 -29.055 1.00 90.94 230 LYS A O 1
ATOM 1891 N N . LYS A 1 231 ? 11.836 18.111 -31.147 1.00 93.44 231 LYS A N 1
ATOM 1892 C CA . LYS A 1 231 ? 10.459 18.602 -31.000 1.00 93.44 231 LYS A CA 1
ATOM 1893 C C . LYS A 1 231 ? 9.493 17.425 -30.910 1.00 93.44 231 LYS A C 1
ATOM 1895 O O . LYS A 1 231 ? 8.551 17.490 -30.123 1.00 93.44 231 LYS A O 1
ATOM 1900 N N . ALA A 1 232 ? 9.728 16.374 -31.692 1.00 95.00 232 ALA A N 1
ATOM 1901 C CA . ALA A 1 232 ? 8.970 15.134 -31.588 1.00 95.00 232 ALA A CA 1
ATOM 1902 C C . ALA A 1 232 ? 9.235 14.420 -30.252 1.00 95.00 232 ALA A C 1
ATOM 1904 O O . ALA A 1 232 ? 8.278 14.031 -29.593 1.00 95.00 232 ALA A O 1
ATOM 1905 N N . TYR A 1 233 ? 10.489 14.386 -29.784 1.00 94.56 233 TYR A N 1
ATOM 1906 C CA . TYR A 1 233 ? 10.855 13.829 -28.476 1.00 94.56 233 TYR A CA 1
ATOM 1907 C C . TYR A 1 233 ? 10.097 14.505 -27.322 1.00 94.56 233 TYR A C 1
ATOM 1909 O O . TYR A 1 233 ? 9.517 13.827 -26.482 1.00 94.56 233 TYR A O 1
ATOM 1917 N N . LEU A 1 234 ? 10.003 15.843 -27.324 1.00 94.25 234 LEU A N 1
ATOM 1918 C CA . LEU A 1 234 ? 9.224 16.576 -26.315 1.00 94.25 234 LEU A CA 1
ATOM 1919 C C . LEU A 1 234 ? 7.726 16.244 -26.368 1.00 94.25 234 LEU A C 1
ATOM 1921 O O . LEU A 1 234 ? 7.101 16.122 -25.323 1.00 94.25 234 LEU A O 1
ATOM 1925 N N . LYS A 1 235 ? 7.153 16.049 -27.562 1.00 95.38 235 LYS A N 1
ATOM 1926 C CA . LYS A 1 235 ? 5.759 15.587 -27.695 1.00 95.38 235 LYS A CA 1
ATOM 1927 C C . LYS A 1 235 ? 5.574 14.148 -27.212 1.00 95.38 235 LYS A C 1
ATOM 1929 O O . LYS A 1 235 ? 4.498 13.808 -26.735 1.00 95.38 235 LYS A O 1
ATOM 1934 N N . GLY A 1 236 ? 6.595 13.309 -27.378 1.00 95.75 236 GLY A N 1
ATOM 1935 C CA . GLY A 1 236 ? 6.650 11.968 -26.807 1.00 95.75 2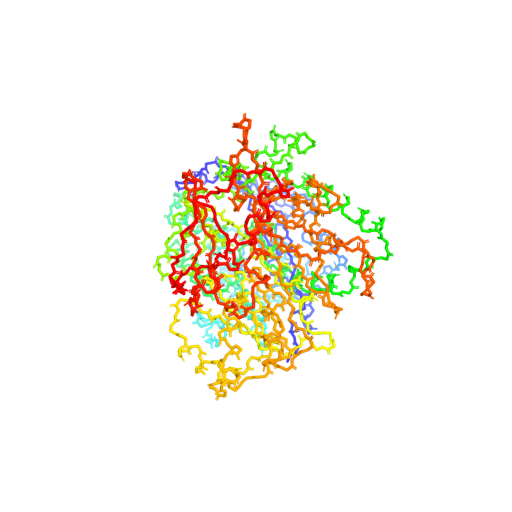36 GLY A CA 1
ATOM 1936 C C . GLY A 1 236 ? 6.579 12.013 -25.285 1.00 95.75 236 GLY A C 1
ATOM 1937 O O . GLY A 1 236 ? 5.734 11.344 -24.705 1.00 95.75 236 GLY A O 1
ATOM 1938 N N . ALA A 1 237 ? 7.385 12.870 -24.655 1.00 94.50 237 ALA A N 1
ATOM 1939 C CA . ALA A 1 237 ? 7.333 13.104 -23.212 1.00 94.50 237 ALA A CA 1
ATOM 1940 C C . ALA A 1 237 ? 5.955 13.621 -22.751 1.00 94.50 237 ALA A C 1
ATOM 1942 O O . ALA A 1 237 ? 5.394 13.067 -21.810 1.00 94.50 237 ALA A O 1
ATOM 1943 N N . ASP A 1 238 ? 5.366 14.592 -23.464 1.00 94.69 238 ASP A N 1
ATOM 1944 C CA . ASP A 1 238 ? 4.019 15.110 -23.162 1.00 94.69 238 ASP A CA 1
ATOM 1945 C C . ASP A 1 238 ? 2.942 14.001 -23.243 1.00 94.69 238 ASP A C 1
ATOM 1947 O O . ASP A 1 238 ? 1.999 13.968 -22.448 1.00 94.69 238 ASP A O 1
ATOM 1951 N N . LEU A 1 239 ? 3.084 13.055 -24.183 1.00 96.56 239 LEU A N 1
ATOM 1952 C CA . LEU A 1 239 ? 2.217 11.877 -24.257 1.00 96.56 239 LEU A CA 1
ATOM 1953 C C . LEU A 1 239 ? 2.389 10.981 -23.026 1.00 96.56 239 LEU A C 1
ATOM 1955 O O . LEU A 1 239 ? 1.384 10.555 -22.469 1.00 96.56 239 LEU A O 1
ATOM 1959 N N . LEU A 1 240 ? 3.624 10.698 -22.597 1.00 95.62 240 LEU A N 1
ATOM 1960 C CA . LEU A 1 240 ? 3.867 9.872 -21.408 1.00 95.62 240 LEU A CA 1
ATOM 1961 C C . LEU A 1 240 ? 3.235 10.495 -20.153 1.00 95.62 240 LEU A C 1
ATOM 1963 O O . LEU A 1 240 ? 2.591 9.782 -19.388 1.00 95.62 240 LEU A O 1
ATOM 1967 N N . GLU A 1 241 ? 3.359 11.814 -19.978 1.00 90.44 241 GLU A N 1
ATOM 1968 C CA . GLU A 1 241 ? 2.713 12.546 -18.878 1.00 90.44 241 GLU A CA 1
ATOM 1969 C C . GLU A 1 241 ? 1.182 12.438 -18.941 1.00 90.44 241 GLU A C 1
ATOM 1971 O O . GLU A 1 241 ? 0.546 12.170 -17.924 1.00 90.44 241 GLU A O 1
ATOM 1976 N N . THR A 1 242 ? 0.593 12.569 -20.135 1.00 91.56 242 THR A N 1
ATOM 1977 C CA . THR A 1 242 ? -0.861 12.420 -20.337 1.00 91.56 242 THR A CA 1
ATOM 1978 C C . THR A 1 242 ? -1.334 11.005 -19.985 1.00 91.56 242 THR A C 1
ATOM 1980 O O . THR A 1 242 ? -2.340 10.837 -19.305 1.00 91.56 242 THR A O 1
ATOM 1983 N N . LEU A 1 243 ? -0.600 9.972 -20.416 1.00 90.88 243 LEU A N 1
ATOM 1984 C CA . LEU A 1 243 ? -0.941 8.579 -20.115 1.00 90.88 243 LEU A CA 1
ATOM 1985 C C . LEU A 1 243 ? -0.906 8.305 -18.604 1.00 90.88 243 LEU A C 1
ATOM 1987 O O . LEU A 1 243 ? -1.827 7.684 -18.080 1.00 90.88 243 LEU A O 1
ATOM 1991 N N . LEU A 1 244 ? 0.116 8.807 -17.903 1.00 83.38 244 LEU A N 1
ATOM 1992 C CA . LEU A 1 244 ? 0.215 8.685 -16.445 1.00 83.38 244 LEU A CA 1
ATOM 1993 C C . LEU A 1 244 ? -0.956 9.375 -15.729 1.00 83.38 244 LEU A C 1
ATOM 1995 O O . LEU A 1 244 ? -1.511 8.804 -14.793 1.00 83.38 244 LEU A O 1
ATOM 1999 N N . GLN A 1 245 ? -1.359 10.567 -16.182 1.00 77.31 245 GLN A N 1
ATOM 2000 C CA . GLN A 1 245 ? -2.514 11.296 -15.634 1.00 77.31 245 GLN A CA 1
ATOM 2001 C C . GLN A 1 245 ? -3.833 10.537 -15.825 1.00 77.31 245 GLN A C 1
ATOM 2003 O O . GLN A 1 245 ? -4.684 10.554 -14.940 1.00 77.31 245 GLN A O 1
ATOM 2008 N N . ASP A 1 246 ? -3.974 9.820 -16.938 1.00 77.75 246 ASP A N 1
ATOM 2009 C CA . ASP A 1 246 ? -5.152 9.002 -17.242 1.00 77.75 246 ASP A CA 1
ATOM 2010 C C . ASP A 1 246 ? -5.117 7.607 -16.577 1.00 77.75 246 ASP A C 1
ATOM 2012 O O . ASP A 1 246 ? -5.938 6.737 -16.886 1.00 77.75 246 ASP A O 1
ATOM 2016 N N . GLY A 1 247 ? -4.166 7.364 -15.666 1.00 75.19 247 GLY A N 1
ATOM 2017 C CA . GLY A 1 247 ? -4.045 6.107 -14.921 1.00 75.19 247 GLY A CA 1
ATOM 2018 C C . GLY A 1 247 ? -3.482 4.939 -15.740 1.00 75.19 247 GLY A C 1
ATOM 2019 O O . GLY A 1 247 ? -3.675 3.778 -15.374 1.00 75.19 247 GLY A O 1
ATOM 2020 N N . ILE A 1 248 ? -2.805 5.217 -16.859 1.00 83.94 248 ILE A N 1
ATOM 2021 C CA . ILE A 1 248 ? -2.072 4.212 -17.637 1.00 83.94 248 ILE A CA 1
ATOM 2022 C C . ILE A 1 248 ? -0.661 4.092 -17.064 1.00 83.94 248 ILE A C 1
ATOM 2024 O O . ILE A 1 248 ? 0.088 5.064 -16.973 1.00 83.94 248 ILE A O 1
ATOM 2028 N N . GLN A 1 249 ? -0.277 2.866 -16.723 1.00 88.69 249 GLN A N 1
ATOM 2029 C CA . GLN A 1 249 ? 1.071 2.539 -16.285 1.00 88.69 249 GLN A CA 1
ATOM 2030 C C . GLN A 1 249 ? 2.042 2.732 -17.454 1.00 88.69 249 GLN A C 1
ATOM 2032 O O . GLN A 1 249 ? 1.846 2.174 -18.534 1.00 88.69 249 GLN A O 1
ATOM 2037 N N . VAL A 1 250 ? 3.102 3.511 -17.249 1.00 94.19 250 VAL A N 1
ATOM 2038 C CA . VAL A 1 250 ? 4.118 3.794 -18.274 1.00 94.19 250 VAL A CA 1
ATOM 2039 C C . VAL A 1 250 ? 5.457 3.217 -17.843 1.00 94.19 250 VAL A C 1
ATOM 2041 O O . VAL A 1 250 ? 5.898 3.457 -16.719 1.00 94.19 250 VAL A O 1
ATOM 2044 N N . VAL A 1 251 ? 6.134 2.516 -18.750 1.00 96.06 251 VAL A N 1
ATOM 2045 C CA . VAL A 1 251 ? 7.543 2.118 -18.615 1.00 96.06 251 VAL A CA 1
ATOM 2046 C C . VAL A 1 251 ? 8.329 2.522 -19.861 1.00 96.06 251 VAL A C 1
ATOM 2048 O O . VAL A 1 251 ? 7.811 2.462 -20.977 1.00 96.06 251 VAL A O 1
ATOM 2051 N N . VAL A 1 252 ? 9.583 2.924 -19.681 1.00 96.50 252 VAL A N 1
ATOM 2052 C CA . VAL A 1 252 ? 10.543 3.195 -20.766 1.00 96.50 252 VAL A CA 1
ATOM 2053 C C . VAL A 1 252 ? 11.766 2.287 -20.631 1.00 96.50 252 VAL A C 1
ATOM 2055 O O . VAL A 1 252 ? 12.005 1.724 -19.563 1.00 96.50 252 VAL A O 1
ATOM 2058 N N . SER A 1 253 ? 12.535 2.112 -21.710 1.00 93.81 253 SER A N 1
ATOM 2059 C CA . SER A 1 253 ? 13.615 1.106 -21.791 1.00 93.81 253 SER A CA 1
ATOM 2060 C C . SER A 1 253 ? 14.656 1.245 -20.686 1.00 93.81 253 SER A C 1
ATOM 2062 O O . SER A 1 253 ? 15.221 0.254 -20.233 1.00 93.81 253 SER A O 1
ATOM 2064 N N . HIS A 1 254 ? 14.909 2.486 -20.278 1.00 95.69 254 HIS A N 1
ATOM 2065 C CA . HIS A 1 254 ? 15.961 2.852 -19.343 1.00 95.69 254 HIS A CA 1
ATOM 2066 C C . HIS A 1 254 ? 15.444 3.168 -17.934 1.00 95.69 254 HIS A C 1
ATOM 2068 O O . HIS A 1 254 ? 16.191 3.715 -17.123 1.00 95.69 254 HIS A O 1
ATOM 2074 N N . ASP A 1 255 ? 14.187 2.840 -17.624 1.00 93.56 255 ASP A N 1
ATOM 2075 C CA . ASP A 1 255 ? 13.712 2.943 -16.246 1.00 93.56 255 ASP A CA 1
ATOM 2076 C C . ASP A 1 255 ? 14.520 2.024 -15.308 1.00 93.56 255 ASP A C 1
ATOM 2078 O O . ASP A 1 255 ? 14.954 0.938 -15.716 1.00 93.56 255 ASP A O 1
ATOM 2082 N N . PRO A 1 256 ? 14.680 2.406 -14.026 1.00 90.06 256 PRO A N 1
ATOM 2083 C CA . PRO A 1 256 ? 15.246 1.525 -13.013 1.00 90.06 256 PRO A CA 1
ATOM 2084 C C . PRO A 1 256 ? 14.528 0.167 -12.968 1.00 90.06 256 PRO A C 1
ATOM 2086 O O . PRO A 1 256 ? 13.297 0.084 -13.029 1.00 90.06 256 PRO A O 1
ATOM 2089 N N . GLN A 1 257 ? 15.300 -0.919 -12.855 1.00 87.81 257 GLN A N 1
ATOM 2090 C CA . GLN A 1 257 ? 14.773 -2.290 -12.881 1.00 87.81 257 GLN A CA 1
ATOM 2091 C C . GLN A 1 257 ? 13.676 -2.516 -11.831 1.00 87.81 257 GLN A C 1
ATOM 2093 O O . GLN A 1 257 ? 12.657 -3.143 -12.117 1.00 87.81 257 GLN A O 1
ATOM 2098 N N . ASP A 1 258 ? 13.872 -1.999 -10.623 1.00 78.62 258 ASP A N 1
ATOM 2099 C CA . ASP A 1 258 ? 12.941 -2.115 -9.504 1.00 78.62 258 ASP A CA 1
ATOM 2100 C C . ASP A 1 258 ? 11.601 -1.413 -9.779 1.00 78.62 258 ASP A C 1
ATOM 2102 O O . ASP A 1 258 ? 10.545 -1.926 -9.389 1.00 78.62 258 ASP A O 1
ATOM 2106 N N . ARG A 1 259 ? 11.616 -0.288 -10.511 1.00 84.31 259 ARG A N 1
ATOM 2107 C CA . ARG A 1 259 ? 10.399 0.391 -10.974 1.00 84.31 259 ARG A CA 1
ATOM 2108 C C . ARG A 1 259 ? 9.624 -0.485 -11.955 1.00 84.31 259 ARG A C 1
ATOM 2110 O O . ARG A 1 259 ? 8.432 -0.712 -11.746 1.00 84.31 259 ARG A O 1
ATOM 2117 N N . ILE A 1 260 ? 10.292 -1.008 -12.984 1.00 88.94 260 ILE A N 1
ATOM 2118 C CA . ILE A 1 260 ? 9.643 -1.858 -13.994 1.00 88.94 260 ILE A CA 1
ATOM 2119 C C . ILE A 1 260 ? 9.062 -3.112 -13.334 1.00 88.94 260 ILE A C 1
ATOM 2121 O O . ILE A 1 260 ? 7.890 -3.436 -13.525 1.00 88.94 260 ILE A O 1
ATOM 2125 N N . GLU A 1 261 ? 9.848 -3.799 -12.504 1.00 84.12 261 GLU A N 1
ATOM 2126 C CA . GLU A 1 261 ? 9.391 -4.999 -11.803 1.00 84.12 261 GLU A CA 1
ATOM 2127 C C . GLU A 1 261 ? 8.210 -4.717 -10.866 1.00 84.12 261 GLU A C 1
ATOM 2129 O O . GLU A 1 261 ? 7.331 -5.571 -10.731 1.00 84.12 261 GLU A O 1
ATOM 2134 N N . ARG A 1 262 ? 8.147 -3.539 -10.230 1.00 78.88 262 ARG A N 1
ATOM 2135 C CA . ARG A 1 262 ? 6.998 -3.136 -9.406 1.00 78.88 262 ARG A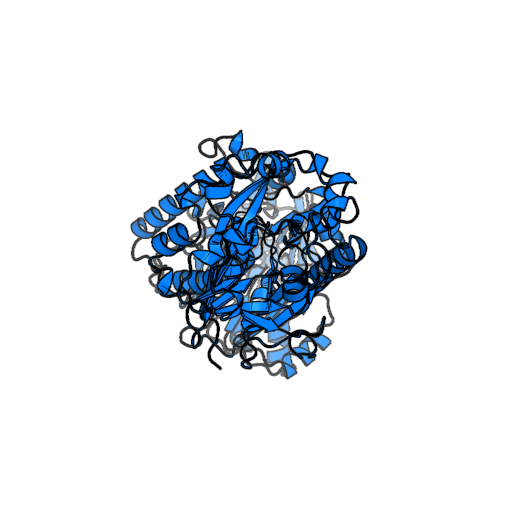 CA 1
ATOM 2136 C C . ARG A 1 262 ? 5.719 -3.031 -10.237 1.00 78.88 262 ARG A C 1
ATOM 2138 O O . ARG A 1 262 ? 4.710 -3.598 -9.821 1.00 78.88 262 ARG A O 1
ATOM 2145 N N . ILE A 1 263 ? 5.783 -2.376 -11.396 1.00 82.50 263 ILE A N 1
ATOM 2146 C CA . ILE A 1 263 ? 4.636 -2.189 -12.297 1.00 82.50 263 ILE A CA 1
ATOM 2147 C C . ILE A 1 263 ? 4.168 -3.536 -12.861 1.00 82.50 263 ILE A C 1
ATOM 2149 O O . ILE A 1 263 ? 2.991 -3.884 -12.772 1.00 82.50 263 ILE A O 1
ATOM 2153 N N . LEU A 1 264 ? 5.092 -4.356 -13.375 1.00 84.19 264 LEU A N 1
ATOM 2154 C CA . LEU A 1 264 ? 4.742 -5.640 -13.996 1.00 84.19 264 LEU A CA 1
ATOM 2155 C C . LEU A 1 264 ? 4.165 -6.663 -12.999 1.00 84.19 264 LEU A C 1
ATOM 2157 O O . LEU A 1 264 ? 3.401 -7.547 -13.390 1.00 84.19 264 LEU A O 1
ATOM 2161 N N . ASN A 1 265 ? 4.507 -6.556 -11.710 1.00 76.12 265 ASN A N 1
ATOM 2162 C CA . ASN A 1 265 ? 4.096 -7.522 -10.689 1.00 76.12 265 ASN A CA 1
ATOM 2163 C C . ASN A 1 265 ? 2.903 -7.084 -9.830 1.00 76.12 265 ASN A C 1
ATOM 2165 O O . ASN A 1 265 ? 2.518 -7.831 -8.930 1.00 76.12 265 ASN A O 1
ATOM 2169 N N . GLU A 1 266 ? 2.296 -5.924 -10.064 1.00 70.56 266 GLU A N 1
ATOM 2170 C CA . GLU A 1 266 ? 1.318 -5.345 -9.137 1.00 70.56 266 GLU A CA 1
ATOM 2171 C C . GLU A 1 266 ? 0.093 -6.253 -8.879 1.00 70.56 266 GLU A C 1
ATOM 2173 O O . GLU A 1 266 ? -0.196 -6.615 -7.732 1.00 70.56 266 GLU A O 1
ATOM 2178 N N . LYS A 1 267 ? -0.564 -6.747 -9.942 1.00 68.94 267 LYS A N 1
ATOM 2179 C CA . LYS A 1 267 ? -1.684 -7.709 -9.831 1.00 68.94 267 LYS A CA 1
ATOM 2180 C C . LYS A 1 267 ? -1.266 -9.001 -9.124 1.00 68.94 267 LYS A C 1
ATOM 2182 O O . LYS A 1 267 ? -2.037 -9.576 -8.352 1.00 68.94 267 LYS A O 1
ATOM 2187 N N . THR A 1 268 ? -0.033 -9.448 -9.361 1.00 74.88 268 THR A N 1
ATOM 2188 C CA . THR A 1 268 ? 0.545 -10.620 -8.694 1.00 74.88 268 THR A CA 1
ATOM 2189 C C . THR A 1 268 ? 0.734 -10.358 -7.204 1.00 74.88 268 THR A C 1
ATOM 2191 O O . THR A 1 268 ? 0.430 -11.236 -6.400 1.00 74.88 268 THR A O 1
ATOM 2194 N N . VAL A 1 269 ? 1.180 -9.159 -6.813 1.00 82.94 269 VAL A N 1
ATOM 2195 C CA . VAL A 1 269 ? 1.318 -8.754 -5.407 1.00 82.94 269 VAL A CA 1
ATOM 2196 C C . VAL A 1 269 ? -0.040 -8.747 -4.714 1.00 82.94 269 VAL A C 1
ATOM 2198 O O . VAL A 1 269 ? -0.154 -9.337 -3.639 1.00 82.94 269 VAL A O 1
ATOM 2201 N N . PHE A 1 270 ? -1.070 -8.152 -5.324 1.00 85.69 270 PHE A N 1
ATOM 2202 C CA . PHE A 1 270 ? -2.421 -8.158 -4.759 1.00 85.69 270 PHE A CA 1
ATOM 2203 C C . PHE A 1 270 ? -2.928 -9.591 -4.551 1.00 85.69 270 PHE A C 1
ATOM 2205 O O . PHE A 1 270 ? -3.287 -9.971 -3.436 1.00 85.69 270 PHE A O 1
ATOM 2212 N N . LEU A 1 271 ? -2.911 -10.419 -5.604 1.00 83.75 271 LEU A N 1
ATOM 2213 C CA . LEU A 1 271 ? -3.432 -11.787 -5.541 1.00 83.75 271 LEU A CA 1
ATOM 2214 C C . LEU A 1 271 ? -2.644 -12.651 -4.550 1.00 83.75 271 LEU A C 1
ATOM 2216 O O . LEU A 1 271 ? -3.240 -13.397 -3.772 1.00 83.75 271 LEU A O 1
ATOM 2220 N N . LYS A 1 272 ? -1.313 -12.534 -4.550 1.00 87.31 272 LYS A N 1
ATOM 2221 C CA . LYS A 1 272 ? -0.441 -13.246 -3.616 1.00 87.31 272 LYS A CA 1
ATOM 2222 C C . LYS A 1 272 ? -0.747 -12.852 -2.176 1.00 87.31 272 LYS A C 1
ATOM 2224 O O . LYS A 1 272 ? -1.002 -13.741 -1.370 1.00 87.31 272 LYS A O 1
ATOM 2229 N N . THR A 1 273 ? -0.776 -11.554 -1.868 1.00 91.88 273 THR A N 1
ATOM 2230 C CA . THR A 1 273 ? -1.095 -11.061 -0.521 1.00 91.88 273 THR A CA 1
ATOM 2231 C C . THR A 1 273 ? -2.486 -11.518 -0.093 1.00 91.88 273 THR A C 1
ATOM 2233 O O . THR A 1 273 ? -2.648 -12.036 1.008 1.00 91.88 273 THR A O 1
ATOM 2236 N N . PHE A 1 274 ? -3.479 -11.426 -0.983 1.00 92.25 274 PHE A N 1
ATOM 2237 C CA . PHE A 1 274 ? -4.835 -11.884 -0.697 1.00 92.25 274 PHE A CA 1
ATOM 2238 C C . PHE A 1 274 ? -4.856 -13.379 -0.354 1.00 92.25 274 PHE A C 1
ATOM 2240 O O . PHE A 1 274 ? -5.442 -13.772 0.655 1.00 92.25 274 PHE A O 1
ATOM 2247 N N . ILE A 1 275 ? -4.197 -14.218 -1.165 1.00 91.38 275 ILE A N 1
ATOM 2248 C CA . ILE A 1 275 ? -4.146 -15.667 -0.947 1.00 91.38 275 ILE A CA 1
ATOM 2249 C C . ILE A 1 275 ? -3.425 -16.001 0.362 1.00 91.38 275 ILE A C 1
ATOM 2251 O O . ILE A 1 275 ? -3.933 -16.789 1.168 1.00 91.38 275 ILE A O 1
ATOM 2255 N N . GLU A 1 276 ? -2.260 -15.388 0.578 1.00 92.69 276 GLU A N 1
ATOM 2256 C CA . GLU A 1 276 ? -1.444 -15.585 1.772 1.00 92.69 276 GLU A CA 1
ATOM 2257 C C . GLU A 1 276 ? -2.239 -15.234 3.033 1.00 92.69 276 GLU A C 1
ATOM 2259 O O . GLU A 1 276 ? -2.389 -16.082 3.916 1.00 92.69 276 GLU A O 1
ATOM 2264 N N . THR A 1 277 ? -2.849 -14.048 3.082 1.00 94.31 277 THR A N 1
ATOM 2265 C CA . THR A 1 277 ? -3.649 -13.594 4.226 1.00 94.31 277 THR A CA 1
ATOM 2266 C C . THR A 1 277 ? -4.922 -14.424 4.418 1.00 94.31 277 THR A C 1
ATOM 2268 O O . THR A 1 277 ? -5.274 -14.762 5.549 1.00 94.31 277 THR A O 1
ATOM 2271 N N . ARG A 1 278 ? -5.635 -14.785 3.342 1.00 93.06 278 ARG A N 1
ATOM 2272 C CA . ARG A 1 278 ? -6.931 -15.482 3.436 1.00 93.06 278 ARG A CA 1
ATOM 2273 C C . ARG A 1 278 ? -6.798 -16.945 3.853 1.00 93.06 278 ARG A C 1
ATOM 2275 O O . ARG A 1 278 ? -7.638 -17.463 4.606 1.00 93.06 278 ARG A O 1
ATOM 2282 N N . TRP A 1 279 ? -5.795 -17.635 3.316 1.00 91.94 279 TRP A N 1
ATOM 2283 C CA . TRP A 1 279 ? -5.709 -19.093 3.401 1.00 91.94 279 TRP A CA 1
ATOM 2284 C C . TRP A 1 279 ? -4.406 -19.603 4.015 1.00 91.94 279 TRP A C 1
ATOM 2286 O O . TRP A 1 279 ? -4.458 -20.629 4.695 1.00 91.94 279 TRP A O 1
ATOM 2296 N N . CYS A 1 280 ? -3.278 -18.907 3.850 1.00 89.81 280 CYS A N 1
ATOM 2297 C CA . CYS A 1 280 ? -1.974 -19.409 4.300 1.00 89.81 280 CYS A CA 1
ATOM 2298 C C . CYS A 1 280 ? -1.593 -18.957 5.717 1.00 89.81 280 CYS A C 1
ATOM 2300 O O . CYS A 1 280 ? -0.987 -19.731 6.456 1.00 89.81 280 CYS A O 1
ATOM 2302 N N . HIS A 1 281 ? -1.964 -17.743 6.133 1.00 90.12 281 HIS A N 1
ATOM 2303 C CA . HIS A 1 281 ? -1.665 -17.174 7.455 1.00 90.12 281 HIS A CA 1
ATOM 2304 C C . HIS A 1 281 ? -2.566 -17.748 8.567 1.00 90.12 281 HIS A C 1
ATOM 2306 O O . HIS A 1 281 ? -3.199 -17.029 9.338 1.00 90.12 281 HIS A O 1
ATOM 2312 N N . ARG A 1 282 ? -2.640 -19.080 8.654 1.00 86.19 282 ARG A N 1
ATOM 2313 C CA . ARG A 1 282 ? -3.370 -19.818 9.694 1.00 86.19 282 ARG A CA 1
ATOM 2314 C C . ARG A 1 282 ? -2.381 -20.465 10.653 1.00 86.19 282 ARG A C 1
ATOM 2316 O O . ARG A 1 282 ? -1.982 -21.618 10.488 1.00 86.19 282 ARG A O 1
ATOM 2323 N N . PHE A 1 283 ? -1.973 -19.703 11.657 1.00 93.56 283 PHE A N 1
ATOM 2324 C CA . PHE A 1 283 ? -1.026 -20.161 12.666 1.00 93.56 283 PHE A CA 1
ATOM 2325 C C . PHE A 1 283 ? -1.728 -21.045 13.697 1.00 93.56 283 PHE A C 1
ATOM 2327 O O . PHE A 1 283 ? -2.729 -20.649 14.285 1.00 93.56 283 PHE A O 1
ATOM 2334 N N . ARG A 1 284 ? -1.195 -22.252 13.915 1.00 88.38 284 ARG A N 1
ATOM 2335 C CA . ARG A 1 284 ? -1.749 -23.229 14.871 1.00 88.38 284 ARG A CA 1
ATOM 2336 C C . ARG A 1 284 ? -1.225 -23.058 16.300 1.00 88.38 284 ARG A C 1
ATOM 2338 O O . ARG A 1 284 ? -1.737 -23.705 17.204 1.00 88.38 284 ARG A O 1
ATOM 2345 N N . SER A 1 285 ? -0.190 -22.243 16.501 1.00 95.12 285 SER A N 1
ATOM 2346 C CA . SER A 1 285 ? 0.399 -21.978 17.816 1.00 95.12 285 SER A CA 1
ATOM 2347 C C . SER A 1 285 ? 1.064 -20.599 17.856 1.00 95.12 285 SER A C 1
ATOM 2349 O O . SER A 1 285 ? 1.432 -20.053 16.807 1.00 95.12 285 SER A O 1
ATOM 2351 N N . LYS A 1 286 ? 1.246 -20.047 19.063 1.00 94.12 286 LYS A N 1
ATOM 2352 C CA . LYS A 1 286 ? 1.935 -18.762 19.270 1.00 94.12 286 LYS A CA 1
ATOM 2353 C C . LYS A 1 286 ? 3.399 -18.825 18.824 1.00 94.12 286 LYS A C 1
ATOM 2355 O O . LYS A 1 286 ? 3.919 -17.863 18.273 1.00 94.12 286 LYS A O 1
ATOM 2360 N N . GLU A 1 287 ? 4.050 -19.977 18.961 1.00 96.94 287 GLU A N 1
ATOM 2361 C CA . GLU A 1 287 ? 5.440 -20.187 18.536 1.00 96.94 287 GLU A CA 1
ATOM 2362 C C . GLU A 1 287 ? 5.571 -20.159 17.009 1.00 96.94 287 GLU A C 1
ATOM 2364 O O . GLU A 1 287 ? 6.569 -19.673 16.479 1.00 96.94 287 GLU A O 1
ATOM 2369 N N . ALA A 1 288 ? 4.574 -20.681 16.281 1.00 96.56 288 ALA A N 1
ATOM 2370 C CA . ALA A 1 288 ? 4.558 -20.617 14.822 1.00 96.56 288 ALA A CA 1
ATOM 2371 C C . ALA A 1 288 ? 4.404 -19.174 14.320 1.00 96.56 288 ALA A C 1
ATOM 2373 O O . ALA A 1 288 ? 5.115 -18.780 13.394 1.00 96.56 288 ALA A O 1
ATOM 2374 N N . LEU A 1 289 ? 3.521 -18.397 14.956 1.00 96.81 289 LEU A N 1
ATOM 2375 C CA . LEU A 1 289 ? 3.377 -16.965 14.693 1.00 96.81 289 LEU A CA 1
ATOM 2376 C C . LEU A 1 289 ? 4.678 -16.216 14.990 1.00 96.81 289 LEU A C 1
ATOM 2378 O O . LEU A 1 289 ? 5.172 -15.488 14.133 1.00 96.81 289 LEU A O 1
ATOM 2382 N N . LYS A 1 290 ? 5.285 -16.469 16.154 1.00 96.81 290 LYS A N 1
ATOM 2383 C CA . LYS A 1 290 ? 6.538 -15.828 16.554 1.00 96.81 290 LYS A CA 1
ATOM 2384 C C . LYS A 1 290 ? 7.665 -16.082 15.551 1.00 96.81 290 LYS A C 1
ATOM 2386 O O . LYS A 1 290 ? 8.283 -15.134 15.090 1.00 96.81 290 LYS A O 1
ATOM 2391 N N . ARG A 1 291 ? 7.875 -17.333 15.115 1.00 96.81 291 ARG A N 1
ATOM 2392 C CA . ARG A 1 291 ? 8.887 -17.649 14.083 1.00 96.81 291 ARG A CA 1
ATOM 2393 C C . ARG A 1 291 ? 8.642 -16.915 12.765 1.00 96.81 291 ARG A C 1
ATOM 2395 O O . ARG A 1 291 ? 9.593 -16.543 12.079 1.00 96.81 291 ARG A O 1
ATOM 2402 N N . TYR A 1 292 ? 7.376 -16.751 12.380 1.00 95.94 292 TYR A N 1
ATOM 2403 C CA . TYR A 1 292 ? 7.023 -15.972 11.199 1.00 95.94 292 TYR A CA 1
ATOM 2404 C C . TYR A 1 292 ? 7.384 -14.498 11.388 1.00 95.94 292 TYR A C 1
ATOM 2406 O O . TYR A 1 292 ? 8.079 -13.946 10.534 1.00 95.94 292 TYR A O 1
ATOM 2414 N N . GLN A 1 293 ? 6.975 -13.894 12.506 1.00 97.19 293 GLN A N 1
ATOM 2415 C CA . GLN A 1 293 ? 7.261 -12.496 12.823 1.00 97.19 293 GLN A CA 1
ATOM 2416 C C . GLN A 1 293 ? 8.764 -12.234 12.918 1.00 97.19 293 GLN A C 1
ATOM 2418 O O . GLN A 1 293 ? 9.241 -11.322 12.255 1.00 97.19 293 GLN A O 1
ATOM 2423 N N . ASP A 1 294 ? 9.526 -13.075 13.622 1.00 96.44 294 ASP A N 1
ATOM 2424 C CA . ASP A 1 294 ? 10.983 -12.944 13.742 1.00 96.44 294 ASP A CA 1
ATOM 2425 C C . ASP A 1 294 ? 11.652 -12.935 12.345 1.00 96.44 294 ASP A C 1
ATOM 2427 O O . ASP A 1 294 ? 12.533 -12.122 12.066 1.00 96.44 294 ASP A O 1
ATOM 2431 N N . LYS A 1 295 ? 11.175 -13.774 11.409 1.00 95.81 295 LYS A N 1
ATOM 2432 C CA . LYS A 1 295 ? 11.658 -13.786 10.015 1.00 95.81 295 LYS A CA 1
ATOM 2433 C C . LYS A 1 295 ? 11.277 -12.521 9.237 1.00 95.81 295 LYS A C 1
ATOM 2435 O O . LYS A 1 295 ? 12.082 -12.050 8.430 1.00 95.81 295 LYS A O 1
ATOM 2440 N N . GLN A 1 296 ? 10.056 -12.006 9.403 1.00 95.25 296 GLN A N 1
ATOM 2441 C CA . GLN A 1 296 ? 9.640 -10.766 8.735 1.00 95.25 296 GLN A CA 1
ATOM 2442 C C . GLN A 1 296 ? 10.396 -9.560 9.298 1.00 95.25 296 GLN A C 1
ATOM 2444 O O . GLN A 1 296 ? 10.896 -8.749 8.524 1.00 95.25 296 GLN A O 1
ATOM 2449 N N . LEU A 1 297 ? 10.558 -9.491 10.619 1.00 95.56 297 LEU A N 1
ATOM 2450 C CA . LEU A 1 297 ? 11.305 -8.445 11.309 1.00 95.56 297 LEU A CA 1
ATOM 2451 C C . LEU A 1 297 ? 12.773 -8.436 10.897 1.00 95.56 297 LEU A C 1
ATOM 2453 O O . LEU A 1 297 ? 13.284 -7.373 10.578 1.00 95.56 297 LEU A O 1
ATOM 2457 N N . ALA A 1 298 ? 13.434 -9.593 10.794 1.00 93.81 298 ALA A N 1
ATOM 2458 C CA . ALA A 1 298 ? 14.818 -9.655 10.316 1.00 93.81 298 ALA A CA 1
ATOM 2459 C C . ALA A 1 298 ? 14.970 -9.105 8.883 1.00 93.81 298 ALA A C 1
ATOM 2461 O O . ALA A 1 298 ? 15.912 -8.371 8.583 1.00 93.81 298 ALA A O 1
ATOM 2462 N N . ARG A 1 299 ? 14.020 -9.425 7.993 1.00 92.62 299 ARG A N 1
ATOM 2463 C CA . ARG A 1 299 ? 13.990 -8.881 6.624 1.00 92.62 299 ARG A CA 1
ATOM 2464 C C . ARG A 1 299 ? 13.753 -7.379 6.614 1.00 92.62 299 ARG A C 1
ATOM 2466 O O . ARG A 1 299 ? 14.408 -6.665 5.862 1.00 92.62 299 ARG A O 1
ATOM 2473 N N . TYR A 1 300 ? 12.819 -6.921 7.435 1.00 95.06 300 TYR A N 1
ATOM 2474 C CA . TYR A 1 300 ? 12.471 -5.515 7.530 1.00 95.06 300 TYR A CA 1
ATOM 2475 C C . TYR A 1 300 ? 13.604 -4.687 8.141 1.00 95.06 300 TYR A C 1
ATOM 2477 O O . TYR A 1 300 ? 13.926 -3.629 7.620 1.00 95.06 300 TYR A O 1
ATOM 2485 N N . HIS A 1 301 ? 14.284 -5.219 9.157 1.00 94.50 301 HIS A N 1
ATOM 2486 C CA . HIS A 1 301 ? 15.483 -4.640 9.754 1.00 94.50 301 HIS A CA 1
ATOM 2487 C C . HIS A 1 301 ? 16.583 -4.436 8.705 1.00 94.50 301 HIS A C 1
ATOM 2489 O O . HIS A 1 301 ? 17.087 -3.330 8.537 1.00 94.50 301 HIS A O 1
ATOM 2495 N N . ALA A 1 302 ? 16.895 -5.477 7.923 1.00 90.19 302 ALA A N 1
ATOM 2496 C CA . ALA A 1 302 ? 17.858 -5.368 6.827 1.00 90.19 302 ALA A CA 1
ATOM 2497 C C . ALA A 1 302 ? 17.440 -4.317 5.781 1.00 90.19 302 ALA A C 1
ATOM 2499 O O . ALA A 1 302 ? 18.277 -3.555 5.299 1.00 90.19 302 ALA A O 1
ATOM 2500 N N . PHE A 1 303 ? 16.144 -4.250 5.457 1.00 92.81 303 PHE A N 1
ATOM 2501 C CA . PHE A 1 303 ? 15.601 -3.243 4.550 1.00 92.81 303 PHE A CA 1
ATOM 2502 C C . PHE A 1 303 ? 15.800 -1.822 5.094 1.00 92.81 303 PHE A C 1
ATOM 2504 O O . PHE A 1 303 ? 16.444 -1.024 4.413 1.00 92.81 303 PHE A O 1
ATOM 2511 N N . ILE A 1 304 ? 15.322 -1.508 6.305 1.00 94.69 304 ILE A N 1
ATOM 2512 C CA . ILE A 1 304 ? 15.383 -0.140 6.847 1.00 94.69 304 ILE A CA 1
ATOM 2513 C C . ILE A 1 304 ? 16.826 0.329 7.035 1.00 94.69 304 ILE A C 1
ATOM 2515 O O . ILE A 1 304 ? 17.127 1.461 6.677 1.00 94.69 304 ILE A O 1
ATOM 2519 N N . THR A 1 305 ? 17.739 -0.545 7.475 1.00 93.94 305 THR A N 1
ATOM 2520 C CA . THR A 1 305 ? 19.172 -0.218 7.575 1.00 93.94 305 THR A CA 1
ATOM 2521 C C . THR A 1 305 ? 19.781 0.123 6.215 1.00 93.94 305 THR A C 1
ATOM 2523 O O . THR A 1 305 ? 20.703 0.927 6.142 1.00 93.94 305 THR A O 1
ATOM 2526 N N . SER A 1 306 ? 19.279 -0.471 5.128 1.00 89.00 306 SER A N 1
ATOM 2527 C CA . SER A 1 306 ? 19.784 -0.192 3.779 1.00 89.00 306 SER A CA 1
ATOM 2528 C C . SER A 1 306 ? 19.123 1.015 3.110 1.00 89.00 306 SER A C 1
ATOM 2530 O O . SER A 1 306 ? 19.805 1.738 2.391 1.00 89.00 306 SER A O 1
ATOM 2532 N N . GLN A 1 307 ? 17.822 1.238 3.327 1.00 90.81 307 GLN A N 1
ATOM 2533 C CA . GLN A 1 307 ? 17.023 2.178 2.530 1.00 90.81 307 GLN A CA 1
ATOM 2534 C C . GLN A 1 307 ? 16.626 3.458 3.266 1.00 90.81 307 GLN A C 1
ATOM 2536 O O . GLN A 1 307 ? 16.338 4.453 2.613 1.00 90.81 307 GLN A O 1
ATOM 2541 N N . SER A 1 308 ? 16.559 3.452 4.600 1.00 94.56 308 SER A N 1
ATOM 2542 C CA . SER A 1 308 ? 16.172 4.637 5.370 1.00 94.56 308 SER A CA 1
ATOM 2543 C C . SER A 1 308 ? 17.423 5.424 5.769 1.00 94.56 308 SER A C 1
ATOM 2545 O O . SER A 1 308 ? 18.236 4.884 6.526 1.00 94.56 308 SER A O 1
ATOM 2547 N N . PRO A 1 309 ? 17.595 6.682 5.316 1.00 95.12 309 PRO A N 1
ATOM 2548 C CA . PRO A 1 309 ? 18.736 7.517 5.709 1.00 95.12 309 PRO A CA 1
ATOM 2549 C C . PRO A 1 309 ? 18.958 7.584 7.229 1.00 95.12 309 PRO A C 1
ATOM 2551 O O . PRO A 1 309 ? 20.095 7.533 7.705 1.00 95.12 309 PRO A O 1
ATOM 2554 N N . TYR A 1 310 ? 17.871 7.615 8.006 1.00 96.00 310 TYR A N 1
ATOM 2555 C CA . TYR A 1 310 ? 17.919 7.603 9.464 1.00 96.00 310 TYR A CA 1
ATOM 2556 C C . TYR A 1 310 ? 18.579 6.320 9.998 1.00 96.00 310 TYR A C 1
ATOM 2558 O O . TYR A 1 310 ? 19.529 6.379 10.779 1.00 96.00 310 TYR A O 1
ATOM 2566 N N . PHE A 1 311 ? 18.133 5.147 9.539 1.00 96.00 311 PHE A N 1
ATOM 2567 C CA . PHE A 1 311 ? 18.632 3.851 10.021 1.00 96.00 311 PHE A CA 1
ATOM 2568 C C . PHE A 1 311 ? 19.950 3.392 9.375 1.00 96.00 311 PHE A C 1
ATOM 2570 O O . PHE A 1 311 ? 20.535 2.403 9.815 1.00 96.00 311 PHE A O 1
ATOM 2577 N N . GLN A 1 312 ? 20.460 4.111 8.372 1.00 94.31 312 GLN A N 1
ATOM 2578 C CA . GLN A 1 312 ? 21.839 3.942 7.897 1.00 94.31 312 GLN A CA 1
ATOM 2579 C C . GLN A 1 312 ? 22.864 4.467 8.915 1.00 94.31 312 GLN A C 1
ATOM 2581 O O . GLN A 1 312 ? 23.993 3.980 8.966 1.00 94.31 312 GLN A O 1
ATOM 2586 N N . THR A 1 313 ? 22.477 5.458 9.725 1.00 93.62 313 THR A N 1
ATOM 2587 C CA . THR A 1 313 ? 23.345 6.093 10.732 1.00 93.62 313 THR A CA 1
ATOM 2588 C C . THR A 1 313 ? 22.974 5.724 12.169 1.00 93.62 313 THR A C 1
ATOM 2590 O O . THR A 1 313 ? 23.810 5.843 13.065 1.00 93.62 313 THR A O 1
ATOM 2593 N N . HIS A 1 314 ? 21.762 5.211 12.392 1.00 93.62 314 HIS A N 1
ATOM 2594 C CA . HIS A 1 314 ? 21.260 4.784 13.696 1.00 93.62 314 HIS A CA 1
ATOM 2595 C C . HIS A 1 314 ? 20.917 3.293 13.676 1.00 93.62 314 HIS A C 1
ATOM 2597 O O . HIS A 1 314 ? 20.139 2.837 12.841 1.00 93.62 314 HIS A O 1
ATOM 2603 N N . SER A 1 315 ? 21.460 2.520 14.620 1.00 92.62 315 SER A N 1
ATOM 2604 C CA . SER A 1 315 ? 21.162 1.086 14.698 1.00 92.62 315 SER A CA 1
ATOM 2605 C C . SER A 1 315 ? 19.699 0.851 15.104 1.00 92.62 315 SER A C 1
ATOM 2607 O O . SER A 1 315 ? 19.289 1.339 16.166 1.00 92.62 315 SER A O 1
ATOM 2609 N N . PRO A 1 316 ? 18.914 0.067 14.335 1.00 92.06 316 PRO A N 1
ATOM 2610 C CA . PRO A 1 316 ? 17.558 -0.269 14.746 1.00 92.06 316 PRO A CA 1
ATOM 2611 C C . PRO A 1 316 ? 17.507 -1.221 15.956 1.00 92.06 316 PRO A C 1
ATOM 2613 O O . PRO A 1 316 ? 16.467 -1.297 16.610 1.00 92.06 316 PRO A O 1
ATOM 2616 N N . GLU A 1 317 ? 18.610 -1.895 16.308 1.00 88.94 317 GLU A N 1
ATOM 2617 C CA . GLU A 1 317 ? 18.702 -2.745 17.509 1.00 88.94 317 GLU A CA 1
ATOM 2618 C C . GLU A 1 317 ? 18.703 -1.925 18.807 1.00 88.94 317 GLU A C 1
ATOM 2620 O O . GLU A 1 317 ? 18.137 -2.347 19.812 1.00 88.94 317 GLU A O 1
ATOM 2625 N N . SER A 1 318 ? 19.325 -0.742 18.789 1.00 90.25 318 SER A N 1
ATOM 2626 C CA . SER A 1 318 ? 19.373 0.177 19.937 1.00 90.25 318 SER A CA 1
ATOM 2627 C C . SER A 1 318 ? 18.252 1.218 19.925 1.00 90.25 318 SER A C 1
ATOM 2629 O O . SER A 1 318 ? 18.206 2.088 20.795 1.00 90.25 318 SER A O 1
ATOM 2631 N N . PHE A 1 319 ? 17.382 1.183 18.917 1.00 94.56 319 PHE A N 1
ATOM 2632 C CA . PHE A 1 319 ? 16.313 2.156 18.766 1.00 94.56 319 PHE A CA 1
ATOM 2633 C C . PHE A 1 319 ? 15.213 1.918 19.808 1.00 94.56 319 PHE A C 1
ATOM 2635 O O . PHE A 1 319 ? 14.723 0.801 19.960 1.00 94.56 319 PHE A O 1
ATOM 2642 N N . GLY A 1 320 ? 14.822 2.983 20.513 1.00 94.69 320 GLY A N 1
ATOM 2643 C CA . GLY A 1 320 ? 13.745 2.952 21.502 1.00 94.69 320 GLY A CA 1
ATOM 2644 C C . GLY A 1 320 ? 12.373 2.814 20.842 1.00 94.69 320 GLY A C 1
ATOM 2645 O O . GLY A 1 320 ? 12.002 1.753 20.351 1.00 94.69 320 GLY A O 1
ATOM 2646 N N . THR A 1 321 ? 11.590 3.884 20.837 1.00 96.44 321 THR A N 1
ATOM 2647 C CA . THR A 1 321 ? 10.301 3.933 20.137 1.00 96.44 321 THR A CA 1
ATOM 2648 C C . THR A 1 321 ? 10.194 5.228 19.358 1.00 96.44 321 THR A C 1
ATOM 2650 O O . THR A 1 321 ? 10.705 6.253 19.808 1.00 96.44 321 THR A O 1
ATOM 2653 N N . MET A 1 322 ? 9.482 5.202 18.236 1.00 95.62 322 MET A N 1
ATOM 2654 C CA . MET A 1 322 ? 9.015 6.428 17.588 1.00 95.62 322 MET A CA 1
ATOM 2655 C C . MET A 1 322 ? 7.571 6.705 17.972 1.00 95.62 322 MET A C 1
ATOM 2657 O O . MET A 1 322 ? 6.798 5.795 18.255 1.00 95.62 322 MET A O 1
ATOM 2661 N N . ASP A 1 323 ? 7.207 7.972 17.939 1.00 92.06 323 ASP A N 1
ATOM 2662 C CA . ASP A 1 323 ? 5.831 8.427 17.964 1.00 92.06 323 ASP A CA 1
ATOM 2663 C C . ASP A 1 323 ? 5.610 9.405 16.804 1.00 92.06 323 ASP A C 1
ATOM 2665 O O . ASP A 1 323 ? 6.483 9.629 15.954 1.00 92.06 323 ASP A O 1
ATOM 2669 N N . LYS A 1 324 ? 4.431 10.018 16.771 1.00 88.31 324 LYS A N 1
ATOM 2670 C CA . LYS A 1 324 ? 4.084 11.009 15.757 1.00 88.31 324 LYS A CA 1
ATOM 2671 C C . LYS A 1 324 ? 5.058 12.189 15.725 1.00 88.31 324 LYS A C 1
ATOM 2673 O O . LYS A 1 324 ? 5.392 12.670 14.644 1.00 88.31 324 LYS A O 1
ATOM 2678 N N . THR A 1 325 ? 5.489 12.672 16.887 1.00 89.50 325 THR A N 1
ATOM 2679 C CA . THR A 1 325 ? 6.379 13.834 17.001 1.00 89.50 325 THR A CA 1
ATOM 2680 C C . THR A 1 325 ? 7.750 13.509 16.427 1.00 89.50 325 THR A C 1
ATOM 2682 O O . THR A 1 325 ? 8.272 14.262 15.601 1.00 89.50 325 THR A O 1
ATOM 2685 N N . PHE A 1 326 ? 8.298 12.354 16.802 1.00 93.69 326 PHE A N 1
ATOM 2686 C CA . PHE A 1 326 ? 9.555 11.850 16.273 1.00 93.69 326 PHE A CA 1
ATOM 2687 C C . PHE A 1 326 ? 9.479 11.655 14.753 1.00 93.69 326 PHE A C 1
ATOM 2689 O O . PHE A 1 326 ? 10.317 12.175 14.018 1.00 93.69 326 PHE A O 1
ATOM 2696 N N . MET A 1 327 ? 8.434 10.974 14.271 1.00 92.12 327 MET A N 1
ATOM 2697 C CA . MET A 1 327 ? 8.263 10.685 12.846 1.00 92.12 327 MET A CA 1
ATOM 2698 C C . MET A 1 327 ? 8.146 11.961 12.004 1.00 92.12 327 MET A C 1
ATOM 2700 O O . MET A 1 327 ? 8.710 12.026 10.916 1.00 92.12 327 MET A O 1
ATOM 2704 N N . MET A 1 328 ? 7.441 12.985 12.494 1.00 90.56 328 MET A N 1
ATOM 2705 C CA . MET A 1 328 ? 7.311 14.258 11.775 1.00 90.56 328 MET A CA 1
ATOM 2706 C C . MET A 1 328 ? 8.586 15.103 11.819 1.00 90.56 328 MET A C 1
ATOM 2708 O O . MET A 1 328 ? 8.890 15.793 10.844 1.00 90.56 328 MET A O 1
ATOM 2712 N N . THR A 1 329 ? 9.333 15.041 12.923 1.00 92.50 329 THR A N 1
ATOM 2713 C CA . THR A 1 329 ? 1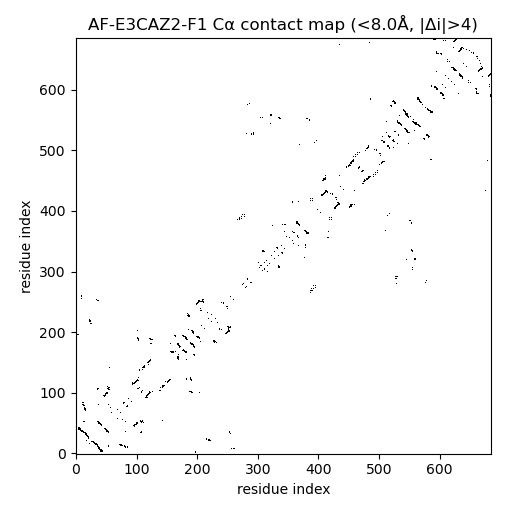0.641 15.703 13.051 1.00 92.50 329 THR A CA 1
ATOM 2714 C C . THR A 1 329 ? 11.646 15.112 12.065 1.00 92.50 329 THR A C 1
ATOM 2716 O O . THR A 1 329 ? 12.326 15.860 11.370 1.00 92.50 329 THR A O 1
ATOM 2719 N N . HIS A 1 330 ? 11.674 13.784 11.943 1.00 94.69 330 HIS A N 1
ATOM 2720 C CA . HIS A 1 330 ? 12.621 13.049 11.101 1.00 94.69 330 HIS A CA 1
ATOM 2721 C C . HIS A 1 330 ? 12.015 12.557 9.779 1.00 94.69 330 HIS A C 1
ATOM 2723 O O . HIS A 1 330 ? 12.508 11.594 9.201 1.00 94.69 330 HIS A O 1
ATOM 2729 N N . PHE A 1 331 ? 10.948 13.191 9.277 1.00 94.38 331 PHE A N 1
ATOM 2730 C CA . PHE A 1 331 ? 10.210 12.707 8.102 1.00 94.38 331 PHE A CA 1
ATOM 2731 C C . PHE A 1 331 ? 11.120 12.477 6.887 1.00 94.38 331 PHE A C 1
ATOM 2733 O O . PHE A 1 331 ? 11.071 11.406 6.278 1.00 94.38 331 PHE A O 1
ATOM 2740 N N . ASN A 1 332 ? 11.967 13.460 6.558 1.00 93.94 332 ASN A N 1
ATOM 2741 C CA . ASN A 1 332 ? 12.872 13.403 5.405 1.00 93.94 332 ASN A CA 1
ATOM 2742 C C . ASN A 1 332 ? 13.917 12.286 5.542 1.00 93.94 332 ASN A C 1
ATOM 2744 O O . ASN A 1 332 ? 14.268 11.652 4.557 1.00 93.94 332 ASN A O 1
ATOM 2748 N N . GLU A 1 333 ? 14.406 12.038 6.758 1.00 95.06 333 GLU A N 1
ATOM 2749 C CA . GLU A 1 333 ? 15.435 11.027 7.024 1.00 95.06 333 GLU A CA 1
ATOM 2750 C C . GLU A 1 333 ? 14.847 9.618 7.150 1.00 95.06 333 GLU A C 1
ATOM 2752 O O . GLU A 1 333 ? 15.516 8.633 6.853 1.00 95.06 333 GLU A O 1
ATOM 2757 N N . LEU A 1 334 ? 13.606 9.495 7.622 1.00 93.94 334 LEU A N 1
ATOM 2758 C CA . LEU A 1 334 ? 12.949 8.203 7.778 1.00 93.94 334 LEU A CA 1
ATOM 2759 C C . LEU A 1 334 ? 12.456 7.665 6.438 1.00 93.94 334 LEU A C 1
ATOM 2761 O O . LEU A 1 334 ? 12.616 6.469 6.181 1.00 93.94 334 LEU A O 1
ATOM 2765 N N . ASN A 1 335 ? 11.850 8.513 5.601 1.00 92.00 335 ASN A N 1
ATOM 2766 C CA . ASN A 1 335 ? 11.253 8.056 4.351 1.00 92.00 335 ASN A CA 1
ATOM 2767 C C . ASN A 1 335 ? 12.316 7.587 3.344 1.00 92.00 335 ASN A C 1
ATOM 2769 O O . ASN A 1 335 ? 13.380 8.181 3.206 1.00 92.00 335 ASN A O 1
ATOM 2773 N N . THR A 1 336 ? 12.013 6.499 2.642 1.00 90.38 336 THR A N 1
ATOM 2774 C CA . THR A 1 336 ? 12.955 5.807 1.742 1.00 90.38 336 THR A CA 1
ATOM 2775 C C . THR A 1 336 ? 12.847 6.273 0.291 1.00 90.38 336 THR A C 1
ATOM 2777 O O . THR A 1 336 ? 13.564 5.782 -0.574 1.00 90.38 336 THR A O 1
ATOM 2780 N N . LEU A 1 337 ? 11.932 7.205 0.016 1.00 86.88 337 LEU A N 1
ATOM 2781 C CA . LEU A 1 337 ? 11.588 7.660 -1.332 1.00 86.88 337 LEU A CA 1
ATOM 2782 C C . LEU A 1 337 ? 12.165 9.045 -1.653 1.00 86.88 337 LEU A C 1
ATOM 2784 O O . LEU A 1 337 ? 11.927 9.560 -2.741 1.00 86.88 337 LEU A O 1
ATOM 2788 N N . GLY A 1 338 ? 12.877 9.669 -0.709 1.00 84.81 338 GLY A N 1
ATOM 2789 C CA . GLY A 1 338 ? 13.422 11.020 -0.869 1.00 84.81 338 GLY A CA 1
ATOM 2790 C C . GLY A 1 338 ? 12.352 12.113 -0.956 1.00 84.81 338 GLY A C 1
ATOM 2791 O O . GLY A 1 338 ? 12.626 13.199 -1.459 1.00 84.81 338 GLY A O 1
ATOM 2792 N N . VAL A 1 339 ? 11.131 11.841 -0.484 1.00 87.38 339 VAL A N 1
ATOM 2793 C CA . VAL A 1 339 ? 10.038 12.817 -0.490 1.00 87.38 339 VAL A CA 1
ATOM 2794 C C . VAL A 1 339 ? 10.304 13.871 0.580 1.00 87.38 339 VAL A C 1
ATOM 2796 O O . VAL A 1 339 ? 10.520 13.542 1.749 1.00 87.38 339 VAL A O 1
ATOM 2799 N N . ASP A 1 340 ? 10.252 15.142 0.187 1.00 90.50 340 ASP A N 1
ATOM 2800 C CA . ASP A 1 340 ? 10.373 16.254 1.123 1.00 90.50 340 ASP A CA 1
ATOM 2801 C C . ASP A 1 340 ? 9.074 16.461 1.921 1.00 90.50 340 ASP A C 1
ATOM 2803 O O . ASP A 1 340 ? 7.970 16.456 1.365 1.00 90.50 340 ASP A O 1
ATOM 2807 N N . ARG A 1 341 ? 9.205 16.651 3.239 1.00 90.69 341 ARG A N 1
ATOM 2808 C CA . ARG A 1 341 ? 8.076 16.851 4.155 1.00 90.69 341 ARG A CA 1
ATOM 2809 C C . ARG A 1 341 ? 7.231 18.059 3.783 1.00 90.69 341 ARG A C 1
ATOM 2811 O O . ARG A 1 341 ? 6.009 17.956 3.841 1.00 90.69 341 ARG A O 1
ATOM 2818 N N . ASP A 1 342 ? 7.852 19.195 3.481 1.00 89.44 342 ASP A N 1
ATOM 2819 C CA . ASP A 1 342 ? 7.126 20.452 3.302 1.00 89.44 342 ASP A CA 1
ATOM 2820 C C . ASP A 1 342 ? 6.370 20.437 1.973 1.00 89.44 342 ASP A C 1
ATOM 2822 O O . ASP A 1 342 ? 5.196 20.807 1.940 1.00 89.44 342 ASP A O 1
ATOM 2826 N N . GLN A 1 343 ? 6.981 19.871 0.926 1.00 88.00 343 GLN A N 1
ATOM 2827 C CA . GLN A 1 343 ? 6.289 19.584 -0.332 1.00 88.00 343 GLN A CA 1
ATOM 2828 C C . GLN A 1 343 ? 5.089 18.646 -0.113 1.00 88.00 343 GLN A C 1
ATOM 2830 O O . GLN A 1 343 ? 3.977 18.939 -0.553 1.00 88.00 343 GLN A O 1
ATOM 2835 N N . ALA A 1 344 ? 5.292 17.531 0.596 1.00 88.69 344 ALA A N 1
ATOM 2836 C CA . ALA A 1 344 ? 4.229 16.569 0.874 1.00 88.69 344 ALA A CA 1
ATOM 2837 C C . ALA A 1 344 ? 3.096 17.185 1.716 1.00 88.69 344 ALA A C 1
ATOM 2839 O O . ALA A 1 344 ? 1.915 16.951 1.452 1.00 88.69 344 ALA A O 1
ATOM 2840 N N . LEU A 1 345 ? 3.438 18.005 2.711 1.00 88.56 345 LEU A N 1
ATOM 2841 C CA . LEU A 1 345 ? 2.473 18.714 3.546 1.00 88.56 345 LEU A CA 1
ATOM 2842 C C . LEU A 1 345 ? 1.647 19.711 2.727 1.00 88.56 345 LEU A C 1
ATOM 2844 O O . LEU A 1 345 ? 0.429 19.754 2.891 1.00 88.56 345 LEU A O 1
ATOM 2848 N N . GLU A 1 346 ? 2.283 20.486 1.846 1.00 87.62 346 GLU A N 1
ATOM 2849 C CA . GLU A 1 346 ? 1.593 21.446 0.982 1.00 87.62 346 GLU A CA 1
ATOM 2850 C C . GLU A 1 346 ? 0.577 20.747 0.070 1.00 87.62 346 GLU A C 1
ATOM 2852 O O . GLU A 1 346 ? -0.589 21.145 0.036 1.00 87.62 346 GLU A O 1
ATOM 2857 N N . MET A 1 347 ? 0.991 19.666 -0.602 1.00 84.75 347 MET A N 1
ATOM 2858 C CA . MET A 1 347 ? 0.112 18.858 -1.457 1.00 84.75 347 MET A CA 1
ATOM 2859 C C . MET A 1 347 ? -1.080 18.310 -0.669 1.00 84.75 347 MET A C 1
ATOM 2861 O O . MET A 1 347 ? -2.233 18.438 -1.077 1.00 84.75 347 MET A O 1
ATOM 2865 N N . ALA A 1 348 ? -0.824 17.755 0.514 1.00 84.50 348 ALA A N 1
ATOM 2866 C CA . ALA A 1 348 ? -1.875 17.143 1.312 1.00 84.50 348 ALA A CA 1
ATOM 2867 C C . ALA A 1 348 ? -2.852 18.181 1.909 1.00 84.50 348 ALA A C 1
ATOM 2869 O O . ALA A 1 348 ? -4.049 17.908 2.033 1.00 84.50 348 ALA A O 1
ATOM 2870 N N . ILE A 1 349 ? -2.376 19.388 2.249 1.00 85.12 349 ILE A N 1
ATOM 2871 C CA . ILE A 1 349 ? -3.234 20.520 2.641 1.00 85.12 349 ILE A CA 1
ATOM 2872 C C . ILE A 1 349 ? -4.089 20.977 1.460 1.00 85.12 349 ILE A C 1
ATOM 2874 O O . ILE A 1 349 ? -5.288 21.203 1.640 1.00 85.12 349 ILE A O 1
ATOM 2878 N N . ARG A 1 350 ? -3.492 21.099 0.270 1.00 84.06 350 ARG A N 1
ATOM 2879 C CA . ARG A 1 350 ? -4.202 21.487 -0.949 1.00 84.06 350 ARG A CA 1
ATOM 2880 C C . ARG A 1 350 ? -5.338 20.514 -1.240 1.00 84.06 350 ARG A C 1
ATOM 2882 O O . ARG A 1 350 ? -6.464 20.975 -1.388 1.00 84.06 350 ARG A O 1
ATOM 2889 N N . GLY A 1 351 ? -5.080 19.207 -1.193 1.00 81.31 351 GLY A N 1
ATOM 2890 C CA . GLY A 1 351 ? -6.114 18.190 -1.398 1.00 81.31 351 GLY A CA 1
ATOM 2891 C C . GLY A 1 351 ? -7.265 18.262 -0.386 1.00 81.31 351 GLY A C 1
ATOM 2892 O O . GLY A 1 351 ? -8.430 18.120 -0.745 1.00 81.31 351 GLY A O 1
ATOM 2893 N N . GLU A 1 352 ? -6.990 18.585 0.883 1.00 79.06 352 GLU A N 1
ATOM 2894 C CA . GLU A 1 352 ? -8.057 18.828 1.871 1.00 79.06 352 GLU A CA 1
ATOM 2895 C C . GLU A 1 352 ? -8.868 20.101 1.583 1.00 79.06 352 GLU A C 1
ATOM 2897 O O . GLU A 1 352 ? -10.077 20.111 1.823 1.00 79.06 352 GLU A O 1
ATOM 2902 N N . GLN A 1 353 ? -8.232 21.161 1.073 1.00 82.12 353 GLN A N 1
ATOM 2903 C CA . GLN A 1 353 ? -8.903 22.417 0.715 1.00 82.12 353 GLN A CA 1
ATOM 2904 C C . GLN A 1 353 ? -9.748 22.281 -0.555 1.00 82.12 353 GLN A C 1
ATOM 2906 O O . GLN A 1 353 ? -10.864 22.797 -0.605 1.00 82.12 353 GLN A O 1
ATOM 2911 N N . THR A 1 354 ? -9.228 21.596 -1.575 1.00 82.69 354 THR A N 1
ATOM 2912 C CA . THR A 1 354 ? -9.903 21.394 -2.865 1.00 82.69 354 THR A CA 1
ATOM 2913 C C . THR A 1 354 ? -10.871 20.217 -2.847 1.00 82.69 354 THR A C 1
ATOM 2915 O O . THR A 1 354 ? -11.726 20.136 -3.727 1.00 82.69 354 THR A O 1
ATOM 2918 N N . ARG A 1 355 ? -10.758 19.327 -1.849 1.00 76.94 355 ARG A N 1
ATOM 2919 C CA . ARG A 1 355 ? -11.440 18.023 -1.782 1.00 76.94 355 ARG A CA 1
ATOM 2920 C C . ARG A 1 355 ? -11.056 17.085 -2.935 1.00 76.94 355 ARG A C 1
ATOM 2922 O O . ARG A 1 355 ? -11.801 16.152 -3.226 1.00 76.94 355 ARG A O 1
ATOM 2929 N N . ASP A 1 356 ? -9.903 17.325 -3.555 1.00 74.00 356 ASP A N 1
ATOM 2930 C CA . ASP A 1 356 ? -9.303 16.468 -4.574 1.00 74.00 356 ASP A CA 1
ATOM 2931 C C . ASP A 1 356 ? -8.129 15.694 -3.962 1.00 74.00 356 ASP A C 1
ATOM 2933 O O . ASP A 1 356 ? -7.128 16.277 -3.549 1.00 74.00 356 ASP A O 1
ATOM 2937 N N . PHE A 1 357 ? -8.273 14.374 -3.877 1.00 73.88 357 PHE A N 1
ATOM 2938 C CA . PHE A 1 357 ? -7.296 13.475 -3.258 1.00 73.88 357 PHE A CA 1
ATOM 2939 C C . PHE A 1 357 ? -6.534 12.627 -4.289 1.00 73.88 357 PHE A C 1
ATOM 2941 O O . PHE A 1 357 ? -5.904 11.642 -3.906 1.00 73.88 357 PHE A O 1
ATOM 2948 N N . THR A 1 358 ? -6.605 13.002 -5.573 1.00 69.69 358 THR A N 1
ATOM 2949 C CA . THR A 1 358 ? -5.952 12.290 -6.688 1.00 69.69 358 THR A CA 1
ATOM 2950 C C . THR A 1 358 ? -4.522 12.773 -6.961 1.00 69.69 358 THR A C 1
ATOM 2952 O O . THR A 1 358 ? -3.772 12.132 -7.694 1.00 69.69 358 THR A O 1
ATOM 2955 N N . GLU A 1 359 ? -4.109 13.896 -6.361 1.00 69.88 359 GLU A N 1
ATOM 2956 C CA . GLU A 1 359 ? -2.774 14.465 -6.558 1.00 69.88 359 GLU A CA 1
ATOM 2957 C C . GLU A 1 359 ? -1.675 13.511 -6.038 1.00 69.88 359 GLU A C 1
ATOM 2959 O O . GLU A 1 359 ? -1.666 13.108 -4.872 1.00 69.88 359 GLU A O 1
ATOM 2964 N N . MET A 1 360 ? -0.711 13.175 -6.903 1.00 71.25 360 MET A N 1
ATOM 2965 C CA . MET A 1 360 ? 0.433 12.310 -6.585 1.00 71.25 360 MET A CA 1
ATOM 2966 C C . MET A 1 360 ? 1.761 13.065 -6.721 1.00 71.25 360 MET A C 1
ATOM 2968 O O . MET A 1 360 ? 1.928 13.895 -7.614 1.00 71.25 360 MET A O 1
ATOM 2972 N N . ASN A 1 361 ? 2.738 12.752 -5.861 1.00 65.31 361 ASN A N 1
ATOM 2973 C CA . ASN A 1 361 ? 4.122 13.207 -6.032 1.00 65.31 361 ASN A CA 1
ATOM 2974 C C . ASN A 1 361 ? 4.886 12.142 -6.830 1.00 65.31 361 ASN A C 1
ATOM 2976 O O . ASN A 1 361 ? 5.360 11.151 -6.267 1.00 65.31 361 ASN A O 1
ATOM 2980 N N . GLY A 1 362 ? 4.908 12.290 -8.157 1.00 71.19 362 GLY A N 1
ATOM 2981 C CA . GLY A 1 362 ? 5.299 11.204 -9.055 1.00 71.19 362 GLY A CA 1
ATOM 2982 C C . GLY A 1 362 ? 4.311 10.042 -8.935 1.00 71.19 362 GLY A C 1
ATOM 2983 O O . GLY A 1 362 ? 3.156 10.168 -9.318 1.00 71.19 362 GLY A O 1
ATOM 2984 N N . GLU A 1 363 ? 4.750 8.926 -8.356 1.00 66.50 363 GLU A N 1
ATOM 2985 C CA . GLU A 1 363 ? 3.927 7.719 -8.137 1.00 66.50 363 GLU A CA 1
ATOM 2986 C C . GLU A 1 363 ? 3.535 7.509 -6.663 1.00 66.50 363 GLU A C 1
ATOM 2988 O O . GLU A 1 363 ? 3.001 6.462 -6.269 1.00 66.50 363 GLU A O 1
ATOM 2993 N N . VAL A 1 364 ? 3.857 8.484 -5.814 1.00 79.81 364 VAL A N 1
ATOM 2994 C CA . VAL A 1 364 ? 3.652 8.410 -4.371 1.00 79.81 364 VAL A CA 1
ATOM 2995 C C . VAL A 1 364 ? 2.379 9.159 -4.009 1.00 79.81 364 VAL A C 1
ATOM 2997 O O . VAL A 1 364 ? 2.266 10.363 -4.236 1.00 79.81 364 VAL A O 1
ATOM 3000 N N . ALA A 1 365 ? 1.432 8.448 -3.398 1.00 82.38 365 ALA A N 1
ATOM 3001 C CA . ALA A 1 365 ? 0.241 9.067 -2.834 1.00 82.38 365 ALA A CA 1
ATOM 3002 C C . ALA A 1 365 ? 0.586 9.691 -1.479 1.00 82.38 365 ALA A C 1
ATOM 3004 O O . ALA A 1 365 ? 1.243 9.053 -0.645 1.00 82.38 365 ALA A O 1
ATOM 3005 N N . VAL A 1 366 ? 0.113 10.916 -1.258 1.00 86.25 366 VAL A N 1
ATOM 3006 C CA . VAL A 1 366 ? 0.356 11.695 -0.041 1.00 86.25 366 VAL A CA 1
ATOM 3007 C C . VAL A 1 366 ? -0.972 11.961 0.663 1.00 86.25 366 VAL A C 1
ATOM 3009 O O . VAL A 1 366 ? -1.983 12.221 0.019 1.00 86.25 366 VAL A O 1
ATOM 3012 N N . GLY A 1 367 ? -0.993 11.898 1.992 1.00 84.31 367 GLY A N 1
ATOM 3013 C CA . GLY A 1 367 ? -2.196 12.204 2.761 1.00 84.31 367 GLY A CA 1
ATOM 3014 C C . GLY A 1 367 ? -1.917 12.793 4.137 1.00 84.31 367 GLY A C 1
ATOM 3015 O O . GLY A 1 367 ? -0.797 12.758 4.650 1.00 84.31 367 GLY A O 1
ATOM 3016 N N . LEU A 1 368 ? -2.974 13.332 4.748 1.00 83.06 368 LEU A N 1
ATOM 3017 C CA . LEU A 1 368 ? -2.954 13.837 6.117 1.00 83.06 368 LEU A CA 1
ATOM 3018 C C . LEU A 1 368 ? -3.636 12.865 7.071 1.00 83.06 368 LEU A C 1
ATOM 3020 O O . LEU A 1 368 ? -4.749 12.394 6.841 1.00 83.06 368 LEU A O 1
ATOM 3024 N N . SER A 1 369 ? -2.995 12.636 8.211 1.00 77.25 369 SER A N 1
ATOM 3025 C CA . SER A 1 369 ? -3.665 12.026 9.355 1.00 77.25 369 SER A CA 1
ATOM 3026 C C . SER A 1 369 ? -4.804 12.930 9.839 1.00 77.25 369 SER A C 1
ATOM 3028 O O . SER A 1 369 ? -4.702 14.161 9.874 1.00 77.25 369 SER A O 1
ATOM 3030 N N . SER A 1 370 ? -5.890 12.317 10.298 1.00 65.12 370 SER A N 1
ATOM 3031 C CA . SER A 1 370 ? -7.110 12.996 10.751 1.00 65.12 370 SER A CA 1
ATOM 3032 C C . SER A 1 370 ? -6.970 13.725 12.107 1.00 65.12 370 SER A C 1
ATOM 3034 O O . SER A 1 370 ? -7.960 13.875 12.817 1.00 65.12 370 SER A O 1
ATOM 3036 N N . GLY A 1 371 ? -5.752 14.106 12.518 1.00 58.31 371 GLY A N 1
ATOM 3037 C CA . GLY A 1 371 ? -5.391 14.461 13.897 1.00 58.31 371 GLY A CA 1
ATOM 3038 C C . GLY A 1 371 ? -6.275 15.528 14.561 1.00 58.31 371 GLY A C 1
ATOM 3039 O O . GLY A 1 371 ? -6.560 16.562 13.966 1.00 58.31 371 GLY A O 1
ATOM 3040 N N . THR A 1 372 ? -6.649 15.274 15.822 1.00 47.41 372 THR A N 1
ATOM 3041 C CA . THR A 1 372 ? -7.460 16.143 16.700 1.00 47.41 372 THR A CA 1
ATOM 3042 C C . THR A 1 372 ? -6.623 17.034 17.632 1.00 47.41 372 THR A C 1
ATOM 3044 O O . THR A 1 372 ? -7.185 17.734 18.461 1.00 47.41 372 THR A O 1
ATOM 3047 N N . SER A 1 373 ? -5.290 16.988 17.538 1.00 43.34 373 SER A N 1
ATOM 3048 C CA . SER A 1 373 ? -4.339 17.629 18.465 1.00 43.34 373 SER A CA 1
ATOM 3049 C C . SER A 1 373 ? -3.645 18.874 17.886 1.00 43.34 373 SER A C 1
ATOM 3051 O O . SER A 1 373 ? -2.507 19.170 18.228 1.00 43.34 373 SER A O 1
ATOM 3053 N N . GLY A 1 374 ? -4.277 19.576 16.940 1.00 42.00 374 GLY A N 1
ATOM 3054 C CA . GLY A 1 374 ? -3.734 20.809 16.345 1.00 42.00 374 GLY A CA 1
ATOM 3055 C C . GLY A 1 374 ? -2.582 20.625 15.342 1.00 42.00 374 GLY A C 1
ATOM 3056 O O . GLY A 1 374 ? -2.356 21.507 14.518 1.00 42.00 374 GLY A O 1
ATOM 3057 N N . HIS A 1 375 ? -1.893 19.478 15.326 1.00 54.66 375 HIS A N 1
ATOM 3058 C CA . HIS A 1 375 ? -0.841 19.162 14.348 1.00 54.66 375 HIS A CA 1
ATOM 3059 C C . HIS A 1 375 ? -1.187 17.886 13.575 1.00 54.66 375 HIS A C 1
ATOM 3061 O O . HIS A 1 375 ? -1.225 16.786 14.132 1.00 54.66 375 HIS A O 1
ATOM 3067 N N . ARG A 1 376 ? -1.484 18.011 12.280 1.00 70.00 376 ARG A N 1
ATOM 3068 C CA . ARG A 1 376 ? -1.733 16.877 11.376 1.00 70.00 376 ARG A CA 1
ATOM 3069 C C . ARG A 1 376 ? -0.391 16.304 10.918 1.00 70.00 376 ARG A C 1
ATOM 3071 O O . ARG A 1 376 ? 0.477 17.049 10.490 1.00 70.00 376 ARG A O 1
ATOM 3078 N N . GLY A 1 377 ? -0.210 14.994 11.056 1.00 78.06 377 GLY A N 1
ATOM 3079 C CA . GLY A 1 377 ? 0.937 14.286 10.478 1.00 78.06 377 GLY A CA 1
ATOM 3080 C C . GLY A 1 377 ? 0.707 13.977 9.000 1.00 78.06 377 GLY A C 1
ATOM 3081 O O . GLY A 1 377 ? -0.445 13.765 8.613 1.00 78.06 377 GLY A O 1
ATOM 3082 N N . VAL A 1 378 ? 1.785 13.941 8.219 1.00 87.62 378 VAL A N 1
ATOM 3083 C CA . VAL A 1 378 ? 1.801 13.590 6.790 1.00 87.62 378 VAL A CA 1
ATOM 3084 C C . VAL A 1 378 ? 2.193 12.127 6.635 1.00 87.62 378 VAL A C 1
ATOM 3086 O O . VAL A 1 378 ? 3.065 11.634 7.357 1.00 87.62 378 VAL A O 1
ATOM 3089 N N . PHE A 1 379 ? 1.571 11.439 5.681 1.00 88.06 379 PHE A N 1
ATOM 3090 C CA . PHE A 1 379 ? 1.961 10.088 5.305 1.00 88.06 379 PHE A CA 1
ATOM 3091 C C . PHE A 1 379 ? 2.093 9.918 3.800 1.00 88.06 379 PHE A C 1
ATOM 3093 O O . PHE A 1 379 ? 1.407 10.585 3.026 1.00 88.06 379 PHE A O 1
ATOM 3100 N N . VAL A 1 380 ? 2.963 8.988 3.404 1.00 89.44 380 VAL A N 1
ATOM 3101 C CA . VAL A 1 380 ? 3.251 8.675 1.997 1.00 89.44 380 VAL A CA 1
ATOM 3102 C C . VAL A 1 380 ? 3.140 7.180 1.726 1.00 89.44 380 VAL A C 1
ATOM 3104 O O . VAL A 1 380 ? 3.550 6.364 2.557 1.00 89.44 380 VAL A O 1
ATOM 3107 N N . THR A 1 381 ? 2.582 6.792 0.580 1.00 87.25 381 THR A N 1
ATOM 3108 C CA . THR A 1 381 ? 2.418 5.378 0.190 1.00 87.25 381 THR A CA 1
ATOM 3109 C C . THR A 1 381 ? 2.701 5.157 -1.290 1.00 87.25 381 THR A C 1
ATOM 3111 O O . THR A 1 381 ? 2.302 5.949 -2.144 1.00 87.25 381 THR A O 1
ATOM 3114 N N . THR A 1 382 ? 3.351 4.040 -1.592 1.00 84.75 382 THR A N 1
ATOM 3115 C CA . THR A 1 382 ? 3.511 3.521 -2.955 1.00 84.75 382 THR A CA 1
ATOM 3116 C C . THR A 1 382 ? 2.287 2.714 -3.373 1.00 84.75 382 THR A C 1
ATOM 3118 O O . THR A 1 382 ? 1.586 2.145 -2.536 1.00 84.75 382 THR A O 1
ATOM 3121 N N . GLU A 1 383 ? 2.066 2.581 -4.677 1.00 78.94 383 GLU A N 1
ATOM 3122 C CA . GLU A 1 383 ? 1.002 1.735 -5.234 1.00 78.94 383 GLU A CA 1
ATOM 3123 C C . GLU A 1 383 ? 1.065 0.288 -4.727 1.00 78.94 383 GLU A C 1
ATOM 3125 O O . GLU A 1 383 ? 0.060 -0.267 -4.290 1.00 78.94 383 GLU A O 1
ATOM 3130 N N . LYS A 1 384 ? 2.267 -0.294 -4.656 1.00 81.88 384 LYS A N 1
ATOM 3131 C CA . LYS A 1 384 ? 2.479 -1.645 -4.120 1.00 81.88 384 LYS A CA 1
ATOM 3132 C C . LYS A 1 384 ? 1.951 -1.791 -2.690 1.00 81.88 384 LYS A C 1
ATOM 3134 O O . LYS A 1 384 ? 1.348 -2.811 -2.363 1.00 81.88 384 LYS A O 1
ATOM 3139 N N . GLU A 1 385 ? 2.183 -0.802 -1.831 1.00 88.44 385 GLU A N 1
ATOM 3140 C CA . GLU A 1 385 ? 1.703 -0.817 -0.444 1.00 88.44 385 GLU A CA 1
ATOM 3141 C C . GLU A 1 385 ? 0.188 -0.678 -0.367 1.00 88.44 385 GLU A C 1
ATOM 3143 O O . GLU A 1 385 ? -0.440 -1.427 0.383 1.00 88.44 385 GLU A O 1
ATOM 3148 N N . ARG A 1 386 ? -0.399 0.212 -1.178 1.00 87.06 386 ARG A N 1
ATOM 3149 C CA . ARG A 1 386 ? -1.859 0.355 -1.289 1.00 87.06 386 ARG A CA 1
ATOM 3150 C C . ARG A 1 386 ? -2.497 -0.960 -1.750 1.00 87.06 386 ARG A C 1
ATOM 3152 O O . ARG A 1 386 ? -3.421 -1.449 -1.103 1.00 87.06 386 ARG A O 1
ATOM 3159 N N . SER A 1 387 ? -1.919 -1.604 -2.765 1.00 84.88 387 SER A N 1
ATOM 3160 C CA . SER A 1 387 ? -2.343 -2.914 -3.274 1.00 84.88 387 SER A CA 1
ATOM 3161 C C . SER A 1 387 ? -2.211 -4.037 -2.235 1.00 84.88 387 SER A C 1
ATOM 3163 O O . SER A 1 387 ? -3.127 -4.849 -2.083 1.00 84.88 387 SER A O 1
ATOM 3165 N N . MET A 1 388 ? -1.123 -4.085 -1.454 1.00 90.38 388 MET A N 1
ATOM 3166 C CA . MET A 1 388 ? -0.985 -5.053 -0.350 1.00 90.38 388 MET A CA 1
ATOM 3167 C C . MET A 1 388 ? -2.005 -4.809 0.769 1.00 90.38 388 MET A C 1
ATOM 3169 O O . MET A 1 388 ? -2.600 -5.766 1.271 1.00 90.38 388 MET A O 1
ATOM 3173 N N . TRP A 1 389 ? -2.225 -3.549 1.151 1.00 92.38 389 TRP A N 1
ATOM 3174 C CA . TRP A 1 389 ? -3.216 -3.175 2.158 1.00 92.38 389 TRP A CA 1
ATOM 3175 C C . TRP A 1 389 ? -4.635 -3.563 1.714 1.00 92.38 389 TRP A C 1
ATOM 3177 O O . TRP A 1 389 ? -5.342 -4.247 2.459 1.00 92.38 389 TRP A O 1
ATOM 3187 N N . ALA A 1 390 ? -5.015 -3.223 0.478 1.00 90.31 390 ALA A N 1
ATOM 3188 C CA . ALA A 1 390 ? -6.317 -3.548 -0.100 1.00 90.31 390 ALA A CA 1
ATOM 3189 C C . ALA A 1 390 ? -6.539 -5.070 -0.155 1.00 90.31 390 ALA A C 1
ATOM 3191 O O . ALA A 1 390 ? -7.588 -5.578 0.249 1.00 90.31 390 ALA A O 1
ATOM 3192 N N . ALA A 1 391 ? -5.523 -5.826 -0.577 1.00 91.56 391 ALA A N 1
ATOM 3193 C CA . ALA A 1 391 ? -5.574 -7.283 -0.574 1.00 91.56 391 ALA A CA 1
ATOM 3194 C C . ALA A 1 391 ? -5.774 -7.855 0.840 1.00 91.56 391 ALA A C 1
ATOM 3196 O O . ALA A 1 391 ? -6.609 -8.742 1.038 1.00 91.56 391 ALA A O 1
ATOM 3197 N N . ALA A 1 392 ? -5.042 -7.340 1.832 1.00 94.62 392 ALA A N 1
ATOM 3198 C CA . ALA A 1 392 ? -5.109 -7.819 3.207 1.00 94.62 392 ALA A CA 1
ATOM 3199 C C . ALA A 1 392 ? -6.461 -7.514 3.875 1.00 94.62 392 ALA A C 1
ATOM 3201 O O . ALA A 1 392 ? -7.043 -8.400 4.513 1.00 94.62 392 ALA A O 1
ATOM 3202 N N . ILE A 1 393 ? -6.993 -6.296 3.707 1.00 94.31 393 ILE A N 1
ATOM 3203 C CA . ILE A 1 393 ? -8.288 -5.918 4.287 1.00 94.31 393 ILE A CA 1
ATOM 3204 C C . ILE A 1 393 ? -9.426 -6.720 3.653 1.00 94.31 393 ILE A C 1
ATOM 3206 O O . ILE A 1 393 ? -10.258 -7.270 4.375 1.00 94.31 393 ILE A O 1
ATOM 3210 N N . LEU A 1 394 ? -9.422 -6.907 2.329 1.00 93.56 394 LEU A N 1
ATOM 3211 C CA . LEU A 1 394 ? -10.429 -7.719 1.644 1.00 93.56 394 LEU A CA 1
ATOM 3212 C C . LEU A 1 394 ? -10.332 -9.197 2.040 1.00 93.56 394 LEU A C 1
ATOM 3214 O O . LEU A 1 394 ? -11.356 -9.829 2.305 1.00 93.56 394 LEU A O 1
ATOM 3218 N N . ALA A 1 395 ? -9.121 -9.750 2.147 1.00 94.31 395 ALA A N 1
ATOM 3219 C CA . ALA A 1 395 ? -8.917 -11.132 2.580 1.00 94.31 395 ALA A CA 1
ATOM 3220 C C . ALA A 1 395 ? -9.498 -11.396 3.981 1.00 94.31 395 ALA A C 1
ATOM 3222 O O . ALA A 1 395 ? -10.071 -12.463 4.240 1.00 94.31 395 ALA A O 1
ATOM 3223 N N . LYS A 1 396 ? -9.380 -10.428 4.895 1.00 94.75 396 LYS A N 1
ATOM 3224 C CA . LYS A 1 396 ? -9.904 -10.571 6.257 1.00 94.75 396 LYS A CA 1
ATOM 3225 C C . LYS A 1 396 ? -11.396 -10.244 6.356 1.00 94.75 396 LYS A C 1
ATOM 3227 O O . LYS A 1 396 ? -12.122 -10.981 7.024 1.00 94.75 396 LYS A O 1
ATOM 3232 N N . MET A 1 397 ? -11.867 -9.210 5.657 1.00 94.94 397 MET A N 1
ATOM 3233 C CA . MET A 1 397 ? -13.204 -8.643 5.869 1.00 94.94 397 MET A CA 1
ATOM 3234 C C . MET A 1 397 ? -14.287 -9.166 4.926 1.00 94.94 397 MET A C 1
ATOM 3236 O O . MET A 1 397 ? -15.462 -9.148 5.312 1.00 94.94 397 MET A O 1
ATOM 3240 N N . LEU A 1 398 ? -13.941 -9.679 3.738 1.00 93.81 398 LEU A N 1
ATOM 3241 C CA . LEU A 1 398 ? -14.944 -10.236 2.830 1.00 93.81 398 LEU A CA 1
ATOM 3242 C C . LEU A 1 398 ? -15.624 -11.485 3.428 1.00 93.81 398 LEU A C 1
ATOM 3244 O O . LEU A 1 398 ? -14.951 -12.339 4.034 1.00 93.81 398 LEU A O 1
ATOM 3248 N N . PRO A 1 399 ? -16.950 -11.638 3.232 1.00 91.19 399 PRO A N 1
ATOM 3249 C CA . PRO A 1 399 ? -17.691 -12.813 3.677 1.00 91.19 399 PRO A CA 1
ATOM 3250 C C . PRO A 1 399 ? -17.023 -14.140 3.282 1.00 91.19 399 PRO A C 1
ATOM 3252 O O . PRO A 1 399 ? -16.478 -14.318 2.190 1.00 91.19 399 PRO A O 1
ATOM 3255 N N . LYS A 1 400 ? -17.028 -15.113 4.198 1.00 85.25 400 LYS A N 1
ATOM 3256 C CA . LYS A 1 400 ? -16.539 -16.468 3.896 1.00 85.25 400 LYS A CA 1
ATOM 3257 C C . LYS A 1 400 ? -17.491 -17.137 2.900 1.00 85.25 400 LYS A C 1
ATOM 3259 O O . LYS A 1 400 ? -18.700 -17.047 3.049 1.00 85.25 400 LYS A O 1
ATOM 3264 N N . GLY A 1 401 ? -16.938 -17.782 1.870 1.00 84.00 401 GLY A N 1
ATOM 3265 C CA . GLY A 1 401 ? -17.714 -18.491 0.841 1.00 84.00 401 GLY A CA 1
ATOM 3266 C C . GLY A 1 401 ? -18.284 -17.621 -0.287 1.00 84.00 401 GLY A C 1
ATOM 3267 O O . GLY A 1 401 ? -18.757 -18.171 -1.275 1.00 84.00 401 GLY A O 1
ATOM 3268 N N . LYS A 1 402 ? -18.189 -16.287 -0.199 1.00 87.88 402 LYS A N 1
ATOM 3269 C CA . LYS A 1 402 ? -18.603 -15.367 -1.266 1.00 87.88 402 LYS A CA 1
ATOM 3270 C C . LYS A 1 402 ? -17.559 -14.264 -1.414 1.00 87.88 402 LYS A C 1
ATOM 3272 O O . LYS A 1 402 ? -17.441 -13.410 -0.549 1.00 87.88 402 LYS A O 1
ATOM 3277 N N . LEU A 1 403 ? -16.756 -14.342 -2.474 1.00 87.00 403 LEU A N 1
ATOM 3278 C CA . LEU A 1 403 ? -15.657 -13.398 -2.724 1.00 87.00 403 LEU A CA 1
ATOM 3279 C C . LEU A 1 403 ? -16.027 -12.283 -3.709 1.00 87.00 403 LEU A C 1
ATOM 3281 O O . LEU A 1 403 ? -15.321 -11.284 -3.782 1.00 87.00 403 LEU A O 1
ATOM 3285 N N . PHE A 1 404 ? -17.105 -12.452 -4.475 1.00 87.75 404 PHE A N 1
ATOM 3286 C CA . PHE A 1 404 ? -17.432 -11.604 -5.621 1.00 87.75 404 PHE A CA 1
ATOM 3287 C C . PHE A 1 40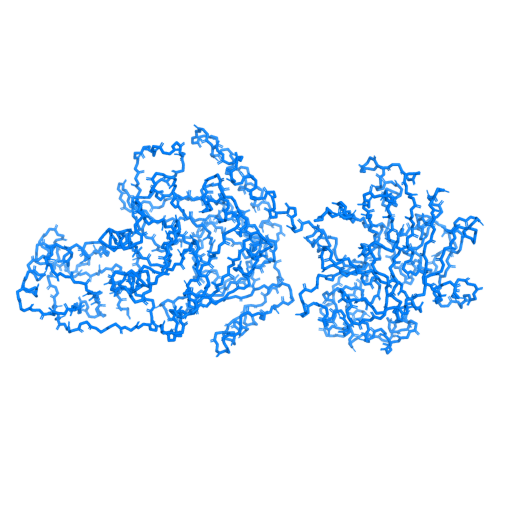4 ? -18.859 -11.058 -5.545 1.00 87.75 404 PHE A C 1
ATOM 3289 O O . PHE A 1 404 ? -19.718 -11.600 -4.841 1.00 87.75 404 PHE A O 1
ATOM 3296 N N . GLY A 1 405 ? -19.114 -10.004 -6.322 1.00 86.44 405 GLY A N 1
ATOM 3297 C CA . GLY A 1 405 ? -20.415 -9.341 -6.410 1.00 86.44 405 GLY A CA 1
ATOM 3298 C C . GLY A 1 405 ? -20.700 -8.423 -5.223 1.00 86.44 405 GLY A C 1
ATOM 3299 O O . GLY A 1 405 ? -21.864 -8.136 -4.937 1.00 86.44 405 GLY A O 1
ATOM 3300 N N . HIS A 1 406 ? -19.655 -7.999 -4.511 1.00 93.62 406 HIS A N 1
ATOM 3301 C CA . HIS A 1 406 ? -19.789 -7.093 -3.381 1.00 93.62 406 HIS A CA 1
ATOM 3302 C C . HIS A 1 406 ? -19.815 -5.643 -3.848 1.00 93.62 406 HIS A C 1
ATOM 3304 O O . HIS A 1 406 ? -18.951 -5.198 -4.600 1.00 93.62 406 HIS A O 1
ATOM 3310 N N . ARG A 1 407 ? -20.821 -4.921 -3.361 1.00 94.56 407 ARG A N 1
ATOM 3311 C CA . ARG A 1 407 ? -20.938 -3.465 -3.429 1.00 94.56 407 ARG A CA 1
ATOM 3312 C C . ARG A 1 407 ? -20.677 -2.923 -2.033 1.00 94.56 407 ARG A C 1
ATOM 3314 O O . ARG A 1 407 ? -21.406 -3.284 -1.104 1.00 94.56 407 ARG A O 1
ATOM 3321 N N . ILE A 1 408 ? -19.616 -2.148 -1.879 1.00 95.81 408 ILE A N 1
ATOM 3322 C CA . ILE A 1 408 ? -19.161 -1.569 -0.617 1.00 95.81 408 ILE A CA 1
ATOM 3323 C C . ILE A 1 408 ? -19.526 -0.087 -0.641 1.00 95.81 408 ILE A C 1
ATOM 3325 O O . ILE A 1 408 ? -19.109 0.621 -1.556 1.00 95.81 408 ILE A O 1
ATOM 3329 N N . ALA A 1 409 ? -20.322 0.363 0.325 1.00 95.88 409 ALA A N 1
ATOM 3330 C CA . ALA A 1 409 ? -20.500 1.783 0.612 1.00 95.88 409 ALA A CA 1
ATOM 3331 C C . ALA A 1 409 ? -19.534 2.156 1.740 1.00 95.88 409 ALA A C 1
ATOM 3333 O O . ALA A 1 409 ? -19.620 1.598 2.838 1.00 95.88 409 ALA A O 1
ATOM 3334 N N . PHE A 1 410 ? -18.587 3.041 1.441 1.00 94.06 410 PHE A N 1
ATOM 3335 C CA . PHE A 1 410 ? -17.487 3.388 2.332 1.00 94.06 410 PHE A CA 1
ATOM 3336 C C . PHE A 1 410 ? -17.588 4.860 2.742 1.00 94.06 410 PHE A C 1
ATOM 3338 O O . PHE A 1 410 ? -17.358 5.753 1.930 1.00 94.06 410 PHE A O 1
ATOM 3345 N N . PHE A 1 411 ? -17.963 5.103 3.997 1.00 91.81 411 PHE A N 1
ATOM 3346 C CA . PHE A 1 411 ? -18.144 6.435 4.561 1.00 91.81 411 PHE A CA 1
ATOM 3347 C C . PHE A 1 411 ? -16.909 6.852 5.346 1.00 91.81 411 PHE A C 1
ATOM 3349 O O . PHE A 1 411 ? -16.564 6.205 6.334 1.00 91.81 411 PHE A O 1
ATOM 3356 N N . LEU A 1 412 ? -16.280 7.956 4.952 1.00 85.62 412 LEU A N 1
ATOM 3357 C CA . LEU A 1 412 ? -15.213 8.610 5.709 1.00 85.62 412 LEU A CA 1
ATOM 3358 C C . LEU A 1 412 ? -15.208 10.124 5.431 1.00 85.62 412 LEU A C 1
ATOM 3360 O O . LEU A 1 412 ? -16.027 10.651 4.680 1.00 85.62 412 LEU A O 1
ATOM 3364 N N . ARG A 1 413 ? -14.289 10.840 6.090 1.00 75.38 413 ARG A N 1
ATOM 3365 C CA . ARG A 1 413 ? -14.049 12.280 5.896 1.00 75.38 413 ARG A CA 1
ATOM 3366 C C . ARG A 1 413 ? -13.355 12.604 4.575 1.00 75.38 413 ARG A C 1
ATOM 3368 O O . ARG A 1 413 ? -13.712 13.573 3.910 1.00 75.38 413 ARG A O 1
ATOM 3375 N N . ALA A 1 414 ? -12.286 11.888 4.264 1.00 67.69 414 ALA A N 1
ATOM 3376 C CA . ALA A 1 414 ? -11.465 12.135 3.089 1.00 67.69 414 ALA A CA 1
ATOM 3377 C C . ALA A 1 414 ? -11.363 10.849 2.279 1.00 67.69 414 ALA A C 1
ATOM 3379 O O . ALA A 1 414 ? -11.141 9.777 2.855 1.00 67.69 414 ALA A O 1
ATOM 3380 N N . ASP A 1 415 ? -11.545 10.983 0.967 1.00 67.25 415 ASP A N 1
ATOM 3381 C CA . ASP A 1 415 ? -11.221 9.908 0.044 1.00 67.25 415 ASP A CA 1
ATOM 3382 C C . ASP A 1 415 ? -9.695 9.810 -0.080 1.00 67.25 415 ASP A C 1
ATOM 3384 O O . ASP A 1 415 ? -8.956 10.718 0.314 1.00 67.25 415 ASP A O 1
ATOM 3388 N N . ASN A 1 416 ? -9.207 8.680 -0.566 1.00 63.75 416 ASN A N 1
ATOM 3389 C CA . ASN A 1 416 ? -7.796 8.489 -0.854 1.00 63.75 416 ASN A CA 1
ATOM 3390 C C . ASN A 1 416 ? -7.639 7.392 -1.908 1.00 63.75 416 ASN A C 1
ATOM 3392 O O . ASN A 1 416 ? -8.349 6.383 -1.860 1.00 63.75 416 ASN A O 1
ATOM 3396 N N . GLU A 1 417 ? -6.633 7.536 -2.769 1.00 60.94 417 GLU A N 1
ATOM 3397 C CA . GLU A 1 417 ? -6.173 6.506 -3.711 1.00 60.94 417 GLU A CA 1
ATOM 3398 C C . GLU A 1 417 ? -6.031 5.109 -3.082 1.00 60.94 417 GLU A C 1
ATOM 3400 O O . GLU A 1 417 ? -6.282 4.097 -3.734 1.00 60.94 417 GLU A O 1
ATOM 3405 N N . LEU A 1 418 ? -5.701 5.032 -1.785 1.00 58.78 418 LEU A N 1
ATOM 3406 C CA . LEU A 1 418 ? -5.667 3.791 -1.003 1.00 58.78 418 LEU A CA 1
ATOM 3407 C C . LEU A 1 418 ? -6.942 2.941 -1.165 1.00 58.78 418 LEU A C 1
ATOM 3409 O O . LEU A 1 418 ? -6.852 1.720 -1.287 1.00 58.78 418 LEU A O 1
ATOM 3413 N N . TYR A 1 419 ? -8.124 3.562 -1.168 1.00 64.94 419 TYR A N 1
ATOM 3414 C CA . TYR A 1 419 ? -9.404 2.850 -1.228 1.00 64.94 419 TYR A CA 1
ATOM 3415 C C . TYR A 1 419 ? -9.827 2.519 -2.656 1.00 64.94 419 TYR A C 1
ATOM 3417 O O . TYR A 1 419 ? -10.478 1.496 -2.881 1.00 64.94 419 TYR A O 1
ATOM 3425 N N . GLN A 1 420 ? -9.442 3.351 -3.625 1.00 65.62 420 GLN A N 1
ATOM 3426 C CA . GLN A 1 420 ? -9.850 3.182 -5.018 1.00 65.62 420 GLN A CA 1
ATOM 3427 C C . GLN A 1 420 ? -9.239 1.925 -5.654 1.00 65.62 420 GLN A C 1
ATOM 3429 O O . GLN A 1 420 ? -9.906 1.278 -6.463 1.00 65.62 420 GLN A O 1
ATOM 3434 N N . THR A 1 421 ? -8.064 1.480 -5.187 1.00 65.44 421 THR A N 1
ATOM 3435 C CA . THR A 1 421 ? -7.413 0.216 -5.595 1.00 65.44 421 THR A CA 1
ATOM 3436 C C . THR A 1 421 ? -8.284 -1.038 -5.374 1.00 65.44 421 THR A C 1
ATOM 3438 O O . THR A 1 421 ? -8.035 -2.087 -5.962 1.00 65.44 421 THR A O 1
ATOM 3441 N N . ILE A 1 422 ? -9.335 -0.962 -4.544 1.00 73.94 422 ILE A N 1
ATOM 3442 C CA . ILE A 1 422 ? -10.276 -2.075 -4.307 1.00 73.94 422 ILE A CA 1
ATOM 3443 C C . ILE A 1 422 ? -11.202 -2.320 -5.514 1.00 73.94 422 ILE A C 1
ATOM 3445 O O . ILE A 1 422 ? -11.697 -3.441 -5.693 1.00 73.94 422 ILE A O 1
ATOM 3449 N N . ASN A 1 423 ? -11.463 -1.294 -6.330 1.00 71.75 423 ASN A N 1
ATOM 3450 C CA . ASN A 1 423 ? -12.406 -1.389 -7.438 1.00 71.75 423 ASN A CA 1
ATOM 3451 C C . ASN A 1 423 ? -11.917 -2.359 -8.520 1.00 71.75 423 ASN A C 1
ATOM 3453 O O . ASN A 1 423 ? -10.820 -2.251 -9.058 1.00 71.75 423 ASN A O 1
ATOM 3457 N N . SER A 1 424 ? -12.772 -3.317 -8.870 1.00 72.12 424 SER A N 1
ATOM 3458 C CA . SER A 1 424 ? -12.534 -4.294 -9.932 1.00 72.12 424 SER A CA 1
ATOM 3459 C C . SER A 1 424 ? -13.857 -4.700 -10.580 1.00 72.12 424 SER A C 1
ATOM 3461 O O . SER A 1 424 ? -14.935 -4.382 -10.083 1.00 72.12 424 SER A O 1
ATOM 3463 N N . GLY A 1 425 ? -13.811 -5.502 -11.648 1.00 63.34 425 GLY A N 1
ATOM 3464 C CA . GLY A 1 425 ? -15.029 -6.105 -12.209 1.00 63.34 425 GLY A CA 1
ATOM 3465 C C . GLY A 1 425 ? -15.798 -7.015 -11.230 1.00 63.34 425 GLY A C 1
ATOM 3466 O O . GLY A 1 425 ? -16.912 -7.431 -11.535 1.00 63.34 425 GLY A O 1
ATOM 3467 N N . LEU A 1 426 ? -15.220 -7.345 -10.068 1.00 76.06 426 LEU A N 1
ATOM 3468 C CA . LEU A 1 426 ? -15.768 -8.297 -9.096 1.00 76.06 426 LEU A CA 1
ATOM 3469 C C . LEU A 1 426 ? -16.196 -7.649 -7.770 1.00 76.06 426 LEU A C 1
ATOM 3471 O O . LEU A 1 426 ? -17.016 -8.229 -7.052 1.00 76.06 426 LEU A O 1
ATOM 3475 N N . ILE A 1 427 ? -15.643 -6.481 -7.439 1.00 84.50 427 ILE A N 1
ATOM 3476 C CA . ILE A 1 427 ? -15.922 -5.716 -6.220 1.00 84.50 427 ILE A CA 1
ATOM 3477 C C . ILE A 1 427 ? -16.023 -4.250 -6.612 1.00 84.50 427 ILE A C 1
ATOM 3479 O O . ILE A 1 427 ? -15.108 -3.712 -7.230 1.00 84.50 427 ILE A O 1
ATOM 3483 N N . ARG A 1 428 ? -17.121 -3.610 -6.216 1.00 87.44 428 ARG A N 1
ATOM 3484 C CA . ARG A 1 428 ? -17.325 -2.177 -6.395 1.00 87.44 428 ARG A CA 1
ATOM 3485 C C . ARG A 1 428 ? -17.328 -1.503 -5.031 1.00 87.44 428 ARG A C 1
ATOM 3487 O O . ARG A 1 428 ? -18.002 -1.971 -4.115 1.00 87.44 428 ARG A O 1
ATOM 3494 N N . LEU A 1 429 ? -16.578 -0.426 -4.896 1.00 90.00 429 LEU A N 1
ATOM 3495 C CA . LEU A 1 429 ? -16.513 0.446 -3.740 1.00 90.00 429 LEU A CA 1
ATOM 3496 C C . LEU A 1 429 ? -16.930 1.841 -4.193 1.00 90.00 429 LEU A C 1
ATOM 3498 O O . LEU A 1 429 ? -16.360 2.393 -5.133 1.00 90.00 429 LEU A O 1
ATOM 3502 N N . GLU A 1 430 ? -17.928 2.394 -3.513 1.00 88.94 430 GLU A N 1
ATOM 3503 C CA . GLU A 1 430 ? -18.322 3.789 -3.662 1.00 88.94 430 GLU A CA 1
ATOM 3504 C C . GLU A 1 430 ? -18.034 4.540 -2.369 1.00 88.94 430 GLU A C 1
ATOM 3506 O O . GLU A 1 430 ? -18.377 4.084 -1.273 1.00 88.94 430 GLU A O 1
ATOM 3511 N N . TYR A 1 431 ? -17.397 5.696 -2.527 1.00 89.00 431 TYR A N 1
ATOM 3512 C CA . TYR A 1 431 ? -17.059 6.592 -1.438 1.00 89.00 431 TYR A CA 1
ATOM 3513 C C . TYR A 1 431 ? -18.235 7.523 -1.105 1.00 89.00 431 TYR A C 1
ATOM 3515 O O . TYR A 1 431 ? -18.901 8.077 -1.993 1.00 89.00 431 TYR A O 1
ATOM 3523 N N . PHE A 1 432 ? -18.479 7.708 0.190 1.00 88.88 432 PHE A N 1
ATOM 3524 C CA . PHE A 1 432 ? -19.498 8.596 0.737 1.00 88.88 432 PHE A CA 1
ATOM 3525 C C . PHE A 1 432 ? -18.844 9.568 1.724 1.00 88.88 432 PHE A C 1
ATOM 3527 O O . PHE A 1 432 ? -18.304 9.183 2.758 1.00 88.88 432 PHE A O 1
ATOM 3534 N N . ASP A 1 433 ? -18.877 10.852 1.385 1.00 84.69 433 ASP A N 1
ATOM 3535 C CA . ASP A 1 433 ? -18.281 11.910 2.194 1.00 84.69 433 ASP A CA 1
ATOM 3536 C C . ASP A 1 433 ? -19.185 12.292 3.367 1.00 84.69 433 ASP A C 1
ATOM 3538 O O . ASP A 1 433 ? -20.229 12.905 3.150 1.00 84.69 433 ASP A O 1
ATOM 3542 N N . ILE A 1 434 ? -18.775 12.005 4.602 1.00 82.25 434 ILE A N 1
ATOM 3543 C CA . ILE A 1 434 ? -19.586 12.296 5.801 1.00 82.25 434 ILE A CA 1
ATOM 3544 C C . ILE A 1 434 ? -19.894 13.793 6.008 1.00 82.25 434 ILE A C 1
ATOM 3546 O O . ILE A 1 434 ? -20.767 14.115 6.802 1.00 82.25 434 ILE A O 1
ATOM 3550 N N . PHE A 1 435 ? -19.208 14.706 5.308 1.00 75.00 435 PHE A N 1
ATOM 3551 C CA . PHE A 1 435 ? -19.473 16.151 5.377 1.00 75.00 435 PHE A CA 1
ATOM 3552 C C . PHE A 1 435 ? -20.541 16.640 4.393 1.00 75.00 435 PHE A C 1
ATOM 3554 O O . PHE A 1 435 ? -20.971 17.792 4.482 1.00 75.00 435 PHE A O 1
ATOM 3561 N N . LYS A 1 436 ? -20.945 15.806 3.431 1.00 76.25 436 LYS A N 1
ATOM 3562 C CA . LYS A 1 436 ? -22.028 16.133 2.497 1.00 76.25 436 LYS A CA 1
ATOM 3563 C C . LYS A 1 436 ? -23.399 15.892 3.128 1.00 76.25 436 LYS A C 1
ATOM 3565 O O . LYS A 1 436 ? -23.520 15.170 4.112 1.00 76.25 436 LYS A O 1
ATOM 3570 N N . ASP A 1 437 ? -24.425 16.493 2.528 1.00 74.06 437 ASP A N 1
ATOM 3571 C CA . ASP A 1 437 ? -25.819 16.367 2.966 1.00 74.06 437 ASP A CA 1
ATOM 3572 C C . ASP A 1 437 ? -26.239 14.889 3.040 1.00 74.06 437 ASP A C 1
ATOM 3574 O O . ASP A 1 437 ? -26.113 14.137 2.067 1.00 74.06 437 ASP A O 1
ATOM 3578 N N . SER A 1 438 ? -26.777 14.480 4.193 1.00 75.38 438 SER A N 1
ATOM 3579 C CA . SER A 1 438 ? -27.258 13.119 4.422 1.00 75.38 438 SER A CA 1
ATOM 3580 C C . SER A 1 438 ? -28.336 12.710 3.414 1.00 75.38 438 SER A C 1
ATOM 3582 O O . SER A 1 438 ? -28.379 11.546 3.018 1.00 75.38 438 SER A O 1
ATOM 3584 N N . LYS A 1 439 ? -29.143 13.647 2.895 1.00 81.44 439 LYS A N 1
ATOM 3585 C CA . LYS A 1 439 ? -30.154 13.356 1.863 1.00 81.44 439 LYS A CA 1
ATOM 3586 C C . LYS A 1 439 ? -29.550 12.871 0.546 1.00 81.44 439 LYS A C 1
ATOM 3588 O O . LYS A 1 439 ? -30.107 11.958 -0.059 1.00 81.44 439 LYS A O 1
ATOM 3593 N N . GLU A 1 440 ? -28.423 13.444 0.113 1.00 84.94 440 GLU A N 1
ATOM 3594 C CA . GLU A 1 440 ? -27.716 12.996 -1.098 1.00 84.94 440 GLU A CA 1
ATOM 3595 C C . GLU A 1 440 ? -27.267 11.539 -0.936 1.00 84.94 440 GLU A C 1
ATOM 3597 O O . GLU A 1 440 ? -27.459 10.709 -1.829 1.00 84.94 440 GLU A O 1
ATOM 3602 N N . HIS A 1 441 ? -26.721 11.208 0.238 1.00 89.75 441 HIS A N 1
ATOM 3603 C CA . HIS A 1 441 ? -26.277 9.849 0.542 1.00 89.75 441 HIS A CA 1
ATOM 3604 C C . HIS A 1 441 ? -27.433 8.861 0.561 1.00 89.75 441 HIS A C 1
ATOM 3606 O O . HIS A 1 441 ? -27.289 7.769 0.020 1.00 89.75 441 HIS A O 1
ATOM 3612 N N . LEU A 1 442 ? -28.582 9.231 1.133 1.00 90.50 442 LEU A N 1
ATOM 3613 C CA . LEU A 1 442 ? -29.752 8.354 1.183 1.00 90.50 442 LEU A CA 1
ATOM 3614 C C . LEU A 1 442 ? -30.235 7.949 -0.215 1.00 90.50 442 LEU A C 1
ATOM 3616 O O . LEU A 1 442 ? -30.479 6.764 -0.437 1.00 90.50 442 LEU A O 1
ATOM 3620 N N . GLU A 1 443 ? -30.338 8.888 -1.159 1.00 90.25 443 GLU A N 1
ATOM 3621 C CA . GLU A 1 443 ? -30.739 8.569 -2.539 1.00 90.25 443 GLU A CA 1
ATOM 3622 C C . GLU A 1 443 ? -29.701 7.682 -3.236 1.00 90.25 443 GLU A C 1
ATOM 3624 O O . GLU A 1 443 ? -30.037 6.627 -3.774 1.00 90.25 443 GLU A O 1
ATOM 3629 N N . ARG A 1 444 ? -28.413 8.023 -3.115 1.00 93.88 444 ARG A N 1
ATOM 3630 C CA . ARG A 1 444 ? -27.326 7.204 -3.674 1.00 93.88 444 ARG A CA 1
ATOM 3631 C C . ARG A 1 444 ? -27.309 5.782 -3.108 1.00 93.88 444 ARG A C 1
ATOM 3633 O O . ARG A 1 444 ? -27.091 4.831 -3.852 1.00 93.88 444 ARG A O 1
ATOM 3640 N N . LEU A 1 445 ? -27.553 5.608 -1.808 1.00 95.62 445 LEU A N 1
ATOM 3641 C CA . LEU A 1 445 ? -27.619 4.287 -1.174 1.00 95.62 445 LEU A CA 1
ATOM 3642 C C . LEU A 1 445 ? -28.808 3.458 -1.678 1.00 95.62 445 LEU A C 1
ATOM 3644 O O . LEU A 1 445 ? -28.654 2.245 -1.849 1.00 95.62 445 LEU A O 1
ATOM 3648 N N . LYS A 1 446 ? -29.968 4.089 -1.923 1.00 92.56 446 LYS A N 1
ATOM 3649 C CA . LYS A 1 446 ? -31.156 3.415 -2.477 1.00 92.56 446 LYS A CA 1
ATOM 3650 C C . LYS A 1 446 ? -30.874 2.844 -3.861 1.00 92.56 446 LYS A C 1
ATOM 3652 O O . LYS A 1 446 ? -31.249 1.700 -4.107 1.00 92.56 446 LYS A O 1
ATOM 3657 N N . ASP A 1 447 ? -30.176 3.591 -4.710 1.00 93.50 447 ASP A N 1
ATOM 3658 C CA . ASP A 1 447 ? -29.810 3.135 -6.054 1.00 93.50 447 ASP A CA 1
ATOM 3659 C C . ASP A 1 447 ? -28.681 2.098 -6.017 1.00 93.50 447 ASP A C 1
ATOM 3661 O O . ASP A 1 447 ? -28.721 1.075 -6.704 1.00 93.50 447 ASP A O 1
ATOM 3665 N N . TYR A 1 448 ? -27.667 2.335 -5.183 1.00 95.62 448 TYR A N 1
ATOM 3666 C CA . TYR A 1 448 ? -26.463 1.509 -5.134 1.00 95.62 448 TYR A CA 1
ATOM 3667 C C . TYR A 1 448 ? -26.683 0.141 -4.467 1.00 95.62 448 TYR A C 1
ATOM 3669 O O . TYR A 1 448 ? -25.994 -0.831 -4.800 1.00 95.62 448 TYR A O 1
ATOM 3677 N N . GLN A 1 449 ? -27.641 0.041 -3.536 1.00 96.69 449 GLN A N 1
ATOM 3678 C CA . GLN A 1 449 ? -27.985 -1.187 -2.805 1.00 96.69 449 GLN A CA 1
ATOM 3679 C C . GLN A 1 449 ? -26.740 -1.914 -2.263 1.00 96.69 449 GLN A C 1
ATOM 3681 O O . GLN A 1 449 ? -26.416 -3.021 -2.723 1.00 96.69 449 GLN A O 1
ATOM 3686 N N . PRO A 1 450 ? -25.976 -1.309 -1.336 1.00 97.19 450 PRO A N 1
ATOM 3687 C CA . PRO A 1 450 ? -24.714 -1.875 -0.881 1.00 97.19 450 PRO A CA 1
ATOM 3688 C C . PRO A 1 450 ? -24.910 -3.228 -0.193 1.00 97.19 450 PRO A C 1
ATOM 3690 O O . PRO A 1 450 ? -25.834 -3.442 0.586 1.00 97.19 450 PRO A O 1
ATOM 3693 N N . THR A 1 451 ? -23.982 -4.148 -0.450 1.00 97.12 451 THR A N 1
ATOM 3694 C CA . THR A 1 451 ? -23.900 -5.429 0.267 1.00 97.12 451 THR A CA 1
ATOM 3695 C C . THR A 1 451 ? -23.060 -5.326 1.537 1.00 97.12 451 THR A C 1
ATOM 3697 O O . THR A 1 451 ? -23.186 -6.172 2.416 1.00 97.12 451 THR A O 1
ATOM 3700 N N . ILE A 1 452 ? -22.178 -4.329 1.618 1.00 97.75 452 ILE A N 1
ATOM 3701 C CA . ILE A 1 452 ? -21.322 -4.056 2.771 1.00 97.75 452 ILE A CA 1
ATOM 3702 C C . ILE A 1 452 ? -21.368 -2.551 3.023 1.00 97.75 452 ILE A C 1
ATOM 3704 O O . ILE A 1 452 ? -21.172 -1.775 2.087 1.00 97.75 452 ILE A O 1
ATOM 3708 N N . VAL A 1 453 ? -21.606 -2.147 4.267 1.00 98.06 453 VAL A N 1
ATOM 3709 C CA . VAL A 1 453 ? -21.509 -0.743 4.692 1.00 98.06 453 VAL A CA 1
ATOM 3710 C C . VAL A 1 453 ? -20.353 -0.616 5.673 1.00 98.06 453 VAL A C 1
ATOM 3712 O O . VAL A 1 453 ? -20.262 -1.391 6.624 1.00 98.06 453 VAL A O 1
ATOM 3715 N N . VAL A 1 454 ? -19.464 0.341 5.433 1.00 97.25 454 VAL A N 1
ATOM 3716 C CA . VAL A 1 454 ? -18.329 0.646 6.305 1.00 97.25 454 VAL A CA 1
ATOM 3717 C C . VAL A 1 454 ? -18.401 2.120 6.666 1.00 97.25 454 VAL A C 1
ATOM 3719 O O . VAL A 1 454 ? -18.389 2.952 5.761 1.00 97.25 454 VAL A O 1
ATOM 3722 N N . ALA A 1 455 ? -18.510 2.452 7.950 1.00 94.88 455 ALA A N 1
ATOM 3723 C CA . ALA A 1 455 ? -18.642 3.842 8.387 1.00 94.88 455 ALA A CA 1
ATOM 3724 C C . ALA A 1 455 ? -18.227 4.035 9.858 1.00 94.88 455 ALA A C 1
ATOM 3726 O O . ALA A 1 455 ? -18.143 3.050 10.601 1.00 94.88 455 ALA A O 1
ATOM 3727 N N . PRO A 1 456 ? -17.980 5.284 10.300 1.00 92.50 456 PRO A N 1
ATOM 3728 C CA . PRO A 1 456 ? -17.897 5.625 11.715 1.00 92.50 456 PRO A CA 1
ATOM 3729 C C . PRO A 1 456 ? -19.121 5.168 12.507 1.00 92.50 456 PRO A C 1
ATOM 3731 O O . PRO A 1 456 ? -20.228 5.143 11.968 1.00 92.50 456 PRO A O 1
ATOM 3734 N N . ALA A 1 457 ? -18.934 4.830 13.786 1.00 91.62 457 ALA A N 1
ATOM 3735 C CA . ALA A 1 457 ? -20.010 4.341 14.649 1.00 91.62 457 ALA A CA 1
ATOM 3736 C C . ALA A 1 457 ? -21.206 5.310 14.686 1.00 91.62 457 ALA A C 1
ATOM 3738 O O . ALA A 1 457 ? -22.345 4.881 14.511 1.00 91.62 457 ALA A O 1
ATOM 3739 N N . SER A 1 458 ? -20.950 6.616 14.811 1.00 87.88 458 SER A N 1
ATOM 3740 C CA . SER A 1 458 ? -21.986 7.659 14.759 1.00 87.88 458 SER A CA 1
ATOM 3741 C C . SER A 1 458 ? -22.769 7.670 13.438 1.00 87.88 458 SER A C 1
ATOM 3743 O O . SER A 1 458 ? -23.999 7.669 13.447 1.00 87.88 458 SER A O 1
ATOM 3745 N N . THR A 1 459 ? -22.083 7.591 12.294 1.00 91.25 459 THR A N 1
ATOM 3746 C CA . THR A 1 459 ? -22.723 7.496 10.970 1.00 91.25 459 THR A CA 1
ATOM 3747 C C . THR A 1 459 ? -23.540 6.209 10.822 1.00 91.25 459 THR A C 1
ATOM 3749 O O . THR A 1 459 ? -24.633 6.231 10.260 1.00 91.25 459 THR A O 1
ATOM 3752 N N . LEU A 1 460 ? -23.054 5.076 11.343 1.00 95.12 460 LEU A N 1
ATOM 3753 C CA . LEU A 1 460 ? -23.812 3.821 11.332 1.00 95.12 460 LEU A CA 1
ATOM 3754 C C . LEU A 1 460 ? -25.096 3.913 12.161 1.00 95.12 460 LEU A C 1
ATOM 3756 O O . LEU A 1 460 ? -26.109 3.353 11.745 1.00 95.12 460 LEU A O 1
ATOM 3760 N N . ILE A 1 461 ? -25.070 4.61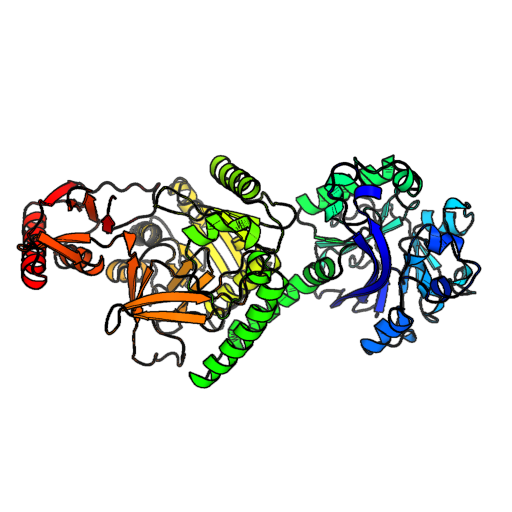7 13.296 1.00 92.50 461 ILE A N 1
ATOM 3761 C CA . ILE A 1 461 ? -26.266 4.886 14.106 1.00 92.50 461 ILE A CA 1
ATOM 3762 C C . ILE A 1 461 ? -27.262 5.753 13.335 1.00 92.50 461 ILE A C 1
ATOM 3764 O O . ILE A 1 461 ? -28.450 5.432 13.305 1.00 92.50 461 ILE A O 1
ATOM 3768 N N . GLU A 1 462 ? -26.795 6.801 12.654 1.00 90.06 462 GLU A N 1
ATOM 3769 C CA . GLU A 1 462 ? -27.661 7.638 11.817 1.00 90.06 462 GLU A CA 1
ATOM 3770 C C . GLU A 1 462 ? -28.347 6.806 10.716 1.00 90.06 462 GLU A C 1
ATOM 3772 O O . GLU A 1 462 ? -29.571 6.836 10.570 1.00 90.06 462 GLU A O 1
ATOM 3777 N N . LEU A 1 463 ? -27.580 5.976 10.000 1.00 94.38 463 LEU A N 1
ATOM 3778 C CA . LEU A 1 463 ? -28.118 5.064 8.986 1.00 94.38 463 LEU A CA 1
ATOM 3779 C C . LEU A 1 463 ? -29.090 4.036 9.584 1.00 94.38 463 LEU A C 1
ATOM 3781 O O . LEU A 1 463 ? -30.140 3.774 8.995 1.00 94.38 463 LEU A O 1
ATOM 3785 N N . ALA A 1 464 ? -28.782 3.483 10.760 1.00 95.25 464 ALA A N 1
ATOM 3786 C CA . ALA A 1 464 ? -29.657 2.556 11.474 1.00 95.25 464 ALA A CA 1
ATOM 3787 C C . ALA A 1 464 ? -31.000 3.207 11.850 1.00 95.25 464 ALA A C 1
ATOM 3789 O O . ALA A 1 464 ? -32.045 2.557 11.751 1.00 95.25 464 ALA A O 1
ATOM 3790 N N . ASN A 1 465 ? -30.994 4.492 12.217 1.00 92.00 465 ASN A N 1
ATOM 3791 C CA . ASN A 1 465 ? -32.211 5.257 12.484 1.00 92.00 465 ASN A CA 1
ATOM 3792 C C . ASN A 1 465 ? -33.054 5.434 11.214 1.00 92.00 465 ASN A C 1
ATOM 3794 O O . ASN A 1 465 ? -34.257 5.172 11.251 1.00 92.00 465 ASN A O 1
ATOM 3798 N N . TYR A 1 466 ? -32.448 5.790 10.073 1.00 94.62 466 TYR A N 1
ATOM 3799 C CA . TYR A 1 466 ? -33.181 5.882 8.801 1.00 94.62 466 TYR A CA 1
ATOM 3800 C C . TYR A 1 466 ? -33.775 4.535 8.368 1.00 94.62 466 TYR A C 1
ATOM 3802 O O . TYR A 1 466 ? -34.907 4.495 7.882 1.00 94.62 466 TYR A O 1
ATOM 3810 N N . VAL A 1 467 ? -33.049 3.429 8.560 1.00 95.56 467 VAL A N 1
ATOM 3811 C CA . VAL A 1 467 ? -33.556 2.077 8.264 1.00 95.56 467 VAL A CA 1
ATOM 3812 C C . VAL A 1 467 ? -34.712 1.711 9.194 1.00 95.56 467 VAL A C 1
ATOM 3814 O O . VAL A 1 467 ? -35.766 1.278 8.728 1.00 95.56 467 VAL A O 1
ATOM 3817 N N . SER A 1 468 ? -34.564 1.951 10.498 1.00 94.69 468 SER A N 1
ATOM 3818 C CA . SER A 1 468 ? -35.598 1.645 11.498 1.00 94.69 468 SER A CA 1
ATOM 3819 C C . SER A 1 468 ? -36.878 2.461 11.283 1.00 94.69 468 SER A C 1
ATOM 3821 O O . SER A 1 468 ? -37.978 1.940 11.457 1.00 94.69 468 SER A O 1
ATOM 3823 N N . ASN A 1 469 ? -36.738 3.712 10.836 1.00 94.44 469 ASN A N 1
ATOM 3824 C CA . ASN A 1 469 ? -37.848 4.608 10.502 1.00 94.44 469 ASN A CA 1
ATOM 3825 C C . ASN A 1 469 ? -38.383 4.417 9.070 1.00 94.44 469 ASN A C 1
ATOM 3827 O O . ASN A 1 469 ? -39.208 5.212 8.622 1.00 94.44 469 ASN A O 1
ATOM 3831 N N . GLN A 1 470 ? -37.927 3.389 8.342 1.00 93.75 470 GLN A N 1
ATOM 3832 C CA . GLN A 1 470 ? -38.347 3.073 6.967 1.00 93.75 470 GLN A CA 1
ATOM 3833 C C . GLN A 1 470 ? -38.070 4.193 5.942 1.00 93.75 470 GLN A C 1
ATOM 3835 O O . GLN A 1 470 ? -38.696 4.259 4.886 1.00 93.75 470 GLN A O 1
ATOM 3840 N N . GLN A 1 471 ? -37.109 5.071 6.231 1.00 93.75 471 GLN A N 1
ATOM 3841 C CA . GLN A 1 471 ? -36.665 6.150 5.341 1.00 93.75 471 GLN A CA 1
ATOM 3842 C C . GLN A 1 471 ? -35.556 5.690 4.377 1.00 93.75 471 GLN A C 1
ATOM 3844 O O . GLN A 1 471 ? -35.338 6.315 3.336 1.00 93.75 471 GLN A O 1
ATOM 3849 N N . LEU A 1 472 ? -34.883 4.578 4.696 1.00 94.25 472 LEU A N 1
ATOM 3850 C CA . LEU A 1 472 ? -33.855 3.945 3.872 1.00 94.25 472 LEU A CA 1
ATOM 3851 C C . LEU A 1 472 ? -34.099 2.434 3.773 1.00 94.25 472 LEU A C 1
ATOM 3853 O O . LEU A 1 472 ? -34.141 1.740 4.784 1.00 94.25 472 LEU A O 1
ATOM 3857 N N . ALA A 1 473 ? -34.219 1.919 2.550 1.00 94.50 473 ALA A N 1
ATOM 3858 C CA . ALA A 1 473 ? -34.432 0.498 2.279 1.00 94.50 473 ALA A CA 1
ATOM 3859 C C . ALA A 1 473 ? -33.161 -0.134 1.688 1.00 94.50 473 ALA A C 1
ATOM 3861 O O . ALA A 1 473 ? -33.009 -0.236 0.469 1.00 94.50 473 ALA A O 1
ATOM 3862 N N . ILE A 1 474 ? -32.238 -0.539 2.564 1.00 96.69 474 ILE A N 1
ATOM 3863 C CA . ILE A 1 474 ? -31.036 -1.311 2.216 1.00 96.69 474 ILE A CA 1
ATOM 3864 C C . ILE A 1 474 ? -30.908 -2.516 3.151 1.00 96.69 474 ILE A C 1
ATOM 3866 O O . ILE A 1 474 ? -31.312 -2.451 4.310 1.00 96.69 474 ILE A O 1
ATOM 3870 N N . GLN A 1 475 ? -30.318 -3.607 2.663 1.00 96.12 475 GLN A N 1
ATOM 3871 C CA . GLN A 1 475 ? -30.108 -4.828 3.447 1.00 96.12 475 GLN A CA 1
ATOM 3872 C C . GLN A 1 475 ? -28.693 -5.382 3.209 1.00 96.12 475 GLN A C 1
ATOM 3874 O O . GLN A 1 475 ? -28.513 -6.368 2.485 1.00 96.12 475 GLN A O 1
ATOM 3879 N N . PRO A 1 476 ? -27.653 -4.722 3.750 1.00 97.19 476 PRO A N 1
ATOM 3880 C CA . PRO A 1 476 ? -26.291 -5.214 3.626 1.00 97.19 476 PRO A CA 1
ATOM 3881 C C . PRO A 1 476 ? -26.141 -6.558 4.346 1.00 97.19 476 PRO A C 1
ATOM 3883 O O . PRO A 1 476 ? -26.730 -6.790 5.394 1.00 97.19 476 PRO A O 1
ATOM 3886 N N . VAL A 1 477 ? -25.286 -7.435 3.818 1.00 96.38 477 VAL A N 1
ATOM 3887 C CA . VAL A 1 477 ? -24.938 -8.713 4.469 1.00 96.38 477 VAL A CA 1
ATOM 3888 C C . VAL A 1 477 ? -23.868 -8.545 5.550 1.00 96.38 477 VAL A C 1
ATOM 3890 O O . VAL A 1 477 ? -23.496 -9.510 6.214 1.00 96.38 477 VAL A O 1
ATOM 3893 N N . LYS A 1 478 ? -23.300 -7.340 5.668 1.00 97.25 478 LYS A N 1
ATOM 3894 C CA . LYS A 1 478 ? -22.254 -6.996 6.629 1.00 97.25 478 LYS A CA 1
ATOM 3895 C C . LYS A 1 478 ? -22.201 -5.487 6.859 1.00 97.25 478 LYS A C 1
ATOM 3897 O O . LYS A 1 478 ? -22.224 -4.712 5.904 1.00 97.25 478 LYS A O 1
ATOM 3902 N N . VAL A 1 479 ? -22.034 -5.093 8.116 1.00 98.19 479 VAL A N 1
ATOM 3903 C CA . VAL A 1 479 ? -21.735 -3.717 8.526 1.00 98.19 479 VAL A CA 1
ATOM 3904 C C . VAL A 1 479 ? -20.418 -3.718 9.299 1.00 98.19 479 VAL A C 1
ATOM 3906 O O . VAL A 1 479 ? -20.208 -4.588 10.146 1.00 98.19 479 VAL A O 1
ATOM 3909 N N . VAL A 1 480 ? -19.529 -2.774 8.985 1.00 98.12 480 VAL A N 1
ATOM 3910 C CA . VAL A 1 480 ? -18.205 -2.636 9.606 1.00 98.12 480 VAL A CA 1
ATOM 3911 C C . VAL A 1 480 ? -18.056 -1.241 10.213 1.00 98.12 480 VAL A C 1
ATOM 3913 O O . VAL A 1 480 ? -18.067 -0.245 9.491 1.00 98.12 480 VAL A O 1
ATOM 3916 N N . SER A 1 481 ? -17.880 -1.171 11.529 1.00 97.25 481 SER A N 1
ATOM 391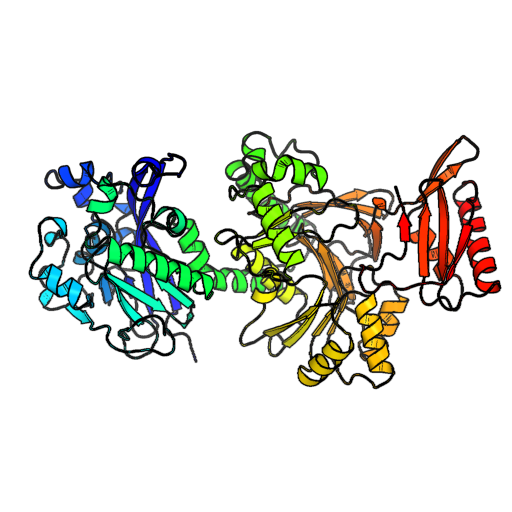7 C CA . SER A 1 481 ? -17.540 0.064 12.236 1.00 97.25 481 SER A CA 1
ATOM 3918 C C . SER A 1 481 ? -16.046 0.368 12.118 1.00 97.25 481 SER A C 1
ATOM 3920 O O . SER A 1 481 ? -15.202 -0.524 12.264 1.00 97.25 481 SER A O 1
ATOM 3922 N N . VAL A 1 482 ? -15.720 1.632 11.857 1.00 94.44 482 VAL A N 1
ATOM 3923 C CA . VAL A 1 482 ? -14.348 2.150 11.733 1.00 94.44 482 VAL A CA 1
ATOM 3924 C C . VAL A 1 482 ? -14.205 3.488 12.448 1.00 94.44 482 VAL A C 1
ATOM 3926 O O . VAL A 1 482 ? -15.194 4.099 12.822 1.00 94.44 482 VAL A O 1
ATOM 3929 N N . ALA A 1 483 ? -12.973 3.981 12.580 1.00 88.31 483 ALA A N 1
ATOM 3930 C CA . ALA A 1 483 ? -12.608 5.325 13.044 1.00 88.31 483 ALA A CA 1
ATOM 3931 C C . ALA A 1 483 ? -12.988 5.695 14.495 1.00 88.31 483 ALA A C 1
ATOM 3933 O O . ALA A 1 483 ? -12.193 6.362 15.153 1.00 88.31 483 ALA A O 1
ATOM 3934 N N . GLU A 1 484 ? -14.141 5.292 15.011 1.00 89.00 484 GLU A N 1
ATOM 3935 C CA . GLU A 1 484 ? -14.677 5.620 16.334 1.00 89.00 484 GLU A CA 1
ATOM 3936 C C . GLU A 1 484 ? -14.773 4.368 17.211 1.00 89.00 484 GLU A C 1
ATOM 3938 O O . GLU A 1 484 ? -14.806 3.243 16.712 1.00 89.00 484 GLU A O 1
ATOM 3943 N N . ILE A 1 485 ? -14.801 4.569 18.530 1.00 89.88 485 ILE A N 1
ATOM 3944 C CA . ILE A 1 485 ? -15.077 3.481 19.472 1.00 89.88 485 ILE A CA 1
ATOM 3945 C C . ILE A 1 485 ? -16.541 3.080 19.285 1.00 89.88 485 ILE A C 1
ATOM 3947 O O . ILE A 1 485 ? -17.426 3.932 19.352 1.00 89.88 485 ILE A O 1
ATOM 3951 N N . LEU A 1 486 ? -16.779 1.793 19.035 1.00 91.31 486 LEU A N 1
ATOM 3952 C CA . LEU A 1 486 ? -18.119 1.228 18.948 1.00 91.31 486 LEU A CA 1
ATOM 3953 C C . LEU A 1 486 ? -18.560 0.777 20.343 1.00 91.31 486 LEU A C 1
ATOM 3955 O O . LEU A 1 486 ? -18.069 -0.232 20.843 1.00 91.31 486 LEU A O 1
ATOM 3959 N N . GLU A 1 487 ? -19.477 1.520 20.956 1.00 88.00 487 GLU A N 1
ATOM 3960 C CA . GLU A 1 487 ? -20.064 1.145 22.246 1.00 88.00 487 GLU A CA 1
ATOM 3961 C C . GLU A 1 487 ? -21.015 -0.056 22.082 1.00 88.00 487 GLU A C 1
ATOM 3963 O O . GLU A 1 487 ? -21.684 -0.194 21.053 1.00 88.00 487 GLU A O 1
ATOM 3968 N N . ASP A 1 488 ? -21.141 -0.905 23.107 1.00 89.44 488 ASP A N 1
ATOM 3969 C CA . ASP A 1 488 ? -21.954 -2.134 23.036 1.00 89.44 488 ASP A CA 1
ATOM 3970 C C . ASP A 1 488 ? -23.423 -1.859 22.684 1.00 89.44 488 ASP A C 1
ATOM 3972 O O . ASP A 1 488 ? -24.043 -2.577 21.895 1.00 89.44 488 ASP A O 1
ATOM 3976 N N . ARG A 1 489 ? -23.986 -0.780 23.236 1.00 87.81 489 ARG A N 1
ATOM 3977 C CA . ARG A 1 489 ? -25.354 -0.346 22.932 1.00 87.81 489 ARG A CA 1
ATOM 3978 C C . ARG A 1 489 ? -25.506 0.107 21.480 1.00 87.81 489 ARG A C 1
ATOM 3980 O O . ARG A 1 489 ? -26.521 -0.200 20.846 1.00 87.81 489 ARG A O 1
ATOM 3987 N N . ASP A 1 490 ? -24.513 0.823 20.960 1.00 90.94 490 ASP A N 1
ATOM 3988 C CA . ASP A 1 490 ? -24.509 1.296 19.577 1.00 90.94 490 ASP A CA 1
ATOM 3989 C C . ASP A 1 490 ? -24.434 0.082 18.634 1.00 90.94 490 ASP A C 1
ATOM 3991 O O . ASP A 1 490 ? -25.246 -0.048 17.715 1.00 90.94 490 ASP A O 1
ATOM 3995 N N . ALA A 1 491 ? -23.560 -0.887 18.937 1.00 95.00 491 ALA A N 1
ATOM 3996 C CA . ALA A 1 491 ? -23.452 -2.145 18.199 1.00 95.00 491 ALA A CA 1
ATOM 3997 C C . ALA A 1 491 ? -24.780 -2.919 18.145 1.00 95.00 491 ALA A C 1
ATOM 3999 O O . ALA A 1 491 ? -25.188 -3.361 17.070 1.00 95.00 491 ALA A O 1
ATOM 4000 N N . GLN A 1 492 ? -25.476 -3.055 19.279 1.00 94.94 492 GLN A N 1
ATOM 4001 C CA . GLN A 1 492 ? -26.780 -3.728 19.350 1.00 94.94 492 GLN A CA 1
ATOM 4002 C C . GLN A 1 492 ? -27.850 -3.004 18.525 1.00 94.94 492 GLN A C 1
ATOM 4004 O O . GLN A 1 492 ? -28.631 -3.646 17.819 1.00 94.94 492 GLN A O 1
ATOM 4009 N N . THR A 1 493 ? -27.874 -1.671 18.591 1.00 94.31 493 THR A N 1
ATOM 4010 C CA . THR A 1 493 ? -28.828 -0.837 17.846 1.00 94.31 493 THR A CA 1
ATOM 4011 C C . THR A 1 493 ? -28.630 -0.998 16.339 1.00 94.31 493 THR A C 1
ATOM 4013 O O . THR A 1 493 ? -29.587 -1.281 15.615 1.00 94.31 493 THR A O 1
ATOM 4016 N N . ILE A 1 494 ? -27.380 -0.904 15.876 1.00 97.31 494 ILE A N 1
ATOM 4017 C CA . ILE A 1 494 ? -27.011 -1.074 14.466 1.00 97.31 494 ILE A CA 1
ATOM 4018 C C . ILE A 1 494 ? -27.337 -2.498 13.994 1.00 97.31 494 ILE A C 1
ATOM 4020 O O . ILE A 1 494 ? -28.013 -2.670 12.979 1.00 97.31 494 ILE A O 1
ATOM 4024 N N . ALA A 1 495 ? -26.902 -3.525 14.734 1.00 97.62 495 ALA A N 1
ATOM 4025 C CA . ALA A 1 495 ? -27.137 -4.926 14.381 1.00 97.62 495 ALA A CA 1
ATOM 4026 C C . ALA A 1 495 ? -28.636 -5.231 14.233 1.00 97.62 495 ALA A C 1
ATOM 4028 O O . ALA A 1 495 ? -29.053 -5.830 13.241 1.00 97.62 495 ALA A O 1
ATOM 4029 N N . LYS A 1 496 ? -29.461 -4.744 15.170 1.00 97.38 496 LYS A N 1
ATOM 4030 C CA . LYS A 1 496 ? -30.917 -4.907 15.129 1.00 97.38 496 LYS A CA 1
ATOM 4031 C C . LYS A 1 496 ? -31.546 -4.217 13.917 1.00 97.38 496 LYS A C 1
ATOM 4033 O O . LYS A 1 496 ? -32.371 -4.834 13.248 1.00 97.38 496 LYS A O 1
ATOM 4038 N N . ALA A 1 497 ? -31.164 -2.971 13.626 1.00 97.50 497 ALA A N 1
ATOM 4039 C CA . ALA A 1 497 ? -31.714 -2.216 12.499 1.00 97.50 497 ALA A CA 1
ATOM 4040 C C . ALA A 1 497 ? -31.429 -2.899 11.150 1.00 97.50 497 ALA A C 1
ATOM 4042 O O . ALA A 1 497 ? -32.321 -3.014 10.312 1.00 97.50 497 ALA A O 1
ATOM 4043 N N . PHE A 1 498 ? -30.207 -3.409 10.968 1.00 97.69 498 PHE A N 1
ATOM 4044 C CA . PHE A 1 498 ? -29.788 -4.092 9.740 1.00 97.69 498 PHE A CA 1
ATOM 4045 C C . PHE A 1 498 ? -30.070 -5.604 9.725 1.00 97.69 498 PHE A C 1
ATOM 4047 O O . PHE A 1 498 ? -29.762 -6.257 8.731 1.00 97.69 498 PHE A O 1
ATOM 4054 N N . GLN A 1 499 ? -30.674 -6.159 10.784 1.00 97.31 499 GLN A N 1
ATOM 4055 C CA . GLN A 1 499 ? -30.977 -7.592 10.928 1.00 97.31 499 GLN A CA 1
ATOM 4056 C C . GLN A 1 499 ? -29.729 -8.485 10.800 1.00 97.31 499 GLN A C 1
ATOM 4058 O O . GLN A 1 499 ? -29.732 -9.499 10.102 1.00 97.31 499 GLN A O 1
ATOM 4063 N N . LEU A 1 500 ? -28.647 -8.087 11.467 1.00 96.69 500 LEU A N 1
ATOM 4064 C CA . LEU A 1 500 ? -27.377 -8.807 11.503 1.00 96.69 500 LEU A CA 1
ATOM 4065 C C . LEU A 1 500 ? -27.129 -9.386 12.896 1.00 96.69 500 LEU A C 1
ATOM 4067 O O . LEU A 1 500 ? -27.513 -8.791 13.898 1.00 96.69 500 LEU A O 1
ATOM 4071 N N . ASP A 1 501 ? -26.403 -10.501 12.964 1.00 94.38 501 ASP A N 1
ATOM 4072 C CA . ASP A 1 501 ? -26.016 -11.110 14.246 1.00 94.38 501 ASP A CA 1
ATOM 4073 C C . ASP A 1 501 ? -25.012 -10.247 15.027 1.00 94.38 501 ASP A C 1
ATOM 4075 O O . ASP A 1 501 ? -24.875 -10.372 16.243 1.00 94.38 501 ASP A O 1
ATOM 4079 N N . LYS A 1 502 ? -24.260 -9.397 14.317 1.00 95.00 502 LYS A N 1
ATOM 4080 C CA . LYS A 1 502 ? -23.196 -8.559 14.873 1.00 95.00 502 LYS A CA 1
ATOM 4081 C C . LYS A 1 502 ? -22.824 -7.408 13.942 1.00 95.00 502 LYS A C 1
ATOM 4083 O O . LYS A 1 502 ? -23.091 -7.450 12.740 1.00 95.00 502 LYS A O 1
ATOM 4088 N N . VAL A 1 503 ? -22.101 -6.442 14.500 1.00 97.50 503 VAL A N 1
ATOM 4089 C CA . VAL A 1 503 ? -21.357 -5.419 13.756 1.00 97.50 503 VAL A CA 1
ATOM 4090 C C . VAL A 1 503 ? -19.876 -5.787 13.793 1.00 97.50 503 VAL A C 1
ATOM 4092 O O . VAL A 1 503 ? -19.313 -6.004 14.866 1.00 97.50 503 VAL A O 1
ATOM 4095 N N . ASP A 1 504 ? -19.242 -5.898 12.627 1.00 97.88 504 ASP A N 1
ATOM 4096 C CA . ASP A 1 504 ? -17.796 -6.107 12.553 1.00 97.88 504 ASP A CA 1
ATOM 4097 C C . ASP A 1 504 ? -17.060 -4.783 12.831 1.00 97.88 504 ASP A C 1
ATOM 4099 O O . ASP A 1 504 ? -17.605 -3.698 12.652 1.00 97.88 504 ASP A O 1
ATOM 4103 N N . GLN A 1 505 ? -15.799 -4.852 13.240 1.00 97.75 505 GLN A N 1
ATOM 4104 C CA . GLN A 1 505 ? -14.955 -3.695 13.521 1.00 97.75 505 GLN A CA 1
ATOM 4105 C C . GLN A 1 505 ? -13.632 -3.807 12.763 1.00 97.75 505 GLN A C 1
ATOM 4107 O O . GLN A 1 505 ? -13.069 -4.898 12.613 1.00 97.75 505 GLN A O 1
ATOM 4112 N N . VAL A 1 506 ? -13.120 -2.662 12.315 1.00 97.50 506 VAL A N 1
ATOM 4113 C CA . VAL A 1 506 ? -11.745 -2.508 11.830 1.00 97.50 506 VAL A CA 1
ATOM 4114 C C . VAL A 1 506 ? -11.070 -1.400 12.631 1.00 97.50 506 VAL A C 1
ATOM 4116 O O . VAL A 1 506 ? -11.494 -0.245 12.613 1.00 97.50 506 VAL A O 1
ATOM 4119 N N . TYR A 1 507 ? -9.986 -1.764 13.313 1.00 96.25 507 TYR A N 1
ATOM 4120 C CA . TYR A 1 507 ? -9.090 -0.828 13.978 1.00 96.25 507 TYR A CA 1
ATOM 4121 C C . TYR A 1 507 ? -7.904 -0.555 13.055 1.00 96.25 507 TYR A C 1
ATOM 4123 O O . TYR A 1 507 ? -7.120 -1.451 12.734 1.00 96.25 507 TYR A O 1
ATOM 4131 N N . GLN A 1 508 ? -7.798 0.688 12.602 1.00 92.75 508 GLN A N 1
ATOM 4132 C CA . GLN A 1 508 ? -6.783 1.137 11.659 1.00 92.75 508 GLN A CA 1
ATOM 4133 C C . GLN A 1 508 ? -6.287 2.525 12.061 1.00 92.75 508 GLN A C 1
ATOM 4135 O O . GLN A 1 508 ? -7.055 3.360 12.545 1.00 92.75 508 GLN A O 1
ATOM 4140 N N . ALA A 1 509 ? -5.002 2.758 11.818 1.00 89.50 509 ALA A N 1
ATOM 4141 C CA . ALA A 1 509 ? -4.364 4.058 11.932 1.00 89.50 509 ALA A CA 1
ATOM 4142 C C . ALA A 1 509 ? -3.592 4.368 10.639 1.00 89.50 509 ALA A C 1
ATOM 4144 O O . ALA A 1 509 ? -3.551 3.555 9.714 1.00 89.50 509 ALA A O 1
ATOM 4145 N N . THR A 1 510 ? -2.975 5.547 10.566 1.00 86.44 510 THR A N 1
ATOM 4146 C CA . THR A 1 510 ? -2.141 5.920 9.403 1.00 86.44 510 THR A CA 1
ATOM 4147 C C . THR A 1 510 ? -0.924 4.992 9.281 1.00 86.44 510 THR A C 1
ATOM 4149 O O . THR A 1 510 ? -0.408 4.714 8.195 1.00 86.44 510 THR A O 1
ATOM 4152 N N . GLU A 1 511 ? -0.499 4.496 10.435 1.00 90.69 511 GLU A N 1
ATOM 4153 C CA . GLU A 1 511 ? 0.653 3.654 10.671 1.00 90.69 511 GLU A CA 1
ATOM 4154 C C . GLU A 1 511 ? 0.390 2.171 10.356 1.00 90.69 511 GLU A C 1
ATOM 4156 O O . GLU A 1 511 ? 1.347 1.411 10.269 1.00 90.69 511 GLU A O 1
ATOM 4161 N N . GLY A 1 512 ? -0.867 1.740 10.151 1.00 91.19 512 GLY A N 1
ATOM 4162 C CA . GLY A 1 512 ? -1.147 0.364 9.720 1.00 91.19 512 GLY A CA 1
ATOM 4163 C C . GLY A 1 512 ? -2.586 -0.133 9.904 1.00 91.19 512 GLY A C 1
ATOM 4164 O O . GLY A 1 512 ? -3.423 0.500 10.552 1.00 91.19 512 GLY A O 1
ATOM 4165 N N . PHE A 1 513 ? -2.862 -1.320 9.348 1.00 95.12 513 PHE A N 1
ATOM 4166 C CA . PHE A 1 513 ? -4.113 -2.072 9.528 1.00 95.12 513 PHE A CA 1
ATOM 4167 C C . PHE A 1 513 ? -4.025 -2.966 10.777 1.00 95.12 513 PHE A C 1
ATOM 4169 O O . PHE A 1 513 ? -3.599 -4.120 10.713 1.00 95.12 513 PHE A O 1
ATOM 4176 N N . LEU A 1 514 ? -4.415 -2.413 11.926 1.00 97.44 514 LEU A N 1
ATOM 4177 C CA . LEU A 1 514 ? -4.017 -2.898 13.251 1.00 97.44 514 LEU A CA 1
ATOM 4178 C C . LEU A 1 514 ? -4.805 -4.110 13.744 1.00 97.44 514 LEU A C 1
ATOM 4180 O O . LEU A 1 514 ? -4.205 -5.056 14.251 1.00 97.44 514 LEU A O 1
ATOM 4184 N N . ALA A 1 515 ? -6.131 -4.100 13.607 1.00 98.06 515 ALA A N 1
ATOM 4185 C CA . ALA A 1 515 ? -6.985 -5.191 14.069 1.00 98.06 515 ALA A CA 1
ATOM 4186 C C . ALA A 1 515 ? -8.282 -5.288 13.262 1.00 98.06 515 ALA A C 1
ATOM 4188 O O . ALA A 1 515 ? -8.756 -4.301 12.694 1.00 98.06 515 ALA A O 1
ATOM 4189 N N . CYS A 1 516 ? -8.898 -6.468 13.251 1.00 97.81 516 CYS A N 1
ATOM 4190 C CA . CYS A 1 516 ? -10.237 -6.642 12.695 1.00 97.81 516 CYS A CA 1
ATOM 4191 C C . CYS A 1 516 ? -11.022 -7.782 13.351 1.00 97.81 516 CYS A C 1
ATOM 4193 O O . CYS A 1 516 ? -10.449 -8.694 13.955 1.00 97.81 516 CYS A O 1
ATOM 4195 N N . THR A 1 517 ? -12.345 -7.728 13.221 1.00 97.44 517 THR A N 1
ATOM 4196 C CA . THR A 1 517 ? -13.252 -8.735 13.778 1.00 97.44 517 THR A CA 1
ATOM 4197 C C . THR A 1 517 ? -13.137 -10.090 13.067 1.00 97.44 517 THR A C 1
ATOM 4199 O O . THR A 1 517 ? -13.129 -10.178 11.839 1.00 97.44 517 THR A O 1
ATOM 4202 N N . CYS A 1 518 ? -13.067 -11.179 13.839 1.00 95.25 518 CYS A N 1
ATOM 4203 C CA . CYS A 1 518 ? -13.048 -12.553 13.336 1.00 95.25 518 CYS A CA 1
ATOM 4204 C C . CYS A 1 518 ? -14.466 -13.107 13.084 1.00 95.25 518 CYS A C 1
ATOM 4206 O O . CYS A 1 518 ? -15.476 -12.445 13.335 1.00 95.25 518 CYS A O 1
ATOM 4208 N N . SER A 1 519 ? -14.584 -14.358 12.611 1.00 92.06 519 SER A N 1
ATOM 4209 C CA . SER A 1 519 ? -15.906 -14.963 12.349 1.00 92.06 519 SER A CA 1
ATOM 4210 C C . SER A 1 519 ? -16.795 -15.058 13.587 1.00 92.06 519 SER A C 1
ATOM 4212 O O . SER A 1 519 ? -18.002 -14.914 13.444 1.00 92.06 519 SER A O 1
ATOM 4214 N N . GLU A 1 520 ? -16.206 -15.149 14.778 1.00 94.31 520 GLU A N 1
ATOM 4215 C CA . GLU A 1 520 ? -16.928 -15.239 16.056 1.00 94.31 520 GLU A CA 1
ATOM 4216 C C . GLU A 1 520 ? -17.240 -13.868 16.679 1.00 94.31 520 GLU A C 1
ATOM 4218 O O . GLU A 1 520 ? -17.688 -13.798 17.813 1.00 94.31 520 GLU A O 1
ATOM 4223 N N . GLY A 1 521 ? -16.962 -12.761 15.978 1.00 93.75 521 GLY A N 1
ATOM 4224 C CA . GLY A 1 521 ? -17.296 -11.413 16.465 1.00 93.75 521 GLY A CA 1
ATOM 4225 C C . GLY A 1 521 ? -16.241 -10.771 17.366 1.00 93.75 521 GLY A C 1
ATOM 4226 O O . GLY A 1 521 ? -16.394 -9.621 17.753 1.00 93.75 521 GLY A O 1
ATOM 4227 N N . ASN A 1 522 ? -15.131 -11.461 17.626 1.00 96.25 522 ASN A N 1
ATOM 4228 C CA . ASN A 1 522 ? -14.043 -10.949 18.459 1.00 96.25 522 ASN A CA 1
ATOM 4229 C C . ASN A 1 522 ? -13.024 -10.143 17.648 1.00 96.25 522 ASN A C 1
ATOM 4231 O O . ASN A 1 522 ? -12.671 -10.540 16.537 1.00 96.25 522 ASN A O 1
ATOM 4235 N N . LEU A 1 523 ? -12.511 -9.051 18.214 1.00 97.62 523 LEU A N 1
ATOM 4236 C CA . LEU A 1 523 ? -11.467 -8.228 17.603 1.00 97.62 523 LEU A CA 1
ATOM 4237 C C . LEU A 1 523 ? -10.082 -8.851 17.849 1.00 97.62 523 LEU A C 1
ATOM 4239 O O . LEU A 1 523 ? -9.741 -9.172 18.986 1.00 97.62 523 LEU A O 1
ATOM 4243 N N . HIS A 1 524 ? -9.275 -9.019 16.798 1.00 98.00 524 HIS A N 1
ATOM 4244 C CA . HIS A 1 524 ? -7.902 -9.531 16.906 1.00 98.00 524 HIS A CA 1
ATOM 4245 C C . HIS A 1 524 ? -6.899 -8.601 16.239 1.00 98.00 524 HIS A C 1
ATOM 4247 O O . HIS A 1 524 ? -7.157 -8.129 15.130 1.00 98.00 524 HIS A O 1
ATOM 4253 N N . LEU A 1 525 ? -5.736 -8.417 16.871 1.00 98.12 525 LEU A N 1
ATOM 4254 C CA . LEU A 1 525 ? -4.595 -7.744 16.249 1.00 98.12 525 LEU A CA 1
ATOM 4255 C C . LEU A 1 525 ? -4.123 -8.533 15.015 1.00 98.12 525 LEU A C 1
ATOM 4257 O O . LEU A 1 525 ? -4.038 -9.761 15.045 1.00 98.12 525 LEU A O 1
ATOM 4261 N N . ASN A 1 526 ? -3.800 -7.839 13.925 1.00 97.56 526 ASN A N 1
ATOM 4262 C CA . ASN A 1 526 ? -3.354 -8.435 12.663 1.00 97.56 526 ASN A CA 1
ATOM 4263 C C . ASN A 1 526 ? -1.863 -8.797 12.703 1.00 97.56 526 ASN A C 1
ATOM 4265 O O . ASN A 1 526 ? -1.048 -8.282 11.937 1.00 97.56 526 ASN A O 1
ATOM 4269 N N . GLU A 1 527 ? -1.505 -9.704 13.608 1.00 97.25 527 GLU A N 1
ATOM 4270 C CA . GLU A 1 527 ? -0.115 -10.062 13.914 1.00 97.25 527 GLU A CA 1
ATOM 4271 C C . GLU A 1 527 ? 0.618 -10.817 12.782 1.00 97.25 527 GLU A C 1
ATOM 4273 O O . GLU A 1 527 ? 1.817 -11.087 12.865 1.00 97.25 527 GLU A O 1
ATOM 4278 N N . ASP A 1 528 ? -0.090 -11.143 11.699 1.00 95.38 528 ASP A N 1
ATOM 4279 C CA . ASP A 1 528 ? 0.462 -11.646 10.439 1.00 95.38 528 ASP A CA 1
ATOM 4280 C C . ASP A 1 528 ? 0.860 -10.550 9.439 1.00 95.38 528 ASP A C 1
ATOM 4282 O O . ASP A 1 528 ? 1.505 -10.847 8.434 1.00 95.38 528 ASP A O 1
ATOM 4286 N N . ILE A 1 529 ? 0.470 -9.301 9.692 1.00 95.25 529 ILE A N 1
ATOM 4287 C CA . ILE A 1 529 ? 0.796 -8.128 8.865 1.00 95.25 529 ILE A CA 1
ATOM 4288 C C . ILE A 1 529 ? 1.847 -7.257 9.558 1.00 95.25 529 ILE A C 1
ATOM 4290 O O . ILE A 1 529 ? 2.710 -6.689 8.895 1.00 95.25 529 ILE A O 1
ATOM 4294 N N . LEU A 1 530 ? 1.791 -7.186 10.886 1.00 96.44 530 LEU A N 1
ATOM 4295 C CA . LEU A 1 530 ? 2.669 -6.375 11.721 1.00 96.44 530 LEU A CA 1
ATOM 4296 C C . LEU A 1 530 ? 3.023 -7.121 13.010 1.00 96.44 530 LEU A C 1
ATOM 4298 O O . LEU A 1 530 ? 2.364 -8.093 13.377 1.00 96.44 530 LEU A O 1
ATOM 4302 N N . SER A 1 531 ? 4.062 -6.681 13.712 1.00 97.44 531 SER A N 1
ATOM 4303 C CA . SER A 1 531 ? 4.320 -7.134 15.084 1.00 97.44 531 SER A CA 1
ATOM 4304 C C . SER A 1 531 ? 3.816 -6.103 16.085 1.00 97.44 531 SER A C 1
ATOM 4306 O O . SER A 1 531 ? 3.959 -4.903 15.844 1.00 97.44 531 SER A O 1
ATOM 4308 N N . VAL A 1 532 ? 3.288 -6.568 17.219 1.00 97.88 532 VAL A N 1
ATOM 4309 C CA . VAL A 1 532 ? 2.856 -5.705 18.325 1.00 97.88 532 VAL A CA 1
ATOM 4310 C C . VAL A 1 532 ? 3.592 -6.086 19.598 1.00 97.88 532 VAL A C 1
ATOM 4312 O O . VAL A 1 532 ? 3.425 -7.182 20.130 1.00 97.88 532 VAL A O 1
ATOM 4315 N N . GLU A 1 533 ? 4.386 -5.156 20.102 1.00 97.56 533 GLU A N 1
ATOM 4316 C CA . GLU A 1 533 ? 4.890 -5.171 21.467 1.00 97.56 533 GLU A CA 1
ATOM 4317 C C . GLU A 1 533 ? 3.880 -4.478 22.389 1.00 97.56 533 GLU A C 1
ATOM 4319 O O . GLU A 1 533 ? 3.150 -3.573 21.975 1.00 97.56 533 GLU A O 1
ATOM 4324 N N . LYS A 1 534 ? 3.812 -4.926 23.644 1.00 97.56 534 LYS A N 1
ATOM 4325 C CA . LYS A 1 534 ? 2.810 -4.474 24.615 1.00 97.56 534 LYS A CA 1
ATOM 4326 C C . LYS A 1 534 ? 3.498 -3.772 25.774 1.00 97.56 534 LYS A C 1
ATOM 4328 O O . LYS A 1 534 ? 4.227 -4.406 26.535 1.00 97.56 534 LYS A O 1
ATOM 4333 N N . GLU A 1 535 ? 3.240 -2.481 25.925 1.00 97.50 535 GLU A N 1
ATOM 4334 C CA . GLU A 1 535 ? 3.621 -1.723 27.115 1.00 97.50 535 GLU A CA 1
ATOM 4335 C C . GLU A 1 535 ? 2.443 -1.734 28.096 1.00 97.50 535 GLU A C 1
ATOM 4337 O O . GLU A 1 535 ? 1.520 -0.926 27.979 1.00 97.50 535 GLU A O 1
ATOM 4342 N N . TYR A 1 536 ? 2.433 -2.704 29.014 1.00 96.69 536 TYR A N 1
ATOM 4343 C CA . TYR A 1 536 ? 1.341 -2.876 29.973 1.00 96.69 536 TYR A CA 1
ATOM 4344 C C . TYR A 1 536 ? 1.284 -1.735 30.994 1.00 96.69 536 TYR A C 1
ATOM 4346 O O . TYR A 1 536 ? 2.286 -1.363 31.601 1.00 96.69 536 TYR A O 1
ATOM 4354 N N . LEU A 1 537 ? 0.074 -1.223 31.201 1.00 92.75 537 LEU A N 1
ATOM 4355 C CA . LEU A 1 537 ? -0.293 -0.234 32.214 1.00 92.75 537 LEU A CA 1
ATOM 4356 C C . LEU A 1 537 ? -0.786 -0.897 33.499 1.00 92.75 537 LEU A C 1
ATOM 4358 O O . LEU A 1 537 ? -0.681 -0.315 34.576 1.00 92.75 537 LEU A O 1
ATOM 4362 N N . ASP A 1 538 ? -1.340 -2.100 33.365 1.00 91.62 538 ASP A N 1
ATOM 4363 C CA . ASP A 1 538 ? -1.724 -3.001 34.444 1.00 91.62 538 ASP A CA 1
ATOM 4364 C C . ASP A 1 538 ? -1.878 -4.435 33.906 1.00 91.62 538 ASP A C 1
ATOM 4366 O O . ASP A 1 538 ? -1.359 -4.765 32.840 1.00 91.62 538 ASP A O 1
ATOM 4370 N N . ASP A 1 539 ? -2.607 -5.289 34.627 1.00 91.50 539 ASP A N 1
ATOM 4371 C CA . ASP A 1 539 ? -2.823 -6.692 34.280 1.00 91.50 539 ASP A CA 1
ATOM 4372 C C . ASP A 1 539 ? -3.426 -6.930 32.886 1.00 91.50 539 ASP A C 1
ATOM 4374 O O . ASP A 1 539 ? -3.274 -8.034 32.359 1.00 91.50 539 ASP A O 1
ATOM 4378 N N . SER A 1 540 ? -4.129 -5.962 32.291 1.00 94.00 540 SER A N 1
ATOM 4379 C CA . SER A 1 540 ? -4.860 -6.152 31.024 1.00 94.00 540 SER A CA 1
ATOM 4380 C C . SER A 1 540 ? -4.701 -5.010 30.024 1.00 94.00 540 SER A C 1
ATOM 4382 O O . SER A 1 540 ? -4.808 -5.241 28.818 1.00 94.00 540 SER A O 1
ATOM 4384 N N . ARG A 1 541 ? -4.447 -3.786 30.492 1.00 95.06 541 ARG A N 1
ATOM 4385 C CA . ARG A 1 541 ? -4.379 -2.590 29.651 1.00 95.06 541 ARG A CA 1
ATOM 4386 C C . ARG A 1 541 ? -2.964 -2.357 29.167 1.00 95.06 541 ARG A C 1
ATOM 4388 O O . ARG A 1 541 ? -2.028 -2.483 29.949 1.00 95.06 541 ARG A O 1
ATOM 4395 N N . PHE A 1 542 ? -2.798 -1.984 27.904 1.00 97.25 542 PHE A N 1
ATOM 4396 C CA . PHE A 1 542 ? -1.480 -1.714 27.334 1.00 97.25 542 PHE A CA 1
ATOM 4397 C C . PHE A 1 542 ? -1.519 -0.681 26.204 1.00 97.25 542 PHE A C 1
ATOM 4399 O O . PHE A 1 542 ? -2.534 -0.530 25.517 1.00 97.25 542 PHE A O 1
ATOM 4406 N N . TYR A 1 543 ? -0.386 -0.008 25.992 1.00 97.19 543 TYR A N 1
ATOM 4407 C CA . TYR A 1 543 ? -0.117 0.730 24.758 1.00 97.19 543 TYR A CA 1
ATOM 4408 C C . TYR A 1 543 ? 0.514 -0.210 23.719 1.00 97.19 543 TYR A C 1
ATOM 4410 O O . TYR A 1 543 ? 1.491 -0.900 24.038 1.00 97.19 543 TYR A O 1
ATOM 4418 N N . PRO A 1 544 ? -0.010 -0.264 22.482 1.00 97.81 544 PRO A N 1
ATOM 4419 C CA . PRO A 1 544 ? 0.596 -1.047 21.420 1.00 97.81 544 PRO A CA 1
ATOM 4420 C C . PRO A 1 544 ? 1.790 -0.303 20.806 1.00 97.81 544 PRO A C 1
ATOM 4422 O O . PRO A 1 544 ? 1.676 0.842 20.363 1.00 97.81 544 PRO A O 1
ATOM 4425 N N . ILE A 1 545 ? 2.929 -0.989 20.738 1.00 98.25 545 ILE A N 1
ATOM 4426 C CA . ILE A 1 545 ? 4.127 -0.556 20.015 1.00 98.25 545 ILE A CA 1
ATOM 4427 C C . ILE A 1 545 ? 4.233 -1.424 18.761 1.00 98.25 545 ILE A C 1
ATOM 4429 O O . ILE A 1 545 ? 4.415 -2.637 18.853 1.00 98.25 545 ILE A O 1
ATOM 4433 N N . ILE A 1 546 ? 4.073 -0.820 17.586 1.00 98.00 546 ILE A N 1
ATOM 4434 C CA . ILE A 1 546 ? 3.884 -1.554 16.331 1.00 98.00 546 ILE A CA 1
ATOM 4435 C C . ILE A 1 546 ? 5.092 -1.454 15.400 1.00 98.00 546 ILE A C 1
ATOM 4437 O O . ILE A 1 546 ? 5.743 -0.416 15.297 1.00 98.00 546 ILE A O 1
ATOM 4441 N N . THR A 1 547 ? 5.341 -2.529 14.659 1.00 97.94 547 THR A N 1
ATOM 4442 C CA . THR A 1 547 ? 6.242 -2.529 13.501 1.00 97.94 547 THR A CA 1
ATOM 4443 C C . THR A 1 547 ? 5.505 -3.133 12.314 1.00 97.94 547 THR A C 1
ATOM 4445 O O . THR A 1 547 ? 5.205 -4.331 12.318 1.00 97.94 547 THR A O 1
ATOM 4448 N N . ASP A 1 548 ? 5.213 -2.313 11.304 1.00 96.06 548 ASP A N 1
ATOM 4449 C CA . ASP A 1 548 ? 4.617 -2.766 10.045 1.00 96.06 548 ASP A CA 1
ATOM 4450 C C . ASP A 1 548 ? 5.737 -3.166 9.081 1.00 96.06 548 ASP A C 1
ATOM 4452 O O . ASP A 1 548 ? 6.360 -2.329 8.430 1.00 96.06 548 ASP A O 1
ATOM 4456 N N . PHE A 1 549 ? 5.989 -4.471 8.976 1.00 92.75 549 PHE A N 1
ATOM 4457 C CA . PHE A 1 549 ? 7.038 -5.011 8.111 1.00 92.75 549 PHE A CA 1
ATOM 4458 C C . PHE A 1 549 ? 6.658 -5.049 6.618 1.00 92.75 549 PHE A C 1
ATOM 4460 O O . PHE A 1 549 ? 7.397 -5.619 5.808 1.00 92.75 549 PHE A O 1
ATOM 4467 N N . LYS A 1 550 ? 5.501 -4.493 6.231 1.00 89.69 550 LYS A N 1
ATOM 4468 C CA . LYS A 1 550 ? 5.086 -4.304 4.831 1.00 89.69 550 LYS A CA 1
ATOM 4469 C C . LYS A 1 550 ? 5.262 -2.863 4.352 1.00 89.69 550 LYS A C 1
ATOM 4471 O O . LYS A 1 550 ? 5.272 -2.656 3.138 1.00 89.69 550 LYS A O 1
ATOM 4476 N N . ARG A 1 551 ? 5.405 -1.892 5.262 1.00 91.12 551 ARG A N 1
ATOM 4477 C CA . ARG A 1 551 ? 5.525 -0.467 4.931 1.00 91.12 551 ARG A CA 1
ATOM 4478 C C . ARG A 1 551 ? 6.978 -0.085 4.651 1.00 91.12 551 ARG A C 1
ATOM 4480 O O . ARG A 1 551 ? 7.807 -0.028 5.545 1.00 91.12 551 ARG A O 1
ATOM 4487 N N . THR A 1 552 ? 7.283 0.197 3.396 1.00 90.81 552 THR A N 1
ATOM 4488 C CA . THR A 1 552 ? 8.617 0.532 2.885 1.00 90.81 552 THR A CA 1
ATOM 4489 C C . THR A 1 552 ? 8.830 2.025 2.650 1.00 90.81 552 THR A C 1
ATOM 4491 O O . THR A 1 552 ? 9.930 2.506 2.901 1.00 90.81 552 THR A O 1
ATOM 4494 N N . SER A 1 553 ? 7.806 2.766 2.216 1.00 91.00 553 SER A N 1
ATOM 4495 C CA . SER A 1 553 ? 7.878 4.189 1.854 1.00 91.00 553 SER A CA 1
ATOM 4496 C C . SER A 1 553 ? 8.251 5.089 3.031 1.00 91.00 553 SER A C 1
ATOM 4498 O O . SER A 1 553 ? 9.128 5.943 2.940 1.00 91.00 553 SER A O 1
ATOM 4500 N N . GLN A 1 554 ? 7.570 4.870 4.150 1.00 92.25 554 GLN A N 1
ATOM 4501 C CA . GLN A 1 554 ? 7.702 5.580 5.410 1.00 92.25 554 GLN A CA 1
ATOM 4502 C C . GLN A 1 554 ? 7.757 4.509 6.501 1.00 92.25 554 GLN A C 1
ATOM 4504 O O . GLN A 1 554 ? 6.703 4.031 6.928 1.00 92.25 554 GLN A O 1
ATOM 4509 N N . PRO A 1 555 ? 8.963 4.062 6.887 1.00 93.75 555 PRO A N 1
ATOM 4510 C CA . PRO A 1 555 ? 9.128 2.948 7.803 1.00 93.75 555 PRO A CA 1
ATOM 4511 C C . PRO A 1 555 ? 8.402 3.164 9.134 1.00 93.75 555 PRO A C 1
ATOM 4513 O O . PRO A 1 555 ? 8.685 4.113 9.861 1.00 93.75 555 PRO A O 1
ATOM 4516 N N . ILE A 1 556 ? 7.494 2.246 9.473 1.00 95.56 556 ILE A N 1
ATOM 4517 C CA . ILE A 1 556 ? 6.847 2.173 10.788 1.00 95.56 556 ILE A CA 1
ATOM 4518 C C . ILE A 1 556 ? 7.582 1.108 11.601 1.00 95.56 556 ILE A C 1
ATOM 4520 O O . ILE A 1 556 ? 7.407 -0.089 11.366 1.00 95.56 556 ILE A O 1
ATOM 4524 N N . TYR A 1 557 ? 8.451 1.536 12.518 1.00 96.88 557 TYR A N 1
ATOM 4525 C CA . TYR A 1 557 ? 9.303 0.647 13.312 1.00 96.88 557 TYR A CA 1
ATOM 4526 C C . TYR A 1 557 ? 9.252 1.021 14.791 1.00 96.88 557 TYR A C 1
ATOM 4528 O O . TYR A 1 557 ? 9.603 2.138 15.154 1.00 96.88 557 TYR A O 1
ATOM 4536 N N . ARG A 1 558 ? 8.818 0.092 15.650 1.00 97.44 558 ARG A N 1
ATOM 4537 C CA . ARG A 1 558 ? 8.606 0.335 17.089 1.00 97.44 558 ARG A CA 1
ATOM 4538 C C . ARG A 1 558 ? 7.817 1.631 17.347 1.00 97.44 558 ARG A C 1
ATOM 4540 O O . ARG A 1 558 ? 8.165 2.431 18.217 1.00 97.44 558 ARG A O 1
ATOM 4547 N N . TYR A 1 559 ? 6.771 1.861 16.556 1.00 97.44 559 TYR A N 1
ATOM 4548 C CA . TYR A 1 559 ? 5.916 3.035 16.663 1.00 97.44 559 TYR A CA 1
ATOM 4549 C C . TYR A 1 559 ? 4.946 2.865 17.830 1.00 97.44 559 TYR A C 1
ATOM 4551 O O . TYR A 1 559 ? 4.071 1.999 17.801 1.00 97.44 559 TYR A O 1
ATOM 4559 N N . ARG A 1 560 ? 5.094 3.685 18.866 1.00 97.06 560 ARG A N 1
ATOM 4560 C CA . ARG A 1 560 ? 4.247 3.672 20.055 1.00 97.06 560 ARG A CA 1
ATOM 4561 C C . ARG A 1 560 ? 2.966 4.453 19.784 1.00 97.06 560 ARG A C 1
ATOM 4563 O O . ARG A 1 560 ? 2.979 5.678 19.674 1.00 97.06 560 ARG A O 1
ATOM 4570 N N . LEU A 1 561 ? 1.850 3.739 19.692 1.00 94.62 561 LEU A N 1
ATOM 4571 C CA . LEU A 1 561 ? 0.532 4.353 19.571 1.00 94.62 561 LEU A CA 1
ATOM 4572 C C . LEU A 1 561 ? 0.074 4.925 20.918 1.00 94.62 561 LEU A C 1
ATOM 4574 O O . LEU A 1 561 ? 0.526 4.516 21.987 1.00 94.62 561 LEU A O 1
ATOM 4578 N N . ASN A 1 562 ? -0.859 5.871 20.854 1.00 91.62 562 ASN A N 1
ATOM 4579 C CA . ASN A 1 562 ? -1.473 6.496 22.024 1.00 91.62 562 ASN A CA 1
ATOM 4580 C C . ASN A 1 562 ? -2.839 5.892 22.387 1.00 91.62 562 ASN A C 1
ATOM 4582 O O . ASN A 1 562 ? -3.471 6.356 23.334 1.00 91.62 562 ASN A O 1
ATOM 4586 N N . ASP A 1 563 ? -3.311 4.885 21.650 1.00 93.12 563 ASP A N 1
ATOM 4587 C CA . ASP A 1 563 ? -4.539 4.161 21.974 1.00 93.12 563 ASP A CA 1
ATOM 4588 C C . ASP A 1 563 ? -4.287 3.163 23.125 1.00 93.12 563 ASP A C 1
ATOM 4590 O O . ASP A 1 563 ? -3.246 2.510 23.182 1.00 93.12 563 ASP A O 1
ATOM 4594 N N . ILE A 1 564 ? -5.250 3.038 24.038 1.00 94.69 564 ILE A N 1
ATOM 4595 C CA . ILE A 1 564 ? -5.215 2.120 25.182 1.00 94.69 564 ILE A CA 1
ATOM 4596 C C . ILE A 1 564 ? -6.063 0.902 24.830 1.00 94.69 564 ILE A C 1
ATOM 4598 O O . ILE A 1 564 ? -7.279 1.015 24.645 1.00 94.69 564 ILE A O 1
ATOM 4602 N N . LEU A 1 565 ? -5.426 -0.262 24.743 1.00 96.88 565 LEU A N 1
ATOM 4603 C CA . LEU A 1 565 ? -6.091 -1.523 24.430 1.00 96.88 565 LEU A CA 1
ATOM 4604 C C . LEU A 1 565 ? -6.277 -2.360 25.693 1.00 96.88 565 LEU A C 1
ATOM 4606 O O . LEU A 1 565 ? -5.380 -2.410 26.532 1.00 96.88 565 LEU A O 1
ATOM 4610 N N . VAL A 1 566 ? -7.419 -3.042 25.800 1.00 96.25 566 VAL A N 1
ATOM 4611 C CA . VAL A 1 566 ? -7.685 -4.035 26.850 1.00 96.25 566 VAL A CA 1
ATOM 4612 C C . VAL A 1 566 ? -7.533 -5.430 26.248 1.00 96.25 566 VAL A C 1
ATOM 4614 O O . VAL A 1 566 ? -8.248 -5.793 25.309 1.00 96.25 566 VAL A O 1
ATOM 4617 N N . GLU A 1 567 ? -6.571 -6.202 26.746 1.00 97.38 567 GLU A N 1
ATOM 4618 C CA . GLU A 1 567 ? -6.323 -7.566 26.283 1.00 97.38 567 GLU A CA 1
ATOM 4619 C C . GLU A 1 567 ? -7.331 -8.560 26.865 1.00 97.38 567 GLU A C 1
ATOM 4621 O O . GLU A 1 567 ? -7.486 -8.672 28.080 1.00 97.38 567 GLU A O 1
ATOM 4626 N N . GLU A 1 568 ? -7.914 -9.381 25.993 1.00 97.12 568 GLU A N 1
ATOM 4627 C CA . GLU A 1 568 ? -8.663 -10.567 26.390 1.00 97.12 568 GLU A CA 1
ATOM 4628 C C . GLU A 1 568 ? -7.735 -11.788 26.362 1.00 97.12 568 GLU A C 1
ATOM 4630 O O . GLU A 1 568 ? -7.288 -12.243 25.304 1.00 97.12 568 GLU A O 1
ATOM 4635 N N . LYS A 1 569 ? -7.428 -12.321 27.548 1.00 94.19 569 LYS A N 1
ATOM 4636 C CA . LYS A 1 569 ? -6.456 -13.411 27.720 1.00 94.19 569 LYS A CA 1
ATOM 4637 C C . LYS A 1 569 ? -7.028 -14.788 27.378 1.00 94.19 569 LYS A C 1
ATOM 4639 O O . LYS A 1 569 ? -6.255 -15.728 27.169 1.00 94.19 569 LYS A O 1
ATOM 4644 N N . SER A 1 570 ? -8.353 -14.932 27.328 1.00 94.12 570 SER A N 1
ATOM 4645 C CA . SER A 1 570 ? -8.995 -16.201 26.984 1.00 94.12 570 SER A CA 1
ATOM 4646 C C . SER A 1 570 ? -8.822 -16.551 25.495 1.00 94.12 570 SER A C 1
ATOM 4648 O O . SER A 1 570 ? -8.898 -15.676 24.624 1.00 94.12 570 SER A O 1
ATOM 4650 N N . PRO A 1 571 ? -8.609 -17.840 25.159 1.00 94.06 571 PRO A N 1
ATOM 4651 C CA . PRO A 1 571 ? -8.561 -18.282 23.770 1.00 94.06 571 PRO A CA 1
ATOM 4652 C C . PRO A 1 571 ? -9.851 -17.941 23.019 1.00 94.06 571 PRO A C 1
ATOM 4654 O O . PRO A 1 571 ? -10.952 -18.089 23.546 1.00 94.06 571 PRO A O 1
ATOM 4657 N N . CYS A 1 572 ? -9.728 -17.532 21.757 1.00 95.62 572 CYS A N 1
ATOM 4658 C CA . CYS A 1 572 ? -10.901 -17.253 20.939 1.00 95.62 572 CYS A CA 1
ATOM 4659 C C . CYS A 1 572 ? -11.480 -18.546 20.335 1.00 95.62 572 CYS A C 1
ATOM 4661 O O . CYS A 1 572 ? -10.718 -19.327 19.752 1.00 95.62 572 CYS A O 1
ATOM 4663 N N . PRO A 1 573 ? -12.815 -18.733 20.333 1.00 95.50 573 PRO A N 1
ATOM 4664 C CA . PRO A 1 573 ? -13.461 -19.864 19.659 1.00 95.50 573 PRO A CA 1
ATOM 4665 C C . PRO A 1 573 ? -13.176 -19.946 18.151 1.00 95.50 573 PRO A C 1
ATOM 4667 O O . PRO A 1 573 ? -13.304 -21.012 17.557 1.00 95.50 573 PRO A O 1
ATOM 4670 N N . CYS A 1 574 ? -12.719 -18.852 17.522 1.00 93.62 574 CYS A N 1
ATOM 4671 C CA . CYS A 1 574 ? -12.343 -18.855 16.106 1.00 93.62 574 CYS A CA 1
ATOM 4672 C C . CYS A 1 574 ? -11.068 -19.669 15.805 1.00 93.62 574 CYS A C 1
ATOM 4674 O O . CYS A 1 574 ? -10.749 -19.896 14.636 1.00 93.62 574 CYS A O 1
ATOM 4676 N N . GLY A 1 575 ? -10.316 -20.064 16.841 1.00 93.31 575 GLY A N 1
ATOM 4677 C CA . GLY A 1 575 ? -9.054 -20.797 16.731 1.00 93.31 575 GLY A CA 1
ATOM 4678 C C . GLY A 1 575 ? -7.832 -19.934 16.397 1.00 93.31 575 GLY A C 1
ATOM 4679 O O . GLY A 1 575 ? -6.740 -20.474 16.237 1.00 93.31 575 GLY A O 1
ATOM 4680 N N . SER A 1 576 ? -7.986 -18.609 16.282 1.00 94.50 576 SER A N 1
ATOM 4681 C CA . SER A 1 576 ? -6.858 -17.691 16.092 1.00 94.50 576 SER A CA 1
ATOM 4682 C C . SER A 1 576 ? -5.987 -17.624 17.345 1.00 94.50 576 SER A C 1
ATOM 4684 O O . SER A 1 576 ? -6.493 -17.522 18.462 1.00 94.50 576 SER A O 1
ATOM 4686 N N . VAL A 1 577 ? -4.671 -17.621 17.138 1.00 96.38 577 VAL A N 1
ATOM 4687 C CA . VAL A 1 577 ? -3.666 -17.413 18.192 1.00 96.38 577 VAL A CA 1
ATOM 4688 C C . VAL A 1 577 ? -3.277 -15.943 18.365 1.00 96.38 577 VAL A C 1
ATOM 4690 O O . VAL A 1 577 ? -2.464 -15.639 19.235 1.00 96.38 577 VAL A O 1
ATOM 4693 N N . PHE A 1 578 ? -3.826 -15.049 17.535 1.00 97.19 578 PHE A N 1
ATOM 4694 C CA . PHE A 1 578 ? -3.561 -13.613 17.616 1.00 97.19 578 PHE A CA 1
ATOM 4695 C C . PHE A 1 578 ? -4.190 -13.029 18.871 1.00 97.19 578 PHE A C 1
ATOM 4697 O O . PHE A 1 578 ? -5.274 -13.450 19.289 1.00 97.19 578 PHE A O 1
ATOM 4704 N N . THR A 1 579 ? -3.530 -12.019 19.419 1.00 97.62 579 THR A N 1
ATOM 4705 C CA . THR A 1 579 ? -3.978 -11.240 20.565 1.00 97.62 579 THR A CA 1
ATOM 4706 C C . THR A 1 579 ? -5.407 -10.771 20.331 1.00 97.62 579 THR A C 1
ATOM 4708 O O . THR A 1 579 ? -5.695 -10.061 19.362 1.00 97.62 579 THR A O 1
ATOM 4711 N N . ARG A 1 580 ? -6.303 -11.206 21.217 1.00 97.56 580 ARG A N 1
ATOM 4712 C CA . ARG A 1 580 ? -7.698 -10.788 21.239 1.00 97.56 580 ARG A CA 1
ATOM 4713 C C . ARG A 1 580 ? -7.799 -9.507 22.055 1.00 97.56 580 ARG A C 1
ATOM 4715 O O . ARG A 1 580 ? -7.226 -9.404 23.137 1.00 97.56 580 ARG A O 1
ATOM 4722 N N . ILE A 1 581 ? -8.514 -8.538 21.510 1.00 97.62 581 ILE A N 1
ATOM 4723 C CA . ILE A 1 581 ? -8.793 -7.270 22.172 1.00 97.62 581 ILE A CA 1
ATOM 4724 C C . ILE A 1 581 ? -10.230 -7.337 22.670 1.00 97.62 581 ILE A C 1
ATOM 4726 O O . ILE A 1 581 ? -11.138 -7.604 21.882 1.00 97.62 581 ILE A O 1
ATOM 4730 N N . GLU A 1 582 ? -10.417 -7.136 23.973 1.00 95.06 582 GLU A N 1
ATOM 4731 C CA . GLU A 1 582 ? -11.746 -7.019 24.577 1.00 95.06 582 GLU A CA 1
ATOM 4732 C C . GLU A 1 582 ? -12.402 -5.725 24.094 1.00 95.06 582 GLU A C 1
ATOM 4734 O O . GLU A 1 582 ? -13.492 -5.745 23.529 1.00 95.06 582 GLU A O 1
ATOM 4739 N N . LYS A 1 583 ? -11.690 -4.602 24.251 1.00 92.25 583 LYS A N 1
ATOM 4740 C CA . LYS A 1 583 ? -12.125 -3.283 23.792 1.00 92.25 583 LYS A CA 1
ATOM 4741 C C . LYS A 1 583 ? -10.961 -2.311 23.620 1.00 92.25 583 LYS A C 1
ATOM 4743 O O . LYS A 1 583 ? -9.870 -2.502 24.163 1.00 92.25 583 LYS A O 1
ATOM 4748 N N . ILE A 1 584 ? -11.228 -1.236 22.883 1.00 92.75 584 ILE A N 1
ATOM 4749 C CA . ILE A 1 584 ? -10.362 -0.057 22.797 1.00 92.75 584 ILE A CA 1
ATOM 4750 C C . ILE A 1 584 ? -10.881 0.947 23.827 1.00 92.75 584 ILE A C 1
ATOM 4752 O O . ILE A 1 584 ? -11.964 1.504 23.673 1.00 92.75 584 ILE A O 1
ATOM 4756 N N . GLU A 1 585 ? -10.122 1.158 24.900 1.00 89.12 585 GLU A N 1
ATOM 4757 C CA . GLU A 1 585 ? -10.541 1.976 26.042 1.00 89.12 585 GLU A CA 1
ATOM 4758 C C . GLU A 1 585 ? -10.510 3.474 25.730 1.00 89.12 585 GLU A C 1
ATOM 4760 O O . GLU A 1 585 ? -11.257 4.239 26.333 1.00 89.12 585 GLU A O 1
ATOM 4765 N N . GLY A 1 586 ? -9.689 3.925 24.787 1.00 87.44 586 GLY A N 1
ATOM 4766 C CA . GLY A 1 586 ? -9.557 5.340 24.445 1.00 87.44 586 GLY A CA 1
ATOM 4767 C C . GLY A 1 586 ? -8.126 5.701 24.102 1.00 87.44 586 GLY A C 1
ATOM 4768 O O . GLY A 1 586 ? -7.356 4.841 23.689 1.00 87.44 586 GLY A O 1
ATOM 4769 N N . ARG A 1 587 ? -7.773 6.974 24.283 1.00 87.88 587 ARG A N 1
ATOM 4770 C CA . ARG A 1 587 ? -6.421 7.490 24.048 1.00 87.88 587 ARG A CA 1
ATOM 4771 C C . ARG A 1 587 ? -5.808 8.045 25.320 1.00 87.88 587 ARG A C 1
ATOM 4773 O O . ARG A 1 587 ? -6.530 8.568 26.166 1.00 87.88 587 ARG A O 1
ATOM 4780 N N . SER A 1 588 ? -4.480 8.001 25.415 1.00 87.50 588 SER A N 1
ATOM 4781 C CA . SER A 1 588 ? -3.730 8.622 26.513 1.00 87.50 588 SER A CA 1
ATOM 4782 C C . SER A 1 588 ? -3.982 10.124 26.620 1.00 87.50 588 SER A C 1
ATOM 4784 O O . SER A 1 588 ? -4.024 10.670 27.718 1.00 87.50 588 SER A O 1
ATOM 4786 N N . ASP A 1 589 ? -4.182 10.794 25.484 1.00 85.62 589 ASP A N 1
ATOM 4787 C CA . ASP A 1 589 ? -4.405 12.243 25.437 1.00 85.62 589 ASP A CA 1
ATOM 4788 C C . ASP A 1 589 ? -5.703 12.633 26.161 1.00 85.62 589 ASP A C 1
ATOM 4790 O O . ASP A 1 589 ? -5.770 13.689 26.796 1.00 85.62 589 ASP A O 1
ATOM 4794 N N . ASP A 1 590 ? -6.687 11.728 26.130 1.00 87.62 590 ASP A N 1
ATOM 4795 C CA . ASP A 1 590 ? -8.019 11.890 26.704 1.00 87.62 590 ASP A CA 1
ATOM 4796 C C . ASP A 1 590 ? -8.096 11.404 28.178 1.00 87.62 590 ASP A C 1
ATOM 4798 O O . ASP A 1 590 ? -9.181 11.401 28.757 1.00 87.62 590 ASP A O 1
ATOM 4802 N N . ILE A 1 591 ? -6.975 11.006 28.810 1.00 91.50 591 ILE A N 1
ATOM 4803 C CA . ILE A 1 591 ? -6.908 10.688 30.254 1.00 91.50 591 ILE A CA 1
ATOM 4804 C C . ILE A 1 591 ? -7.175 11.952 31.071 1.00 91.50 591 ILE A C 1
ATOM 4806 O O . ILE A 1 591 ? -6.554 12.989 30.837 1.00 91.50 591 ILE A O 1
ATOM 4810 N N . PHE A 1 592 ? -8.064 11.850 32.061 1.00 94.81 592 PHE A N 1
ATOM 4811 C CA . PHE A 1 592 ? -8.382 12.950 32.965 1.00 94.81 592 PHE A CA 1
ATOM 4812 C C . PHE A 1 592 ? -7.429 12.959 34.153 1.00 94.81 592 PHE A C 1
ATOM 4814 O O . PHE A 1 592 ? -7.026 11.912 34.664 1.00 94.81 592 PHE A O 1
ATOM 4821 N N . TYR A 1 593 ? -7.089 14.159 34.606 1.00 94.62 593 TYR A N 1
ATOM 4822 C CA . TYR A 1 593 ? -6.204 14.379 35.742 1.00 94.62 593 TYR A CA 1
ATOM 4823 C C . TYR A 1 593 ? -6.962 15.175 36.796 1.00 94.62 593 TYR A C 1
ATOM 4825 O O . TYR A 1 593 ? -7.370 16.309 36.549 1.00 94.62 593 TYR A O 1
ATOM 4833 N N . PHE A 1 594 ? -7.164 14.585 37.970 1.00 95.50 594 PHE A N 1
ATOM 4834 C CA . PHE A 1 594 ? -7.795 15.256 39.108 1.00 95.50 594 PHE A CA 1
ATOM 4835 C C . PHE A 1 594 ? -6.781 15.499 40.215 1.00 95.50 594 PHE A C 1
ATOM 4837 O O . PHE A 1 594 ? -5.746 14.837 40.272 1.00 95.50 594 PHE A O 1
ATOM 4844 N N . LYS A 1 595 ? -7.052 16.463 41.093 1.00 94.44 595 LYS A N 1
ATOM 4845 C CA . LYS A 1 595 ? -6.202 16.739 42.258 1.00 94.44 595 LYS A CA 1
ATOM 4846 C C . LYS A 1 595 ? -6.541 15.773 43.389 1.00 94.44 595 LYS A C 1
ATOM 4848 O O . LYS A 1 595 ? -7.705 15.431 43.572 1.00 94.44 595 LYS A O 1
ATOM 4853 N N . LYS A 1 596 ? -5.542 15.362 44.160 1.00 94.81 596 LYS A N 1
ATOM 4854 C CA . LYS A 1 596 ? -5.708 14.661 45.439 1.00 94.81 596 LYS A CA 1
ATOM 4855 C C . LYS A 1 596 ? -5.575 15.631 46.610 1.00 94.81 596 LYS A C 1
ATOM 4857 O O . LYS A 1 596 ? -5.100 16.752 46.436 1.00 94.81 596 LYS A O 1
ATOM 4862 N N . GLU A 1 597 ? -5.955 15.183 47.806 1.00 92.06 597 GLU A N 1
ATOM 4863 C CA . GLU A 1 597 ? -5.796 15.964 49.044 1.00 92.06 597 GLU A CA 1
ATOM 4864 C C . GLU A 1 597 ? -4.329 16.300 49.355 1.00 92.06 597 GLU A C 1
ATOM 4866 O O . GLU A 1 597 ? -4.041 17.371 49.880 1.00 92.06 597 GLU A O 1
ATOM 4871 N N . ASP A 1 598 ? -3.393 15.428 48.972 1.00 91.56 598 ASP A N 1
ATOM 4872 C CA . ASP A 1 598 ? -1.948 15.632 49.148 1.00 91.56 598 ASP A CA 1
ATOM 4873 C C . ASP A 1 598 ? -1.312 16.558 48.088 1.00 91.56 598 ASP A C 1
ATOM 4875 O O . ASP A 1 598 ? -0.100 16.771 48.088 1.00 91.56 598 ASP A O 1
ATOM 4879 N N . GLY A 1 599 ? -2.117 17.108 47.171 1.00 88.50 599 GLY A N 1
ATOM 4880 C CA . GLY A 1 599 ? -1.668 17.977 46.082 1.00 88.50 599 GLY A CA 1
ATOM 4881 C C . GLY A 1 599 ? -1.116 17.244 44.854 1.00 88.50 599 GLY A C 1
ATOM 4882 O O . GLY A 1 599 ? -0.858 17.891 43.837 1.00 88.50 599 GLY A O 1
ATOM 4883 N N . SER A 1 600 ? -0.970 15.916 44.898 1.00 92.31 600 SER A N 1
ATOM 4884 C CA . SER A 1 600 ? -0.611 15.114 43.724 1.00 92.31 600 SER A CA 1
ATOM 4885 C C . SER A 1 600 ? -1.795 14.959 42.759 1.00 92.31 600 SER A C 1
ATOM 4887 O O . SER A 1 600 ? -2.934 15.325 43.066 1.00 92.31 600 SER A O 1
ATOM 4889 N N . SER A 1 601 ? -1.538 14.434 41.557 1.00 92.56 601 SER A N 1
ATOM 4890 C CA . SER A 1 601 ? -2.585 14.201 40.560 1.00 92.56 601 SER A CA 1
ATOM 4891 C C . SER A 1 601 ? -2.991 12.730 40.479 1.00 92.56 601 SER A C 1
ATOM 4893 O O . SER A 1 601 ? -2.148 11.834 40.434 1.00 92.56 601 SER A O 1
ATOM 4895 N N . GLN A 1 602 ? -4.298 12.480 40.424 1.00 94.12 602 GLN A N 1
ATOM 4896 C CA . GLN A 1 602 ? -4.888 11.184 40.124 1.00 94.12 602 GLN A CA 1
ATOM 4897 C C . GLN A 1 602 ? -5.241 11.093 38.637 1.00 94.12 602 GLN A C 1
ATOM 4899 O O . GLN A 1 602 ? -6.062 11.862 38.141 1.00 94.12 602 GLN A O 1
ATOM 4904 N N . MET A 1 603 ? -4.672 10.099 37.954 1.00 93.00 603 MET A N 1
ATOM 4905 C CA . MET A 1 603 ? -5.033 9.756 36.577 1.00 93.00 603 MET A CA 1
ATOM 4906 C C . MET A 1 603 ? -6.309 8.919 36.546 1.00 93.00 603 MET A C 1
ATOM 4908 O O . MET A 1 603 ? -6.398 7.896 37.233 1.00 93.00 603 MET A O 1
ATOM 4912 N N . ILE A 1 604 ? -7.271 9.327 35.724 1.00 93.38 604 ILE A N 1
ATOM 4913 C CA . ILE A 1 604 ? -8.527 8.621 35.487 1.00 93.38 604 ILE A CA 1
ATOM 4914 C C . ILE A 1 604 ? -8.681 8.373 33.993 1.00 93.38 604 ILE A C 1
ATOM 4916 O O . ILE A 1 604 ? -8.749 9.293 33.180 1.00 93.38 604 ILE A O 1
ATOM 4920 N N . TYR A 1 605 ? -8.727 7.097 33.633 1.00 90.00 605 TYR A N 1
ATOM 4921 C CA . TYR A 1 605 ? -8.822 6.685 32.243 1.00 90.00 605 TYR A CA 1
ATOM 4922 C C . TYR A 1 605 ? -10.226 6.923 31.661 1.00 90.00 605 TYR A C 1
ATOM 4924 O O . TYR A 1 605 ? -11.207 6.853 32.411 1.00 90.00 605 TYR A O 1
ATOM 4932 N N . PRO A 1 606 ? -10.346 7.141 30.335 1.00 89.75 606 PRO A N 1
ATOM 4933 C CA . PRO A 1 606 ? -11.616 7.479 29.691 1.00 89.75 606 PRO A CA 1
ATOM 4934 C C . PRO A 1 606 ? -12.767 6.506 29.976 1.00 89.75 606 PRO A C 1
ATOM 4936 O O . PRO A 1 606 ? -13.913 6.937 30.062 1.00 89.75 606 PRO A O 1
ATOM 4939 N N . ASP A 1 607 ? -12.492 5.210 30.164 1.00 87.00 607 ASP A N 1
ATOM 4940 C CA . ASP A 1 607 ? -13.536 4.218 30.460 1.00 87.00 607 ASP A CA 1
ATOM 4941 C C . ASP A 1 607 ? -14.254 4.485 31.785 1.00 87.00 607 ASP A C 1
ATOM 4943 O O . ASP A 1 607 ? -15.474 4.366 31.850 1.00 87.00 607 ASP A O 1
ATOM 4947 N N . PHE A 1 608 ? -13.530 4.909 32.826 1.00 90.62 608 PHE A N 1
ATOM 4948 C CA . PHE A 1 608 ? -14.151 5.266 34.104 1.00 90.62 608 PHE A CA 1
ATOM 4949 C C . PHE A 1 608 ? -15.094 6.459 33.942 1.00 90.62 608 PHE A C 1
ATOM 4951 O O . PHE A 1 608 ? -16.202 6.435 34.469 1.00 90.62 608 PHE A O 1
ATOM 4958 N N . ILE A 1 609 ? -14.686 7.451 33.146 1.00 94.50 609 ILE A N 1
ATOM 4959 C CA . ILE A 1 609 ? -15.512 8.619 32.826 1.00 94.50 609 ILE A CA 1
ATOM 4960 C C . ILE A 1 609 ? -16.773 8.198 32.062 1.00 94.50 609 ILE A C 1
ATOM 4962 O O . ILE A 1 609 ? -17.868 8.632 32.409 1.00 94.50 609 ILE A O 1
ATOM 4966 N N . ARG A 1 610 ? -16.653 7.309 31.062 1.00 90.62 610 ARG A N 1
ATOM 4967 C CA . ARG A 1 610 ? -17.823 6.790 30.329 1.00 90.62 610 ARG A CA 1
ATOM 4968 C C . ARG A 1 610 ? -18.780 6.036 31.237 1.00 90.62 610 ARG A C 1
ATOM 4970 O O . ARG A 1 610 ? -19.978 6.268 31.145 1.00 90.62 610 ARG A O 1
ATOM 4977 N N . ARG A 1 611 ? -18.275 5.166 32.117 1.00 89.38 611 ARG A N 1
ATOM 4978 C CA . ARG A 1 611 ? -19.113 4.386 33.044 1.00 89.38 611 ARG A CA 1
ATOM 4979 C C . ARG A 1 611 ? -19.958 5.278 33.949 1.00 89.38 611 ARG A C 1
ATOM 4981 O O . ARG A 1 611 ? -21.124 4.962 34.155 1.00 89.38 611 ARG A O 1
ATOM 4988 N N . CYS A 1 612 ? -19.417 6.408 34.414 1.00 94.00 612 CYS A N 1
ATOM 4989 C CA . CYS A 1 612 ? -20.194 7.373 35.198 1.00 94.00 612 CYS A CA 1
ATOM 4990 C C . CYS A 1 612 ? -21.425 7.900 34.447 1.00 94.00 612 CYS A C 1
ATOM 4992 O O . CYS A 1 612 ? -22.427 8.219 35.079 1.00 94.00 612 CYS A O 1
ATOM 4994 N N . ILE A 1 613 ? -21.365 7.969 33.114 1.00 94.19 613 ILE A N 1
ATOM 4995 C CA . ILE A 1 613 ? -22.507 8.353 32.282 1.00 94.19 613 ILE A CA 1
ATOM 4996 C C . ILE A 1 613 ? -23.386 7.132 31.981 1.00 94.19 613 ILE A C 1
ATOM 4998 O O . ILE A 1 613 ? -24.590 7.167 32.202 1.00 94.19 613 ILE A O 1
ATOM 5002 N N . LEU A 1 614 ? -22.794 6.038 31.496 1.00 88.44 614 LEU A N 1
ATOM 5003 C CA . LEU A 1 614 ? -23.521 4.880 30.964 1.00 88.44 614 LEU A CA 1
ATOM 5004 C C . LEU A 1 614 ? -24.262 4.050 32.026 1.00 88.44 614 LEU A C 1
ATOM 5006 O O . LEU A 1 614 ? -25.143 3.275 31.663 1.00 88.44 614 LEU A O 1
ATOM 5010 N N . PHE A 1 615 ? -23.943 4.201 33.317 1.00 87.81 615 PHE A N 1
ATOM 5011 C CA . PHE A 1 615 ? -24.727 3.598 34.405 1.00 87.81 615 PHE A CA 1
ATOM 5012 C C . PHE A 1 615 ? -26.039 4.326 34.708 1.00 87.81 615 PHE A C 1
ATOM 5014 O O . PHE A 1 615 ? -26.864 3.802 35.455 1.00 87.81 615 PHE A O 1
ATOM 5021 N N . VAL A 1 616 ? -26.247 5.511 34.139 1.00 89.50 616 VAL A N 1
ATOM 5022 C CA . VAL A 1 616 ? -27.501 6.246 34.274 1.00 89.50 616 VAL A CA 1
ATOM 5023 C C . VAL A 1 616 ? -28.439 5.853 33.136 1.00 89.50 616 VAL A C 1
ATOM 5025 O O . VAL A 1 616 ? -28.067 5.852 31.961 1.00 89.50 616 VAL A O 1
ATOM 5028 N N . GLU A 1 617 ? -29.670 5.488 33.486 1.00 85.56 617 GLU A N 1
ATOM 5029 C CA . GLU A 1 617 ? -30.680 5.084 32.509 1.00 85.56 617 GLU A CA 1
ATOM 5030 C C . GLU A 1 617 ? -31.061 6.238 31.569 1.00 85.56 617 GLU A C 1
ATOM 5032 O O . GLU A 1 617 ? -30.970 7.416 31.912 1.00 85.56 617 GLU A O 1
ATOM 5037 N N . ASN A 1 618 ? -31.542 5.889 30.373 1.00 83.62 618 ASN A N 1
ATOM 5038 C CA . ASN A 1 618 ? -32.083 6.825 29.377 1.00 83.62 618 ASN A CA 1
ATOM 5039 C C . ASN A 1 618 ? -31.106 7.879 28.821 1.00 83.62 618 ASN A C 1
ATOM 5041 O O . ASN A 1 618 ? -31.532 8.783 28.105 1.00 83.62 618 ASN A O 1
ATOM 5045 N N . ILE A 1 619 ? -29.798 7.738 29.045 1.00 85.19 619 ILE A N 1
ATOM 5046 C CA . ILE A 1 619 ? -28.782 8.499 28.300 1.00 85.19 619 ILE A CA 1
ATOM 5047 C C . ILE A 1 619 ? -28.880 8.128 26.815 1.00 85.19 619 ILE A C 1
ATOM 5049 O O . ILE A 1 619 ? -29.032 6.952 26.498 1.00 85.19 619 ILE A O 1
ATOM 5053 N N . GLN A 1 620 ? -28.811 9.083 25.889 1.00 80.50 620 GLN A N 1
ATOM 5054 C CA . GLN A 1 620 ? -28.716 8.788 24.451 1.00 80.50 620 GLN A CA 1
ATOM 5055 C C . GLN A 1 620 ? -27.368 9.277 23.925 1.00 80.50 620 GLN A C 1
ATOM 5057 O O . GLN A 1 620 ? -26.416 8.497 23.858 1.00 80.50 620 GLN A O 1
ATOM 5062 N N . ASP A 1 621 ? -27.253 10.576 23.667 1.00 86.38 621 ASP A N 1
ATOM 5063 C CA . ASP A 1 621 ? -26.009 11.215 23.270 1.00 86.38 621 ASP A CA 1
ATOM 5064 C C . ASP A 1 621 ? -25.389 11.986 24.425 1.00 86.38 621 ASP A C 1
ATOM 5066 O O . ASP A 1 621 ? -26.069 12.618 25.241 1.00 86.38 621 ASP A O 1
ATOM 5070 N N . TYR A 1 622 ? -24.062 11.920 24.490 1.00 91.94 622 TYR A N 1
ATOM 5071 C CA . TYR A 1 622 ? -23.305 12.620 25.506 1.00 91.94 622 TYR A CA 1
ATOM 5072 C C . TYR A 1 622 ? -21.887 12.944 25.050 1.00 91.94 622 TYR A C 1
ATOM 5074 O O . TYR A 1 622 ? -21.301 12.255 24.208 1.00 91.94 622 TYR A O 1
ATOM 5082 N N . GLN A 1 623 ? -21.315 13.960 25.687 1.00 93.44 623 GLN A N 1
ATOM 5083 C CA . GLN A 1 623 ? -19.892 14.262 25.624 1.00 93.44 623 GLN A CA 1
ATOM 5084 C C . GLN A 1 623 ? -19.401 14.748 26.988 1.00 93.44 623 GLN A C 1
ATOM 5086 O O . GLN A 1 623 ? -20.046 15.574 27.626 1.00 93.44 623 GLN A O 1
ATOM 5091 N N . VAL A 1 624 ? -18.237 14.261 27.416 1.00 95.56 624 VAL A N 1
ATOM 5092 C CA . VAL A 1 624 ? -17.557 14.703 28.635 1.00 95.56 624 VAL A CA 1
ATOM 5093 C C . VAL A 1 624 ? -16.235 15.362 28.265 1.00 95.56 624 VAL A C 1
ATOM 5095 O O . VAL A 1 624 ? -15.388 14.748 27.613 1.00 95.56 624 VAL A O 1
ATOM 5098 N N . THR A 1 625 ? -16.053 16.606 28.697 1.00 95.38 625 THR A N 1
ATOM 5099 C CA . THR A 1 625 ? -14.850 17.399 28.430 1.00 95.38 625 THR A CA 1
ATOM 5100 C C . THR A 1 625 ? -14.214 17.844 29.738 1.00 95.38 625 THR A C 1
ATOM 5102 O O . THR A 1 625 ? -14.867 18.528 30.519 1.00 95.38 625 THR A O 1
ATOM 5105 N N . GLN A 1 626 ? -12.944 17.502 29.967 1.00 96.38 626 GLN A N 1
ATOM 5106 C CA . GLN A 1 626 ? -12.151 18.137 31.023 1.00 96.38 626 GLN A CA 1
ATOM 5107 C C . GLN A 1 626 ? -11.486 19.407 30.477 1.00 96.38 626 GLN A C 1
ATOM 5109 O O . GLN A 1 626 ? -10.824 19.357 29.437 1.00 96.38 626 GLN A O 1
ATOM 5114 N N . LEU A 1 627 ? -11.667 20.528 31.174 1.00 95.31 627 LEU A N 1
ATOM 5115 C CA . LEU A 1 627 ? -11.025 21.807 30.867 1.00 95.31 627 LEU A CA 1
ATOM 5116 C C . LEU A 1 627 ? -9.612 21.884 31.467 1.00 95.31 627 LEU A C 1
ATOM 5118 O O . LEU A 1 627 ? -9.265 21.123 32.372 1.00 95.31 627 LEU A O 1
ATOM 5122 N N . ALA A 1 628 ? -8.813 22.848 31.003 1.00 91.56 628 ALA A N 1
ATOM 5123 C CA . ALA A 1 628 ? -7.435 23.052 31.460 1.00 91.56 628 ALA A CA 1
ATOM 5124 C C . ALA A 1 628 ? -7.318 23.357 32.970 1.00 91.56 628 ALA A C 1
ATOM 5126 O O . ALA A 1 628 ? -6.290 23.077 33.584 1.00 91.56 628 ALA A O 1
ATOM 5127 N N . ASP A 1 629 ? -8.371 23.896 33.595 1.00 91.44 629 ASP A N 1
ATOM 5128 C CA . ASP A 1 629 ? -8.431 24.138 35.045 1.00 91.44 629 ASP A CA 1
ATOM 5129 C C . ASP A 1 629 ? -8.797 22.883 35.870 1.00 91.44 629 ASP A C 1
ATOM 5131 O O . ASP A 1 629 ? -8.789 22.921 37.104 1.00 91.44 629 ASP A O 1
ATOM 5135 N N . GLY A 1 630 ? -9.080 21.762 35.198 1.00 91.88 630 GLY A N 1
ATOM 5136 C CA . GLY A 1 630 ? -9.458 20.478 35.786 1.00 91.88 630 GLY A CA 1
ATOM 5137 C C . GLY A 1 630 ? -10.964 20.277 35.983 1.00 91.88 630 GLY A C 1
ATOM 5138 O O . GLY A 1 630 ? -11.363 19.170 36.359 1.00 91.88 630 GLY A O 1
ATOM 5139 N N . SER A 1 631 ? -11.793 21.295 35.723 1.00 95.88 631 SER A N 1
ATOM 5140 C CA . SER A 1 631 ? -13.257 21.180 35.764 1.00 95.88 631 SER A CA 1
ATOM 5141 C C . SER A 1 631 ? -13.803 20.333 34.609 1.00 95.88 631 SER A C 1
ATOM 5143 O O . SER A 1 631 ? -13.114 20.087 33.614 1.00 95.88 631 SER A O 1
ATOM 5145 N N . ILE A 1 632 ? -15.039 19.848 34.753 1.00 97.69 632 ILE A N 1
ATOM 5146 C CA . ILE A 1 632 ? -15.693 18.977 33.772 1.00 97.69 632 ILE A CA 1
ATOM 5147 C C . ILE A 1 632 ? -16.946 19.650 33.216 1.00 97.69 632 ILE A C 1
ATOM 5149 O O . ILE A 1 632 ? -17.795 20.119 33.971 1.00 97.69 632 ILE A O 1
ATOM 5153 N N . ILE A 1 633 ? -17.105 19.604 31.895 1.00 97.38 633 ILE A N 1
ATOM 5154 C CA . ILE A 1 633 ? -18.367 19.872 31.202 1.00 97.38 633 ILE A CA 1
ATOM 5155 C C . ILE A 1 633 ? -18.958 18.544 30.722 1.00 97.38 633 ILE A C 1
ATOM 5157 O O . ILE A 1 633 ? -18.287 17.782 30.021 1.00 97.38 633 ILE A O 1
ATOM 5161 N N . ILE A 1 634 ? -20.218 18.280 31.068 1.00 97.19 634 ILE A N 1
ATOM 5162 C CA . ILE A 1 634 ? -20.990 17.117 30.622 1.00 97.19 634 ILE A CA 1
ATOM 5163 C C . ILE A 1 634 ? -22.152 17.608 29.758 1.00 97.19 634 ILE A C 1
ATOM 5165 O O . ILE A 1 634 ? -23.092 18.232 30.243 1.00 97.19 634 ILE A O 1
ATOM 5169 N N . ALA A 1 635 ? -22.091 17.317 28.464 1.00 95.62 635 ALA A N 1
ATOM 5170 C CA . ALA A 1 635 ? -23.153 17.609 27.515 1.00 95.62 635 ALA A CA 1
ATOM 5171 C C . ALA A 1 635 ? -24.073 16.388 27.372 1.00 95.62 635 ALA A C 1
ATOM 5173 O O . ALA A 1 635 ? -23.563 15.294 27.133 1.00 95.62 635 ALA A O 1
ATOM 5174 N N . LEU A 1 636 ? -25.395 16.560 27.507 1.00 94.06 636 LEU A N 1
ATOM 5175 C CA . LEU A 1 636 ? -26.389 15.472 27.459 1.00 94.06 636 LEU A CA 1
ATOM 5176 C C . LEU A 1 636 ? -27.553 15.800 26.516 1.00 94.06 636 LEU A C 1
ATOM 5178 O O . LEU A 1 636 ? -28.097 16.905 26.547 1.00 94.06 636 LEU A O 1
ATOM 5182 N N . SER A 1 637 ? -27.966 14.838 25.690 1.00 89.94 637 SER A N 1
ATOM 5183 C CA . SER A 1 637 ? -29.220 14.927 24.930 1.00 89.94 637 SER A CA 1
ATOM 5184 C C . SER A 1 637 ? -30.418 14.709 25.850 1.00 89.94 637 SER A C 1
ATOM 5186 O O . SER A 1 637 ? -30.355 13.834 26.715 1.00 89.94 637 SER A O 1
ATOM 5188 N N . HIS A 1 638 ? -31.524 15.425 25.620 1.00 88.25 638 HIS A N 1
ATOM 5189 C CA . HIS A 1 638 ? -32.746 15.306 26.432 1.00 88.25 638 HIS A CA 1
ATOM 5190 C C . HIS A 1 638 ? -32.469 15.437 27.939 1.00 88.25 638 HIS A C 1
ATOM 5192 O O . HIS A 1 638 ? -32.993 14.680 28.753 1.00 88.25 638 HIS A O 1
ATOM 5198 N N . ARG A 1 639 ? -31.600 16.390 28.288 1.00 91.38 639 ARG A N 1
ATOM 5199 C CA . ARG A 1 639 ? -31.114 16.638 29.644 1.00 91.38 639 ARG A CA 1
ATOM 5200 C C . ARG A 1 639 ? -32.268 16.821 30.636 1.00 91.38 639 ARG A C 1
ATOM 5202 O O . ARG A 1 639 ? -33.213 17.561 30.369 1.00 91.38 639 ARG A O 1
ATOM 5209 N N . THR A 1 640 ? -32.166 16.175 31.797 1.00 93.00 640 THR A N 1
ATOM 5210 C CA . THR A 1 640 ? -33.097 16.342 32.922 1.00 93.00 640 THR A CA 1
ATOM 5211 C C . THR A 1 640 ? -32.329 16.432 34.236 1.00 93.00 640 THR A C 1
ATOM 5213 O O . THR A 1 640 ? -31.260 15.838 34.369 1.00 93.00 640 THR A O 1
ATOM 5216 N N . GLU A 1 641 ? -32.891 17.119 35.233 1.00 93.44 641 GLU A N 1
ATOM 5217 C CA . GLU A 1 641 ? -32.258 17.258 36.553 1.00 93.44 641 GLU A CA 1
ATOM 5218 C C . GLU A 1 641 ? -31.979 15.902 37.222 1.00 93.44 641 GLU A C 1
ATOM 5220 O O . GLU A 1 641 ? -30.953 15.741 37.880 1.00 93.44 641 GLU A O 1
ATOM 5225 N N . SER A 1 642 ? -32.841 14.894 37.026 1.00 93.88 642 SER A N 1
ATOM 5226 C CA . SER A 1 642 ? -32.617 13.575 37.632 1.00 93.88 642 SER A CA 1
ATOM 5227 C C . SER A 1 642 ? -31.411 12.858 37.020 1.00 93.88 642 SER A C 1
ATOM 5229 O O . SER A 1 642 ? -30.694 12.156 37.730 1.00 93.88 642 SER A O 1
ATOM 5231 N N . MET A 1 643 ? -31.171 13.035 35.715 1.00 94.25 643 MET A N 1
ATOM 5232 C CA . MET A 1 643 ? -29.985 12.492 35.046 1.00 94.25 643 MET A CA 1
ATOM 5233 C C . MET A 1 643 ? -28.720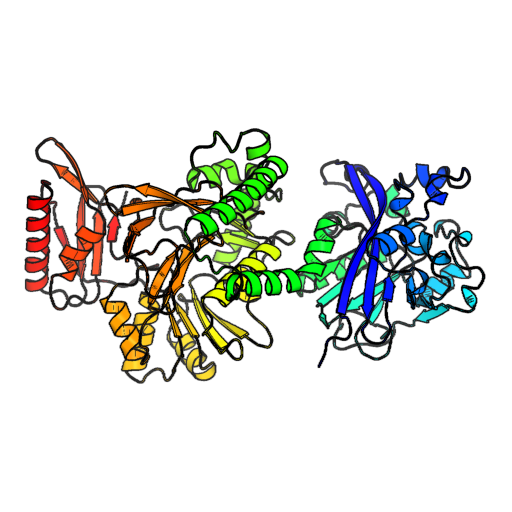 13.175 35.560 1.00 94.25 643 MET A C 1
ATOM 5235 O O . MET A 1 643 ? -27.747 12.490 35.866 1.00 94.25 643 MET A O 1
ATOM 5239 N N . GLU A 1 644 ? -28.741 14.504 35.698 1.00 95.50 644 GLU A N 1
ATOM 5240 C CA . GLU A 1 644 ? -27.608 15.268 36.233 1.00 95.50 644 GLU A CA 1
ATOM 5241 C C . GLU A 1 644 ? -27.240 14.803 37.648 1.00 95.50 644 GLU A C 1
ATOM 5243 O O . GLU A 1 644 ? -26.080 14.485 37.911 1.00 95.50 644 GLU A O 1
ATOM 5248 N N . GLN A 1 645 ? -28.233 14.671 38.535 1.00 95.56 645 GLN A N 1
ATOM 5249 C CA . GLN A 1 645 ? -28.034 14.188 39.906 1.00 95.56 645 GLN A CA 1
ATOM 5250 C C . GLN A 1 645 ? -27.474 12.760 39.944 1.00 95.56 645 GLN A C 1
ATOM 5252 O O . GLN A 1 645 ? -26.544 12.479 40.701 1.00 95.56 645 GLN A O 1
ATOM 5257 N N . ALA A 1 646 ? -28.003 11.860 39.111 1.00 95.94 646 ALA A N 1
ATOM 5258 C CA . ALA A 1 646 ? -27.531 10.481 39.044 1.00 95.94 646 ALA A CA 1
ATOM 5259 C C . ALA A 1 646 ? -26.083 10.391 38.533 1.00 95.94 646 ALA A C 1
ATOM 5261 O O . ALA A 1 646 ? -25.280 9.650 39.102 1.00 95.94 646 ALA A O 1
ATOM 5262 N N . ILE A 1 647 ? -25.728 11.167 37.502 1.00 96.69 647 ILE A N 1
ATOM 5263 C CA . ILE A 1 647 ? -24.357 11.225 36.973 1.00 96.69 647 ILE A CA 1
ATOM 5264 C C . ILE A 1 647 ? -23.412 11.805 38.024 1.00 96.69 647 ILE A C 1
ATOM 5266 O O . ILE A 1 647 ? -22.332 11.257 38.248 1.00 96.69 647 ILE A O 1
ATOM 5270 N N . PHE A 1 648 ? -23.815 12.885 38.694 1.00 96.94 648 PHE A N 1
ATOM 5271 C CA . PHE A 1 648 ? -23.018 13.500 39.750 1.00 96.94 648 PHE A CA 1
ATOM 5272 C C . PHE A 1 648 ? -22.693 12.489 40.861 1.00 96.94 648 PHE A C 1
ATOM 5274 O O . PHE A 1 648 ? -21.526 12.333 41.217 1.00 96.94 648 PHE A O 1
ATOM 5281 N N . ALA A 1 649 ? -23.683 11.707 41.306 1.00 96.69 649 ALA A N 1
ATOM 5282 C CA . ALA A 1 649 ? -23.481 10.640 42.288 1.00 96.69 649 ALA A CA 1
ATOM 5283 C C . ALA A 1 649 ? -22.494 9.551 41.809 1.00 96.69 649 ALA A C 1
ATOM 5285 O O . ALA A 1 649 ? -21.713 9.020 42.602 1.00 96.69 649 ALA A O 1
ATOM 5286 N N . GLN A 1 650 ? -22.471 9.228 40.509 1.00 97.62 650 GLN A N 1
ATOM 5287 C CA . GLN A 1 650 ? -21.467 8.309 39.955 1.00 97.62 650 GLN A CA 1
ATOM 5288 C C . GLN A 1 650 ? -20.051 8.900 39.993 1.00 97.62 650 GLN A C 1
ATOM 5290 O O . GLN A 1 650 ? -19.090 8.174 40.259 1.00 97.62 650 GLN A O 1
ATOM 5295 N N . PHE A 1 651 ? -19.901 10.203 39.739 1.00 97.19 651 PHE A N 1
ATOM 5296 C CA . PHE A 1 651 ? -18.609 10.881 39.865 1.00 97.19 651 PHE A CA 1
ATOM 5297 C C . PHE A 1 651 ? -18.147 10.979 41.323 1.00 97.19 651 PHE A C 1
ATOM 5299 O O . PHE A 1 651 ? -16.960 10.784 41.581 1.00 97.19 651 PHE A O 1
ATOM 5306 N N . GLU A 1 652 ? -19.056 11.203 42.275 1.00 97.25 652 GLU A N 1
ATOM 5307 C CA . GLU A 1 652 ? -18.752 11.145 43.713 1.00 97.25 652 GLU A CA 1
ATOM 5308 C C . GLU A 1 652 ? -18.230 9.767 44.127 1.00 97.25 652 GLU A C 1
ATOM 5310 O O . GLU A 1 652 ? -17.192 9.661 44.785 1.00 97.25 652 GLU A O 1
ATOM 5315 N N . LEU A 1 653 ? -18.906 8.700 43.691 1.00 96.75 653 LEU A N 1
ATOM 5316 C CA . LEU A 1 653 ? -18.473 7.331 43.961 1.00 96.75 653 LEU A CA 1
ATOM 5317 C C . LEU A 1 653 ? -17.081 7.061 43.375 1.00 96.75 653 LEU A C 1
ATOM 5319 O O . LEU A 1 653 ? -16.218 6.491 44.048 1.00 96.75 653 LEU A O 1
ATOM 5323 N N . LEU A 1 654 ? -16.841 7.496 42.136 1.00 96.44 654 LEU A N 1
ATOM 5324 C CA . LEU A 1 654 ? -15.540 7.352 41.488 1.00 96.44 654 LEU A CA 1
ATOM 5325 C C . LEU A 1 654 ? -14.445 8.134 42.234 1.00 96.44 654 LEU A C 1
ATOM 5327 O O . LEU A 1 654 ? -13.350 7.601 42.431 1.00 96.44 654 LEU A O 1
ATOM 5331 N N . ALA A 1 655 ? -14.745 9.358 42.678 1.00 96.19 655 ALA A N 1
ATOM 5332 C CA . ALA A 1 655 ? -13.843 10.207 43.456 1.00 96.19 655 ALA A CA 1
ATOM 5333 C C . ALA A 1 655 ? -13.425 9.541 44.769 1.00 96.19 655 ALA A C 1
ATOM 5335 O O . ALA A 1 655 ? -12.233 9.486 45.079 1.00 96.19 655 ALA A O 1
ATOM 5336 N N . GLN A 1 656 ? -14.378 8.940 45.486 1.00 95.44 656 GLN A N 1
ATOM 5337 C CA . GLN A 1 656 ? -14.104 8.181 46.708 1.00 95.44 656 GLN A CA 1
ATOM 5338 C C . GLN A 1 656 ? -13.247 6.938 46.431 1.00 95.44 656 GLN A C 1
ATOM 5340 O O . GLN A 1 656 ? -12.236 6.715 47.096 1.00 95.44 656 GLN A O 1
ATOM 5345 N N . GLN A 1 657 ? -13.606 6.144 45.417 1.00 94.50 657 GLN A N 1
ATOM 5346 C CA . GLN A 1 657 ? -12.897 4.903 45.079 1.00 94.50 657 GLN A CA 1
ATOM 5347 C C . GLN A 1 657 ? -11.462 5.137 44.595 1.00 94.50 657 GLN A C 1
ATOM 5349 O O . GLN A 1 657 ? -10.584 4.305 44.825 1.00 94.50 657 GLN A O 1
ATOM 5354 N N . LYS A 1 658 ? -11.228 6.240 43.878 1.00 93.88 658 LYS A N 1
ATOM 5355 C CA . LYS A 1 658 ? -9.927 6.580 43.284 1.00 93.88 658 LYS A CA 1
ATOM 5356 C C . LYS A 1 658 ? -9.180 7.667 44.056 1.00 93.88 658 LYS A C 1
ATOM 5358 O O . LYS A 1 658 ? -8.091 8.046 43.632 1.00 93.88 658 LYS A O 1
ATOM 5363 N N . GLN A 1 659 ? -9.734 8.114 45.184 1.00 94.69 659 GLN A N 1
ATOM 5364 C CA . GLN A 1 659 ? -9.133 9.063 46.121 1.00 94.69 659 GLN A CA 1
ATOM 5365 C C . GLN A 1 659 ? -8.697 10.375 45.450 1.00 94.69 659 GLN A C 1
ATOM 5367 O O . GLN A 1 659 ? -7.540 10.784 45.551 1.00 94.69 659 GLN A O 1
ATOM 5372 N N . PHE A 1 660 ? -9.621 11.030 44.744 1.00 96.25 660 PHE A N 1
ATOM 5373 C CA . PHE A 1 660 ? -9.411 12.373 44.199 1.00 96.25 660 PHE A CA 1
ATOM 5374 C C . PHE A 1 660 ? -10.487 13.352 44.671 1.00 96.25 660 PHE A C 1
ATOM 5376 O O . PHE A 1 660 ? -11.586 12.958 45.052 1.00 96.25 660 PHE A O 1
ATOM 5383 N N . ILE A 1 661 ? -10.161 14.641 44.633 1.00 95.69 661 ILE A N 1
ATOM 5384 C CA . ILE A 1 661 ? -11.075 15.736 44.952 1.00 95.69 661 ILE A CA 1
ATOM 5385 C C . ILE A 1 661 ? -12.048 15.896 43.787 1.00 95.69 661 ILE A C 1
ATOM 5387 O O . ILE A 1 661 ? -11.622 16.155 42.658 1.00 95.69 661 ILE A O 1
ATOM 5391 N N . LEU A 1 662 ? -13.346 15.757 44.066 1.00 96.12 662 LEU A N 1
ATOM 5392 C CA . LEU A 1 662 ? -14.395 15.939 43.069 1.00 96.12 662 LEU A CA 1
ATOM 5393 C C . LEU A 1 662 ? -14.274 17.339 42.430 1.00 96.12 662 LEU A C 1
ATOM 5395 O O . LEU A 1 662 ? -14.297 18.339 43.153 1.00 96.12 662 LEU A O 1
ATOM 5399 N N . PRO A 1 663 ? -14.110 17.436 41.100 1.00 94.88 663 PRO A N 1
ATOM 5400 C CA . PRO A 1 663 ? -14.002 18.721 40.421 1.00 94.88 663 PRO A CA 1
ATOM 5401 C C . PRO A 1 663 ? -15.367 19.414 40.336 1.00 94.88 663 PRO A C 1
ATOM 5403 O O . PRO A 1 663 ? -16.412 18.803 40.551 1.00 94.88 663 PRO A O 1
ATOM 5406 N N . SER A 1 664 ? -15.362 20.685 39.932 1.00 96.56 664 SER A N 1
ATOM 5407 C CA . SER A 1 664 ? -16.592 21.330 39.464 1.00 96.56 664 SER A CA 1
ATOM 5408 C C . SER A 1 664 ? -17.113 20.607 38.217 1.00 96.56 664 SER A C 1
ATOM 5410 O O . SER A 1 664 ? -16.334 20.338 37.296 1.00 96.56 664 SER A O 1
ATOM 5412 N N . ILE A 1 665 ? -18.413 20.304 38.192 1.00 97.75 665 ILE A N 1
ATOM 5413 C CA . ILE A 1 665 ? -19.101 19.661 37.069 1.00 97.75 665 ILE A CA 1
ATOM 5414 C C . ILE A 1 665 ? -20.209 20.594 36.580 1.00 97.75 665 ILE A C 1
ATOM 5416 O O . ILE A 1 665 ? -21.094 20.970 37.347 1.00 97.75 665 ILE A O 1
ATOM 5420 N N . GLN A 1 666 ? -20.168 20.945 35.298 1.00 97.50 666 GLN A N 1
ATOM 5421 C CA . GLN A 1 666 ? -21.193 21.734 34.624 1.00 97.50 666 GLN A CA 1
ATOM 5422 C C . GLN A 1 666 ? -21.943 20.867 33.611 1.00 97.50 666 GLN A C 1
ATOM 5424 O O . GLN A 1 666 ? -21.325 20.246 32.747 1.00 97.50 666 GLN A O 1
ATOM 5429 N N . PHE A 1 667 ? -23.273 20.879 33.669 1.00 97.25 667 PHE A N 1
ATOM 5430 C CA . PHE A 1 667 ? -24.123 20.213 32.686 1.00 97.25 667 PHE A CA 1
ATOM 5431 C C . PHE A 1 667 ? -24.612 21.194 31.618 1.00 97.25 667 PHE A C 1
ATOM 5433 O O . PHE A 1 667 ? -24.998 22.323 31.926 1.00 97.25 667 PHE A O 1
ATOM 5440 N N . ILE A 1 668 ? -24.589 20.763 30.356 1.00 96.44 668 ILE A N 1
ATOM 5441 C CA . ILE A 1 668 ? -25.086 21.530 29.206 1.00 96.44 668 ILE A CA 1
ATOM 5442 C C . ILE A 1 668 ? -25.909 20.636 28.274 1.00 96.44 668 ILE A C 1
ATOM 5444 O O . ILE A 1 668 ? -25.839 19.407 28.340 1.00 96.44 668 ILE A O 1
ATOM 5448 N N . ASP A 1 669 ? -26.685 21.250 27.384 1.00 93.81 669 ASP A N 1
ATOM 5449 C CA . ASP A 1 669 ? -27.381 20.511 26.331 1.00 93.81 669 ASP A CA 1
ATOM 5450 C C . ASP A 1 669 ? -26.389 20.010 25.283 1.00 93.81 669 ASP A C 1
ATOM 5452 O O . ASP A 1 669 ? -25.500 20.740 24.838 1.00 93.81 669 ASP A O 1
ATOM 5456 N N . TYR A 1 670 ? -26.546 18.749 24.888 1.00 90.88 670 TYR A N 1
ATOM 5457 C CA . TYR A 1 670 ? -25.731 18.159 23.835 1.00 90.88 670 TYR A CA 1
ATOM 5458 C C . TYR A 1 670 ? -26.022 18.812 22.485 1.00 90.88 670 TYR A C 1
ATOM 5460 O O . TYR A 1 670 ? -27.169 18.894 22.045 1.00 90.88 670 TYR A O 1
ATOM 5468 N N . GLN A 1 671 ? -24.953 19.236 21.815 1.00 84.44 671 GLN A N 1
ATOM 5469 C CA . GLN A 1 671 ? -24.989 19.725 20.444 1.00 84.44 671 GLN A CA 1
ATOM 5470 C C . GLN A 1 671 ? -24.061 18.860 19.600 1.00 84.44 671 GLN A C 1
ATOM 5472 O O . GLN A 1 671 ? -22.847 18.847 19.808 1.00 84.44 671 GLN A O 1
ATOM 5477 N N . TRP A 1 672 ? -24.641 18.120 18.657 1.00 74.44 672 TRP A N 1
ATOM 5478 C CA . TRP A 1 672 ? -23.864 17.329 17.716 1.00 74.44 672 TRP A CA 1
ATOM 5479 C C . TRP A 1 672 ? -23.282 18.230 16.627 1.00 74.44 672 TRP A C 1
ATOM 5481 O O . TRP A 1 672 ? -24.020 18.925 15.931 1.00 74.44 672 TRP A O 1
ATOM 5491 N N . ASP A 1 673 ? -21.961 18.188 16.471 1.00 73.19 673 ASP A N 1
ATOM 5492 C CA . ASP A 1 673 ? -21.268 18.759 15.322 1.00 73.19 673 ASP A CA 1
ATOM 5493 C C . ASP A 1 673 ? -20.955 17.635 14.316 1.00 73.19 673 ASP A C 1
ATOM 5495 O O . ASP A 1 673 ? -19.963 16.920 14.496 1.00 73.19 673 ASP A O 1
ATOM 5499 N N . PRO A 1 674 ? -21.765 17.457 13.252 1.00 64.69 674 PRO A N 1
ATOM 5500 C CA . PRO A 1 674 ? -21.538 16.414 12.248 1.00 64.69 674 PRO A CA 1
ATOM 5501 C C . PRO A 1 674 ? -20.254 16.649 11.439 1.00 64.69 674 PRO A C 1
ATOM 5503 O O . PRO A 1 674 ? -19.782 15.755 10.741 1.00 64.69 674 PRO A O 1
ATOM 5506 N N . THR A 1 675 ? -19.650 17.838 11.544 1.00 62.88 675 THR A N 1
ATOM 5507 C CA . THR A 1 675 ? -18.404 18.190 10.852 1.00 62.88 675 THR A CA 1
ATOM 5508 C C . THR A 1 675 ? -17.156 17.731 11.614 1.00 62.88 675 THR A C 1
ATOM 5510 O O . THR A 1 675 ? -16.016 17.935 11.182 1.00 62.88 675 THR A O 1
ATOM 5513 N N . ARG A 1 676 ? -17.317 17.097 12.777 1.00 67.62 676 ARG A N 1
ATOM 5514 C CA . ARG A 1 676 ? -16.195 16.610 13.577 1.00 67.62 676 ARG A CA 1
ATOM 5515 C C . ARG A 1 676 ? -16.393 15.153 13.937 1.00 67.62 676 ARG A C 1
ATOM 5517 O O . ARG A 1 676 ? -17.485 14.706 14.255 1.00 67.62 676 ARG A O 1
ATOM 5524 N N . LYS A 1 677 ? -15.279 14.418 13.933 1.00 69.81 677 LYS A N 1
ATOM 5525 C CA . LYS A 1 677 ? -15.227 13.066 14.490 1.00 69.81 677 LYS A CA 1
ATOM 5526 C C . LYS A 1 677 ? -15.731 13.111 15.931 1.00 69.81 677 LYS A C 1
ATOM 5528 O O . LYS A 1 677 ? -15.227 13.919 16.720 1.00 69.81 677 LYS A O 1
ATOM 5533 N N . LEU A 1 678 ? -16.662 12.228 16.281 1.00 76.50 678 LEU A N 1
ATOM 5534 C CA . LEU A 1 678 ? -17.241 12.226 17.614 1.00 76.50 678 LEU A CA 1
ATOM 5535 C C . LEU A 1 678 ? -16.212 11.719 18.634 1.00 76.50 678 LEU A C 1
ATOM 5537 O O . LEU A 1 678 ? -15.717 10.593 18.558 1.00 76.50 678 LEU A O 1
ATOM 5541 N N . LYS A 1 679 ? -15.901 12.562 19.622 1.00 81.88 679 LYS A N 1
ATOM 5542 C CA . LYS A 1 679 ? -15.182 12.175 20.840 1.00 81.88 679 LYS A CA 1
ATOM 5543 C C . LYS A 1 679 ? -16.128 12.275 22.030 1.00 81.88 679 LYS A C 1
ATOM 5545 O O . LYS A 1 679 ? -16.450 13.379 22.460 1.00 81.88 679 LYS A O 1
ATOM 5550 N N . ARG A 1 680 ? -16.553 11.131 22.575 1.00 88.25 680 ARG A N 1
ATOM 5551 C CA . ARG A 1 680 ? -17.430 11.082 23.763 1.00 88.25 680 ARG A CA 1
ATOM 5552 C C . ARG A 1 680 ? -16.717 11.511 25.051 1.00 88.25 680 ARG A C 1
ATOM 5554 O O . ARG A 1 680 ? -17.360 12.031 25.952 1.00 88.25 680 ARG A O 1
ATOM 5561 N N . VAL A 1 681 ? -15.403 11.310 25.139 1.00 91.19 681 VAL A N 1
ATOM 5562 C CA . VAL A 1 681 ? -14.560 11.767 26.255 1.00 91.19 681 VAL A CA 1
ATOM 5563 C C . VAL A 1 681 ? -13.336 12.456 25.672 1.00 91.19 681 VAL A C 1
ATOM 5565 O O . VAL A 1 681 ? -12.691 11.896 24.784 1.00 91.19 681 VAL A O 1
ATOM 5568 N N . GLN A 1 682 ? -13.034 13.662 26.144 1.00 91.69 682 GLN A N 1
ATOM 5569 C CA . GLN A 1 682 ? -11.874 14.431 25.699 1.00 91.69 682 GLN A CA 1
ATOM 5570 C C . GLN A 1 682 ? -11.333 15.330 26.810 1.00 91.69 682 GLN A C 1
ATOM 5572 O O . GLN A 1 682 ? -12.074 15.779 27.685 1.00 91.69 682 GLN A O 1
ATOM 5577 N N . ARG A 1 683 ? -10.039 15.633 26.746 1.00 91.50 683 ARG A N 1
ATOM 5578 C CA . ARG A 1 683 ? -9.389 16.607 27.625 1.00 91.50 683 ARG A CA 1
ATOM 5579 C C . ARG A 1 683 ? -8.816 17.742 26.787 1.00 91.50 683 ARG A C 1
ATOM 5581 O O . ARG A 1 683 ? -8.119 17.489 25.805 1.00 91.50 683 ARG A O 1
ATOM 5588 N N . LEU A 1 684 ? -9.111 18.976 27.179 1.00 87.12 684 LEU A N 1
ATOM 5589 C CA . LEU A 1 684 ? -8.497 20.171 26.611 1.00 87.12 684 LEU A CA 1
ATOM 5590 C C . LEU A 1 684 ? -7.218 20.468 27.398 1.00 87.12 684 LEU A C 1
ATOM 5592 O O . LEU A 1 684 ? -7.261 20.557 28.625 1.00 87.12 684 LEU A O 1
ATOM 5596 N N . GLN A 1 685 ? -6.094 20.535 26.684 1.00 67.06 685 GLN A N 1
ATOM 5597 C CA . GLN A 1 685 ? -4.782 20.863 27.247 1.00 67.06 685 GLN A CA 1
ATOM 5598 C C . GLN A 1 685 ? -4.538 22.365 27.239 1.00 67.06 685 GLN A C 1
ATOM 5600 O O . GLN A 1 685 ? -4.935 23.012 26.241 1.00 67.06 685 GLN A O 1
#

pLDDT: mean 90.97, std 8.32, range [42.0, 98.75]

Solvent-accessible surface area (backbone atoms only — not comparable to full-atom values): 36664 Å² total; per-residue (Å²): 135,81,76,53,63,74,49,66,47,82,42,66,13,24,30,30,50,52,43,44,42,73,40,25,52,98,50,77,73,44,85,45,68,35,31,18,38,21,39,41,38,36,31,72,90,67,40,35,29,32,40,30,26,3,29,35,57,61,58,80,70,42,74,89,36,49,68,54,45,68,78,45,47,61,49,70,55,73,65,35,22,47,62,46,50,35,45,76,72,73,37,61,44,70,58,30,40,31,35,35,36,33,44,54,42,50,43,27,34,24,33,46,46,68,33,83,60,34,39,35,37,31,20,48,51,33,49,51,40,70,75,61,66,55,85,89,53,54,65,62,66,88,25,42,44,95,60,43,84,84,37,52,48,70,42,69,41,74,41,82,41,90,89,46,79,88,50,39,24,25,56,76,83,76,75,69,58,45,30,33,28,58,43,47,9,41,46,62,23,24,33,24,42,38,25,65,96,69,39,34,35,42,44,38,61,41,39,75,20,74,90,45,52,90,36,56,90,39,48,29,71,73,61,49,68,67,29,70,34,57,73,40,22,52,53,36,39,54,48,55,54,51,38,49,74,72,70,30,48,74,46,32,32,18,34,56,66,70,59,53,53,50,65,66,38,42,71,56,47,23,53,48,37,21,47,39,56,55,69,62,70,68,48,90,40,61,68,58,44,47,57,50,44,55,55,44,48,54,53,35,50,57,45,40,41,72,52,13,62,44,38,61,79,38,62,75,87,79,50,79,69,35,39,73,68,54,48,64,73,40,36,52,36,40,24,47,73,73,59,52,55,68,62,46,44,50,53,28,51,47,23,67,74,73,70,47,53,80,69,52,66,83,75,32,42,50,40,65,47,91,54,91,77,90,60,64,50,74,46,59,41,41,61,66,49,34,36,38,49,42,20,40,52,47,37,64,68,48,58,86,96,48,91,60,78,43,29,34,39,40,42,40,84,70,79,48,63,56,63,58,69,57,52,49,103,43,30,44,68,47,82,39,55,60,78,53,64,65,68,61,51,53,56,51,44,56,75,62,51,34,37,28,41,35,25,34,36,68,57,42,48,55,52,25,49,33,35,66,70,69,76,42,83,66,71,39,85,43,44,34,36,24,95,44,79,73,49,72,67,57,40,52,52,32,12,60,46,54,73,42,101,58,57,40,41,43,46,66,56,96,75,42,79,47,27,37,36,47,95,75,66,49,35,25,42,37,58,91,61,26,49,74,46,75,51,63,80,54,100,44,36,23,31,45,25,32,28,30,63,69,47,64,45,50,60,36,59,40,30,46,50,58,48,34,36,31,54,40,88,69,84,49,92,74,62,58,63,51,59,33,41,70,47,72,54,45,42,62,76,30,40,43,61,35,46,25,93,87,71,49,76,36,81,42,53,42,52,64,60,48,47,30,51,70,74,38,81,88,69,77,51,60,32,39,36,34,42,75,88,46,32,35,40,40,23,27,42,91,69,49,72,70,56,53,54,51,32,50,53,36,47,53,52,49,21,65,76,64,62,31,53,75,60,60,74,45,80,47,75,48,75,89,58,76,86,49,85,82,63,53,56,38,45,49,123

Radius of gyration: 30.43 Å; Cα contacts (8 Å, |Δi|>4): 1342; chains: 1; bounding box: 76×47×95 Å

Secondary structure (DSSP, 8-state):
---SEEEEEEEEEEEEEEEHHHHBSSS---EEEEEEEEEEEEETTTEEEEE-----HHHHH-GGGHHHHHHS-EE--GGGSHHHHHHHTT--GGGEEEEE-S--SHHHHTTGGG-TTPEEEEEHHHHHHHHS--GGG---GGGS-TTGGGSEEEE---EEETTEEEEEEEESSSSSS-EEEEE-SSSTTEEEEEEGGGTEEE-TTS-S-GGGHHHHTTB-HHHHTTSS-HHHHHHHHHHHHHHHHTT-EEE-TTS-HHHHHHHHTHHHHHHH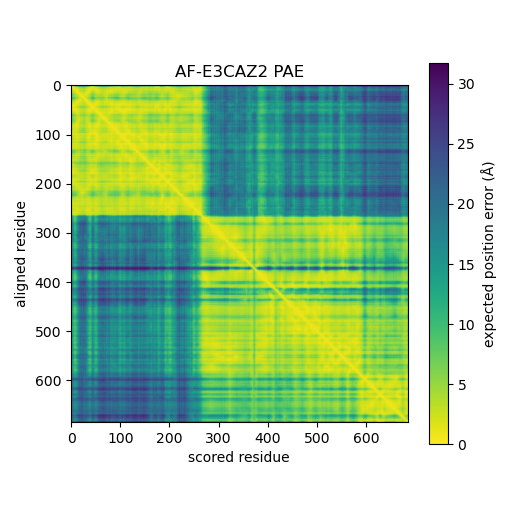HHHIIIII---SSHHHHHHHHHHHHHHHHHHHHHH-HHHHHS-TTS---B-HHHHHHTHHHH-SS---HHHHHHHHHHHHHHT----EETTEEEEE---SSS-PPEEEEEHHHHHHHHHHHHHHHSPTT--SSEEEEEEESS--HHHHTT-SSSEEEEEEETTS-HHHHHHHHHHH--SEEEEEHHHHHHHHHHHHTTS-----SEEEEESS---HHHHHHHHHHHT-S--EEEEEETTEEEEEE-TTS-EEE-TTTEEEEEEESSSSEEEEEEEETT--SS---SEE--EEEEEE-SPPTT---SPEEEEEEEEGGG-EEEE-TTSPEEEE-HHHHHHHHHTSTT--SEEEEE-TTS-EEEEETT--HHHHHHHHHHHHHHHHHHT-PPPPEEEEE----TTS---SEEE--

Organism: NCBI:txid905067

Mean predicted aligned error: 11.0 Å

InterPro domains:
  IPR001279 Metallo-beta-lactamase [PF00753] (38-242)
  IPR001279 Metallo-beta-lactamase [SM00849] (35-254)
  IPR012685 Conserved hypothetical protein CHP02304, F390 synthetase-related [TIGR02304] (270-683)
  IPR036866 Ribonuclease Z/Hydroxyacylglutathione hydrolase-like [G3DSA:3.60.15.10] (7-265)
  IPR036866 Ribonuclease Z/Hydroxyacylglutathione hydrolase-like [SSF56281] (38-263)
  IPR042099 ANL, N-terminal domain [G3DSA:3.40.50.12780] (277-589)
  IPR053158 Type 1 Capsular Polysaccharide Biosynthesis Protein CapK [PTHR36932] (266-660)